Protein AF-A0A227JEN4-F1 (afdb_monomer_lite)

Structure (mmCIF, N/CA/C/O backbone):
data_AF-A0A227JEN4-F1
#
_entry.id   AF-A0A227JEN4-F1
#
loop_
_atom_site.group_PDB
_atom_site.id
_atom_site.type_symbol
_atom_site.label_atom_id
_atom_site.label_alt_id
_atom_site.label_comp_id
_atom_site.label_asym_id
_atom_site.label_entity_id
_atom_site.label_seq_id
_atom_site.pdbx_PDB_ins_code
_atom_site.Cartn_x
_atom_site.Cartn_y
_atom_site.Cartn_z
_atom_site.occupancy
_atom_site.B_iso_or_equiv
_atom_site.auth_seq_id
_atom_site.auth_comp_id
_atom_site.auth_asym_id
_atom_site.auth_atom_id
_atom_site.pdbx_PDB_model_num
ATOM 1 N N . ILE A 1 1 ? 14.915 39.127 -12.797 1.00 57.69 1 ILE A N 1
ATOM 2 C CA . ILE A 1 1 ? 16.225 38.534 -13.179 1.00 57.69 1 ILE A CA 1
ATOM 3 C C . ILE A 1 1 ? 16.087 37.062 -13.564 1.00 57.69 1 ILE A C 1
ATOM 5 O O . ILE A 1 1 ? 16.210 36.787 -14.745 1.00 57.69 1 ILE A O 1
ATOM 9 N N . ILE A 1 2 ? 15.817 36.114 -12.649 1.00 55.03 2 ILE A N 1
ATOM 10 C CA . ILE A 1 2 ? 15.719 34.685 -13.039 1.00 55.03 2 ILE A CA 1
ATOM 11 C C . ILE A 1 2 ? 14.477 34.406 -13.907 1.00 55.03 2 ILE A C 1
ATOM 13 O O . ILE A 1 2 ? 14.570 33.679 -14.885 1.00 55.03 2 ILE A O 1
ATOM 17 N N . GLU A 1 3 ? 13.33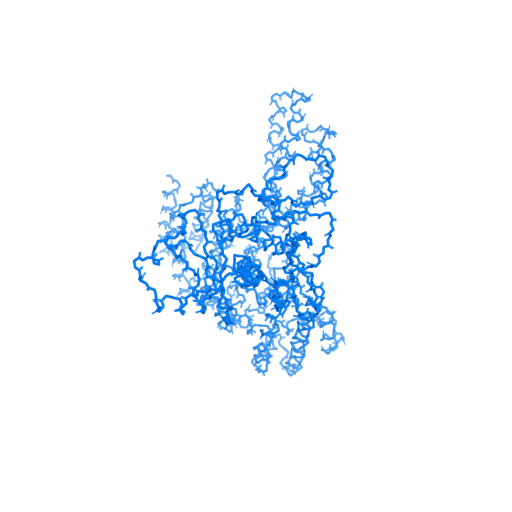8 35.045 -13.632 1.00 58.03 3 GLU A N 1
ATOM 18 C CA . GLU A 1 3 ? 12.143 34.950 -14.489 1.00 58.03 3 GLU A CA 1
ATOM 19 C C . GLU A 1 3 ? 12.380 35.517 -15.902 1.00 58.03 3 GLU A C 1
ATOM 21 O O . GLU A 1 3 ? 11.983 34.906 -16.894 1.00 58.03 3 GLU A O 1
ATOM 26 N N . ASP A 1 4 ? 13.098 36.640 -16.006 1.00 65.62 4 ASP A N 1
ATOM 27 C CA . ASP A 1 4 ? 13.496 37.234 -17.290 1.00 65.62 4 ASP A CA 1
ATOM 28 C C . ASP A 1 4 ? 14.483 36.330 -18.043 1.00 65.62 4 ASP A C 1
ATOM 30 O O . ASP A 1 4 ? 14.387 36.187 -19.261 1.00 65.62 4 ASP A O 1
ATOM 34 N N . LEU A 1 5 ? 15.396 35.670 -17.316 1.00 64.44 5 LEU A N 1
ATOM 35 C CA . LEU A 1 5 ? 16.323 34.674 -17.856 1.00 64.44 5 LEU A CA 1
ATOM 36 C C . LEU A 1 5 ? 15.560 33.460 -18.405 1.00 64.44 5 LEU A C 1
ATOM 38 O O . LEU A 1 5 ? 15.805 33.049 -19.534 1.00 64.44 5 LEU A O 1
ATOM 42 N N . LEU A 1 6 ? 14.597 32.924 -17.649 1.00 61.75 6 LEU A N 1
ATOM 43 C CA . LEU A 1 6 ? 13.763 31.794 -18.070 1.00 61.75 6 LEU A CA 1
ATOM 44 C C . LEU A 1 6 ? 12.877 32.159 -19.269 1.00 61.75 6 LEU A C 1
ATOM 46 O O . LEU A 1 6 ? 12.766 31.387 -20.219 1.00 61.75 6 LEU A O 1
ATOM 50 N N . THR A 1 7 ? 12.292 33.355 -19.278 1.00 62.34 7 THR A N 1
ATOM 51 C CA . THR A 1 7 ? 11.478 33.846 -20.403 1.00 62.34 7 THR A CA 1
ATOM 52 C C . THR A 1 7 ? 12.333 34.089 -21.652 1.00 62.34 7 THR A C 1
ATOM 54 O O . THR A 1 7 ? 11.926 33.752 -22.771 1.00 62.34 7 THR A O 1
ATOM 57 N N . GLY A 1 8 ? 13.548 34.612 -21.470 1.00 64.81 8 GLY A N 1
ATOM 58 C CA . GLY A 1 8 ? 14.548 34.767 -22.525 1.00 64.81 8 GLY A CA 1
ATOM 59 C C . GLY A 1 8 ? 15.005 33.425 -23.099 1.00 64.81 8 GLY A C 1
ATOM 60 O O . GLY A 1 8 ? 15.009 33.258 -24.317 1.00 64.81 8 GLY A O 1
ATOM 61 N N . LEU A 1 9 ? 15.302 32.444 -22.243 1.00 64.62 9 LEU A N 1
ATOM 62 C CA . LEU A 1 9 ? 15.681 31.085 -22.642 1.00 64.62 9 LEU A CA 1
ATOM 63 C C . LEU A 1 9 ? 14.547 30.369 -23.387 1.00 64.62 9 LEU A C 1
ATOM 65 O O . LEU A 1 9 ? 14.801 29.785 -24.435 1.00 64.62 9 LEU A O 1
ATOM 69 N N . ALA A 1 10 ? 13.295 30.480 -22.933 1.00 62.84 10 ALA A N 1
ATOM 70 C CA . ALA A 1 10 ? 12.135 29.922 -23.639 1.00 62.84 10 ALA A CA 1
ATOM 71 C C . ALA A 1 10 ? 11.947 30.544 -25.039 1.00 62.84 10 ALA A C 1
ATOM 73 O O . ALA A 1 10 ? 11.674 29.848 -26.024 1.00 62.84 10 ALA A O 1
ATOM 74 N N . SER A 1 11 ? 12.159 31.859 -25.150 1.00 67.06 11 SER A N 1
ATOM 75 C CA . SER A 1 11 ? 12.116 32.577 -26.431 1.00 67.06 11 SER A CA 1
ATOM 76 C C . SER A 1 11 ? 13.263 32.150 -27.359 1.00 67.06 11 SER A C 1
ATOM 78 O O . SER A 1 11 ? 13.050 31.925 -28.552 1.00 67.06 11 SER A O 1
ATOM 80 N N . MET A 1 12 ? 14.472 31.968 -26.816 1.00 67.75 12 MET A N 1
ATOM 81 C CA . MET A 1 12 ? 15.634 31.458 -27.555 1.00 67.75 12 MET A CA 1
ATOM 82 C C . MET A 1 12 ? 15.464 30.002 -27.989 1.00 67.75 12 MET A C 1
ATOM 84 O O . MET A 1 12 ? 15.884 29.660 -29.091 1.00 67.75 12 MET A O 1
ATOM 88 N N . LEU A 1 13 ? 14.824 29.160 -27.176 1.00 64.75 13 LEU A N 1
ATOM 89 C CA . LEU A 1 13 ? 14.506 27.771 -27.511 1.00 64.75 13 LEU A CA 1
ATOM 90 C C . LEU A 1 13 ? 13.557 27.704 -28.717 1.00 64.75 13 LEU A C 1
ATOM 92 O O . LEU A 1 13 ? 13.805 26.976 -29.679 1.00 64.75 13 LEU A O 1
ATOM 96 N N . THR A 1 14 ? 12.520 28.547 -28.701 1.00 64.81 14 THR A N 1
ATOM 97 C CA . THR A 1 14 ? 11.563 28.701 -29.808 1.00 64.81 14 THR A CA 1
ATOM 98 C C . THR A 1 14 ? 12.261 29.178 -31.084 1.00 64.81 14 THR A C 1
ATOM 100 O O . THR A 1 14 ? 11.994 28.672 -32.171 1.00 64.81 14 THR A O 1
ATOM 103 N N . ALA A 1 15 ? 13.201 30.120 -30.966 1.00 66.44 15 ALA A N 1
ATOM 104 C CA . ALA A 1 15 ? 13.991 30.587 -32.102 1.00 66.44 15 ALA A CA 1
ATOM 105 C C . ALA A 1 15 ? 14.958 29.510 -32.622 1.00 66.44 15 ALA A C 1
ATOM 107 O O . ALA A 1 15 ? 15.071 29.325 -33.831 1.00 66.44 15 ALA A O 1
ATOM 108 N N . ALA A 1 16 ? 15.627 28.772 -31.730 1.00 66.31 16 ALA A N 1
ATOM 109 C CA . ALA A 1 16 ? 16.565 27.707 -32.078 1.00 66.31 16 ALA A CA 1
ATOM 110 C C . ALA A 1 16 ? 15.884 26.551 -32.822 1.00 66.31 16 ALA A C 1
ATOM 112 O O . ALA A 1 16 ? 16.489 25.987 -33.735 1.00 66.31 16 ALA A O 1
ATOM 113 N N . ARG A 1 17 ? 14.613 26.260 -32.514 1.00 63.53 17 ARG A N 1
ATOM 114 C CA . ARG A 1 17 ? 13.790 25.281 -33.245 1.00 63.53 17 ARG A CA 1
ATOM 115 C C . ARG A 1 17 ? 13.762 25.552 -34.750 1.00 63.53 17 ARG A C 1
ATOM 117 O O . ARG A 1 17 ? 13.905 24.643 -35.557 1.00 63.53 17 ARG A O 1
ATOM 124 N N . ASN A 1 18 ? 13.669 26.825 -35.123 1.00 67.19 18 ASN A N 1
ATOM 125 C CA . ASN A 1 18 ? 13.578 27.249 -36.519 1.00 67.19 18 ASN A CA 1
ATOM 126 C C . ASN A 1 18 ? 14.932 27.253 -37.250 1.00 67.19 18 ASN A C 1
ATOM 128 O O . ASN A 1 18 ? 14.989 27.627 -38.417 1.00 67.19 18 ASN A O 1
ATOM 132 N N . THR A 1 19 ? 16.030 26.883 -36.578 1.00 68.31 19 THR A N 1
ATOM 133 C CA . THR A 1 19 ? 17.387 26.924 -37.154 1.00 68.31 19 THR A CA 1
ATOM 134 C C . THR A 1 19 ? 17.897 25.571 -37.656 1.00 68.31 19 THR A C 1
ATOM 136 O O . THR A 1 19 ? 19.039 25.509 -38.101 1.00 68.31 19 THR A O 1
ATOM 139 N N . GLU A 1 20 ? 17.108 24.492 -37.537 1.00 61.97 20 GLU A N 1
ATOM 140 C CA . GLU A 1 20 ? 17.473 23.087 -37.849 1.00 61.97 20 GLU A CA 1
ATOM 141 C C . GLU A 1 20 ? 18.757 22.563 -37.154 1.00 61.97 20 GLU A C 1
ATOM 143 O O . GLU A 1 20 ? 19.169 21.416 -37.338 1.00 61.97 20 GLU A O 1
ATOM 148 N N . SER A 1 21 ? 19.388 23.366 -36.290 1.00 68.25 21 SER A N 1
ATOM 149 C CA . SER A 1 21 ? 20.605 23.012 -35.563 1.00 68.25 21 SER A CA 1
ATOM 150 C C . SER A 1 21 ? 20.274 22.225 -34.297 1.00 68.25 21 SER A C 1
ATOM 152 O O . SER A 1 21 ? 20.019 22.788 -33.228 1.00 68.25 21 SER A O 1
ATOM 154 N N . ARG A 1 22 ? 20.328 20.895 -34.419 1.00 62.34 22 ARG A N 1
ATOM 155 C CA . ARG A 1 22 ? 20.129 19.944 -33.316 1.00 62.34 22 ARG A CA 1
ATOM 156 C C . ARG A 1 22 ? 20.953 20.288 -32.077 1.00 62.34 22 ARG A C 1
ATOM 158 O O . ARG A 1 22 ? 20.409 20.360 -30.985 1.00 62.34 22 ARG A O 1
ATOM 165 N N . GLU A 1 23 ? 22.260 20.459 -32.240 1.00 67.12 23 GLU A N 1
ATOM 166 C CA . GLU A 1 23 ? 23.196 20.657 -31.127 1.00 67.12 23 GLU A CA 1
ATOM 167 C C . GLU A 1 23 ? 22.868 21.921 -30.325 1.00 67.12 23 GLU A C 1
ATOM 169 O O . GLU A 1 23 ? 22.828 21.895 -29.096 1.00 67.12 23 GLU A O 1
ATOM 174 N N . LYS A 1 24 ? 22.542 23.010 -31.028 1.00 69.44 24 LYS A N 1
ATOM 175 C CA . LYS A 1 24 ? 22.193 24.294 -30.420 1.00 69.44 24 LYS A CA 1
ATOM 176 C C . LYS A 1 24 ? 20.865 24.238 -29.671 1.00 69.44 24 LYS A C 1
ATOM 178 O O . LYS A 1 24 ? 20.763 24.771 -28.568 1.00 69.44 24 LYS A O 1
ATOM 183 N N . TYR A 1 25 ? 19.859 23.599 -30.263 1.00 66.50 25 TYR A N 1
ATOM 184 C CA . TYR A 1 25 ? 18.558 23.420 -29.624 1.00 66.50 25 TYR A CA 1
ATOM 185 C C . TYR A 1 25 ? 18.674 22.561 -28.357 1.00 66.50 25 TYR A C 1
ATOM 187 O O . TYR A 1 25 ? 18.197 22.956 -27.297 1.00 66.50 25 TYR A O 1
ATOM 195 N N . VAL A 1 26 ? 19.393 21.439 -28.451 1.00 61.91 26 VAL A N 1
ATOM 196 C CA . VAL A 1 26 ? 19.681 20.532 -27.332 1.00 61.91 26 VAL A CA 1
ATOM 197 C C . VAL A 1 26 ? 20.386 21.253 -26.186 1.00 61.91 26 VAL A C 1
ATOM 199 O O . VAL A 1 26 ? 19.975 21.133 -25.034 1.00 61.91 26 VAL A O 1
ATOM 202 N N . TYR A 1 27 ? 21.430 22.024 -26.489 1.00 69.44 27 TYR A N 1
ATOM 203 C CA . TYR A 1 27 ? 22.159 22.789 -25.484 1.00 69.44 27 TYR A CA 1
ATOM 204 C C . TYR A 1 27 ? 21.243 23.778 -24.746 1.00 69.44 27 TYR A C 1
ATOM 206 O O . TYR A 1 27 ? 21.181 23.761 -23.520 1.00 69.44 27 TYR A O 1
ATOM 214 N N . LEU A 1 28 ? 20.456 24.573 -25.480 1.00 68.81 28 LEU A N 1
ATOM 215 C CA . LEU A 1 28 ? 19.524 25.540 -24.886 1.00 68.81 28 LEU A CA 1
ATOM 216 C C . LEU A 1 28 ? 18.427 24.872 -24.051 1.00 68.81 28 LEU A C 1
ATOM 218 O O . LEU A 1 28 ? 18.021 25.417 -23.027 1.00 68.81 28 LEU A O 1
ATOM 222 N N . GLN A 1 29 ? 17.966 23.689 -24.459 1.00 65.56 29 GLN A N 1
ATOM 223 C CA . GLN A 1 29 ? 16.989 22.913 -23.699 1.00 65.56 29 GLN A CA 1
ATOM 224 C C . GLN A 1 29 ? 17.554 22.446 -22.352 1.00 65.56 29 GLN A C 1
ATOM 226 O O . GLN A 1 29 ? 16.842 22.494 -21.348 1.00 65.56 29 GLN A O 1
ATOM 231 N N . ARG A 1 30 ? 18.830 22.033 -22.316 1.00 64.69 30 ARG A N 1
ATOM 232 C CA . ARG A 1 30 ? 19.526 21.647 -21.076 1.00 64.69 30 ARG A CA 1
ATOM 233 C C . ARG A 1 30 ? 19.688 22.833 -20.136 1.00 64.69 30 ARG A C 1
ATOM 235 O O . ARG A 1 30 ? 19.294 22.735 -18.980 1.00 64.69 30 ARG A O 1
ATOM 242 N N . GLU A 1 31 ? 20.203 23.951 -20.643 1.00 67.38 31 GLU A N 1
ATOM 243 C CA . GLU A 1 31 ? 20.374 25.180 -19.857 1.00 67.38 31 GLU A CA 1
ATOM 244 C C . GLU A 1 31 ? 19.032 25.659 -19.288 1.00 67.38 31 GLU A C 1
ATOM 246 O O . GLU A 1 31 ? 18.927 25.986 -18.105 1.00 67.38 31 GLU A O 1
ATOM 251 N N . TYR A 1 32 ? 17.969 25.619 -20.099 1.00 68.06 32 TYR A N 1
ATOM 252 C CA . TYR A 1 32 ? 16.625 25.968 -19.647 1.00 68.06 32 TYR A CA 1
ATOM 253 C C . TYR A 1 32 ? 16.126 25.049 -18.525 1.00 68.06 32 TYR A C 1
ATOM 255 O O . TYR A 1 32 ? 15.671 25.550 -17.499 1.00 68.06 32 TYR A O 1
ATOM 263 N N . GLY A 1 33 ? 16.249 23.726 -18.681 1.00 66.25 33 GLY A N 1
ATOM 264 C CA . GLY A 1 33 ? 15.840 22.753 -17.664 1.00 66.25 33 GLY A CA 1
ATOM 265 C C . GLY A 1 33 ? 16.603 22.905 -16.345 1.00 66.25 33 GLY A C 1
ATOM 266 O O . GLY A 1 33 ? 15.982 22.990 -15.287 1.00 66.25 33 GLY A O 1
ATOM 267 N N . THR A 1 34 ? 17.933 23.018 -16.402 1.00 67.81 34 THR A N 1
ATOM 268 C CA . THR A 1 34 ? 18.788 23.202 -15.217 1.00 67.81 34 THR A CA 1
ATOM 269 C C . THR A 1 34 ? 18.426 24.475 -14.455 1.00 67.81 34 THR A C 1
ATOM 271 O O . THR A 1 34 ? 18.215 24.434 -13.242 1.00 67.81 34 THR A O 1
ATOM 274 N N . HIS A 1 35 ? 18.293 25.608 -15.149 1.00 70.06 35 HIS A N 1
ATOM 275 C CA . HIS A 1 35 ? 17.935 26.870 -14.501 1.00 70.06 35 HIS A CA 1
ATOM 276 C C . HIS A 1 35 ? 16.506 26.879 -13.954 1.00 70.06 35 HIS A C 1
ATOM 278 O O . HIS A 1 35 ? 16.256 27.501 -12.923 1.00 70.06 35 HIS A O 1
ATOM 284 N N . LEU A 1 36 ? 15.579 26.179 -14.611 1.00 68.19 36 LEU A N 1
ATOM 285 C CA . LEU A 1 36 ? 14.199 26.047 -14.155 1.00 68.19 36 LEU A CA 1
ATOM 286 C C . LEU A 1 36 ? 14.116 25.245 -12.845 1.00 68.19 36 LEU A C 1
ATOM 288 O O . LEU A 1 36 ? 13.404 25.651 -11.927 1.00 68.19 36 LEU A O 1
ATOM 292 N N . ILE A 1 37 ? 14.882 24.156 -12.732 1.00 66.19 37 ILE A N 1
ATOM 293 C CA . ILE A 1 37 ? 14.952 23.330 -11.519 1.00 66.19 37 ILE A CA 1
ATOM 294 C C . ILE A 1 37 ? 15.657 24.065 -10.376 1.00 66.19 37 ILE A C 1
ATOM 296 O O . ILE A 1 37 ? 15.107 24.119 -9.280 1.00 66.19 37 ILE A O 1
ATOM 300 N N . LEU A 1 38 ? 16.803 24.709 -10.630 1.00 68.75 38 LEU A N 1
ATOM 301 C CA . LEU A 1 38 ? 17.502 25.525 -9.624 1.00 68.75 38 LEU A CA 1
ATOM 302 C C . LEU A 1 38 ? 16.628 26.674 -9.103 1.00 68.75 38 LEU A C 1
ATOM 304 O O . LEU A 1 38 ? 16.613 26.967 -7.910 1.00 68.75 38 LEU A O 1
ATOM 308 N N . PHE A 1 39 ? 15.869 27.326 -9.987 1.00 67.31 39 PHE A N 1
ATOM 309 C CA . PHE A 1 39 ? 14.935 28.374 -9.585 1.00 67.31 39 PHE A CA 1
ATOM 310 C C . PHE A 1 39 ? 13.847 27.854 -8.641 1.00 67.31 39 PHE A C 1
ATOM 312 O O . PHE A 1 39 ? 13.489 28.546 -7.688 1.00 67.31 39 PHE A O 1
ATOM 319 N N . TYR A 1 40 ? 13.327 26.653 -8.900 1.00 66.06 40 TYR A N 1
ATOM 320 C CA . TYR A 1 40 ? 12.321 26.030 -8.046 1.00 66.06 40 TYR A CA 1
ATOM 321 C C . TYR A 1 40 ? 12.907 25.604 -6.699 1.00 66.06 40 TYR A C 1
ATOM 323 O O . TYR A 1 40 ? 12.317 25.892 -5.662 1.00 66.06 40 TYR A O 1
ATOM 331 N N . ASP A 1 41 ? 14.088 24.986 -6.710 1.00 68.44 41 ASP A N 1
ATOM 332 C CA . ASP A 1 41 ? 14.763 24.492 -5.509 1.00 68.44 41 ASP A CA 1
ATOM 333 C C . ASP A 1 41 ? 15.017 25.603 -4.475 1.00 68.44 41 ASP A C 1
ATOM 335 O O . ASP A 1 41 ? 14.898 25.391 -3.269 1.00 68.44 41 ASP A O 1
ATOM 339 N N . HIS A 1 42 ? 15.282 26.823 -4.952 1.00 66.50 42 HIS A N 1
ATOM 340 C CA . HIS A 1 42 ? 15.514 28.000 -4.115 1.00 66.50 42 HIS A CA 1
ATOM 341 C C . HIS A 1 42 ? 14.249 28.787 -3.725 1.00 66.50 42 HIS A C 1
ATOM 343 O O . HIS A 1 42 ? 14.353 29.735 -2.937 1.00 66.50 42 HIS A O 1
ATOM 349 N N . LYS A 1 43 ? 13.056 28.444 -4.234 1.00 64.31 43 LYS A N 1
ATOM 350 C CA . LYS A 1 43 ? 11.801 29.124 -3.863 1.00 64.31 43 LYS A CA 1
ATOM 351 C C . LYS A 1 43 ? 11.030 28.354 -2.786 1.00 64.31 43 LYS A C 1
ATOM 353 O O . LYS A 1 43 ? 10.770 27.164 -2.910 1.00 64.31 43 LYS A O 1
ATOM 358 N N . LYS A 1 44 ? 10.594 29.072 -1.742 1.00 50.47 44 LYS A N 1
ATOM 359 C CA . LYS A 1 44 ? 9.620 28.585 -0.750 1.00 50.47 44 LYS A CA 1
ATOM 360 C C . LYS A 1 44 ? 8.197 28.821 -1.269 1.00 50.47 44 LYS A C 1
ATOM 362 O O . LYS A 1 44 ? 7.878 29.956 -1.600 1.00 50.47 44 LYS A O 1
ATOM 367 N N . ASP A 1 45 ? 7.420 27.740 -1.344 1.00 47.22 45 ASP A N 1
ATOM 368 C CA . ASP A 1 45 ? 5.970 27.594 -1.564 1.00 47.22 45 ASP A CA 1
ATOM 369 C C . ASP A 1 45 ? 5.214 28.581 -2.484 1.00 47.22 45 ASP A C 1
ATOM 371 O O . ASP A 1 45 ? 5.127 29.781 -2.240 1.00 47.22 45 ASP A O 1
ATOM 375 N N . GLY A 1 46 ? 4.494 28.014 -3.466 1.00 50.38 46 GLY A N 1
ATOM 376 C CA . GLY A 1 46 ? 3.234 28.596 -3.956 1.00 50.38 46 GLY A CA 1
ATOM 377 C C . GLY A 1 46 ? 3.241 29.365 -5.280 1.00 50.38 46 GLY A C 1
ATOM 378 O O . GLY A 1 46 ? 2.346 30.179 -5.485 1.00 50.38 46 GLY A O 1
ATOM 379 N N . ASP A 1 47 ? 4.187 29.138 -6.195 1.00 52.69 47 ASP A N 1
ATOM 380 C CA . ASP A 1 47 ? 4.256 29.959 -7.412 1.00 52.69 47 ASP A CA 1
ATOM 381 C C . ASP A 1 47 ? 3.534 29.345 -8.636 1.00 52.69 47 ASP A C 1
ATOM 383 O O . ASP A 1 47 ? 4.029 28.422 -9.292 1.00 52.69 47 ASP A O 1
ATOM 387 N N . ASP A 1 48 ? 2.376 29.915 -8.996 1.00 54.31 48 ASP A N 1
ATOM 388 C CA . ASP A 1 48 ? 1.603 29.617 -10.220 1.00 54.31 48 ASP A CA 1
ATOM 389 C C . ASP A 1 48 ? 2.414 29.805 -11.517 1.00 54.31 48 ASP A C 1
ATOM 391 O O . ASP A 1 48 ? 2.022 29.327 -12.588 1.00 54.31 48 ASP A O 1
ATOM 395 N N . ILE A 1 49 ? 3.517 30.555 -11.459 1.00 54.03 49 ILE A N 1
ATOM 396 C CA . ILE A 1 49 ? 4.390 30.827 -12.606 1.00 54.03 49 ILE A CA 1
ATOM 397 C C . ILE A 1 49 ? 5.088 29.543 -13.064 1.00 54.03 49 ILE A C 1
ATOM 399 O O . ILE A 1 49 ? 5.140 29.275 -14.264 1.00 54.03 49 ILE A O 1
ATOM 403 N N . PHE A 1 50 ? 5.550 28.702 -12.134 1.00 54.28 50 PHE A N 1
ATOM 404 C CA . PHE A 1 50 ? 6.233 27.452 -12.471 1.00 54.28 50 PHE A CA 1
ATOM 405 C C . PHE A 1 50 ? 5.272 26.429 -13.082 1.00 54.28 50 PHE A C 1
ATOM 407 O O . PHE A 1 50 ? 5.572 25.854 -14.124 1.00 54.28 50 PHE A O 1
ATOM 414 N N . SER A 1 51 ? 4.078 26.263 -12.503 1.00 55.81 51 SER A N 1
ATOM 415 C CA . SER A 1 51 ? 3.023 25.420 -13.084 1.00 55.81 51 SER A CA 1
ATOM 416 C C . SER A 1 51 ? 2.686 25.865 -14.509 1.00 55.81 51 SER A C 1
ATOM 418 O O . SER A 1 51 ? 2.613 25.035 -15.411 1.00 55.81 51 SER A O 1
ATOM 420 N N . ARG A 1 52 ? 2.574 27.180 -14.751 1.00 59.50 52 ARG A N 1
ATOM 421 C CA . ARG A 1 52 ? 2.363 27.739 -16.097 1.00 59.50 52 ARG A CA 1
ATOM 422 C C . ARG A 1 52 ? 3.546 27.499 -17.039 1.00 59.50 52 ARG A C 1
ATOM 424 O O . ARG A 1 52 ? 3.326 27.192 -18.209 1.00 59.50 52 ARG A O 1
ATOM 431 N N . MET A 1 53 ? 4.785 27.629 -16.566 1.00 56.88 53 MET A N 1
ATOM 432 C CA . MET A 1 53 ? 5.988 27.379 -17.372 1.00 56.88 53 MET A CA 1
ATOM 433 C C . MET A 1 53 ? 6.164 25.896 -17.706 1.00 56.88 53 MET A C 1
ATOM 435 O O . MET A 1 53 ? 6.496 25.569 -18.842 1.00 56.88 53 MET A O 1
ATOM 439 N N . MET A 1 54 ? 5.864 24.994 -16.774 1.00 55.47 54 MET A N 1
ATOM 440 C CA . MET A 1 54 ? 5.911 23.557 -17.024 1.00 55.47 54 MET A CA 1
ATOM 441 C C . MET A 1 54 ? 4.767 23.064 -17.902 1.00 55.47 54 MET A C 1
ATOM 443 O O . MET A 1 54 ? 4.983 22.166 -18.708 1.00 55.47 54 MET A O 1
ATOM 447 N N . VAL A 1 55 ? 3.574 23.662 -17.807 1.00 58.03 55 VAL A N 1
ATOM 448 C CA . VAL A 1 55 ? 2.494 23.415 -18.776 1.00 58.03 55 VAL A CA 1
ATOM 449 C C . VAL A 1 55 ? 2.941 23.836 -20.174 1.00 58.03 55 VAL A C 1
ATOM 451 O O . VAL A 1 55 ? 2.828 23.041 -21.097 1.00 58.03 55 VAL A O 1
ATOM 454 N N . LYS A 1 56 ? 3.556 25.017 -20.333 1.00 54.97 56 LYS A N 1
ATOM 455 C CA . LYS A 1 56 ? 4.127 25.442 -21.625 1.00 54.97 56 LYS A CA 1
ATOM 456 C C . LYS A 1 56 ? 5.227 24.498 -22.120 1.00 54.97 56 LYS A C 1
ATOM 458 O O . LYS A 1 56 ? 5.259 24.171 -23.299 1.00 54.97 56 LYS A O 1
ATOM 463 N N . LEU A 1 57 ? 6.110 24.031 -21.237 1.00 55.31 57 LEU A N 1
ATOM 464 C CA . LEU A 1 57 ? 7.146 23.051 -21.580 1.00 55.31 57 LEU A CA 1
ATOM 465 C C . LEU A 1 57 ? 6.532 21.712 -22.023 1.00 55.31 57 LEU A C 1
ATOM 467 O O . LEU A 1 57 ? 6.989 21.112 -22.995 1.00 55.31 57 LEU A O 1
ATOM 471 N N . TYR A 1 58 ? 5.496 21.249 -21.325 1.00 54.75 58 TYR A N 1
ATOM 472 C CA . TYR A 1 58 ? 4.742 20.046 -21.665 1.00 54.75 58 TYR A CA 1
ATOM 473 C C . TYR A 1 58 ? 4.036 20.196 -23.020 1.00 54.75 58 TYR A C 1
ATOM 475 O O . TYR A 1 58 ? 4.167 19.324 -23.872 1.00 54.75 58 TYR A O 1
ATOM 483 N N . GLU A 1 59 ? 3.382 21.330 -23.274 1.00 56.41 59 GLU A N 1
ATOM 484 C CA . GLU A 1 59 ? 2.758 21.651 -24.563 1.00 56.41 59 GLU A CA 1
ATOM 485 C C . GLU A 1 59 ? 3.777 21.694 -25.712 1.00 56.41 59 GLU A C 1
ATOM 487 O O . GLU A 1 59 ? 3.517 21.151 -26.787 1.00 56.41 59 GLU A O 1
ATOM 492 N N . GLU A 1 60 ? 4.952 22.297 -25.504 1.00 54.12 60 GLU A N 1
ATOM 493 C CA . GLU A 1 60 ? 6.032 22.286 -26.501 1.00 54.12 60 GLU A CA 1
ATOM 494 C C . GLU A 1 60 ? 6.604 20.879 -26.712 1.00 54.12 60 GLU A C 1
ATOM 496 O O . GLU A 1 60 ? 6.896 20.497 -27.844 1.00 54.12 60 GLU A O 1
ATOM 501 N N . SER A 1 61 ? 6.679 20.068 -25.656 1.00 52.25 61 SER A N 1
ATOM 502 C CA . SER A 1 61 ? 7.067 18.661 -25.769 1.00 52.25 61 SER A CA 1
ATOM 503 C C . SER A 1 61 ? 6.045 17.877 -26.611 1.00 52.25 61 SER A C 1
ATOM 505 O O . SER A 1 61 ? 6.407 17.165 -27.543 1.00 52.25 61 SER A O 1
ATOM 507 N N . ILE A 1 62 ? 4.744 18.064 -26.392 1.00 54.28 62 ILE A N 1
ATOM 508 C CA . ILE A 1 62 ? 3.695 17.416 -27.200 1.00 54.28 62 ILE A CA 1
ATOM 509 C C . ILE A 1 62 ? 3.829 17.759 -28.692 1.00 54.28 62 ILE A C 1
ATOM 511 O O . ILE A 1 62 ? 3.720 16.873 -29.543 1.00 54.28 62 ILE A O 1
ATOM 515 N N . LYS A 1 63 ? 4.125 19.022 -29.026 1.00 56.94 63 LYS A N 1
ATOM 516 C CA . LYS A 1 63 ? 4.312 19.464 -30.422 1.00 56.94 63 LYS A CA 1
ATOM 517 C C . LYS A 1 63 ? 5.464 18.740 -31.128 1.00 56.94 63 LYS A C 1
ATOM 519 O O . LYS A 1 63 ? 5.401 18.560 -32.342 1.00 56.94 63 LYS A O 1
ATOM 524 N N . GLU A 1 64 ? 6.487 18.309 -30.393 1.00 54.78 64 GLU A N 1
ATOM 525 C CA . GLU A 1 64 ? 7.621 17.546 -30.927 1.00 54.78 64 GLU A CA 1
ATOM 526 C C . GLU A 1 64 ? 7.334 16.041 -31.064 1.00 54.78 64 GLU A C 1
ATOM 528 O O . GLU A 1 64 ? 7.937 15.370 -31.897 1.00 54.78 64 GLU A O 1
ATOM 533 N N . LEU A 1 65 ? 6.389 15.471 -30.310 1.00 53.56 65 LEU A N 1
ATOM 534 C CA . LEU A 1 65 ? 6.068 14.037 -30.418 1.00 53.56 65 LEU A CA 1
ATOM 535 C C . LEU A 1 65 ? 5.391 13.669 -31.744 1.00 53.56 65 LEU A C 1
ATOM 537 O O . LEU A 1 65 ? 5.621 12.563 -32.247 1.00 53.56 65 LEU A O 1
ATOM 541 N N . HIS A 1 66 ? 4.649 14.606 -32.334 1.00 51.69 66 HIS A N 1
ATOM 542 C CA . HIS A 1 66 ? 4.038 14.472 -33.660 1.00 51.69 66 HIS A CA 1
ATOM 543 C C . HIS A 1 66 ? 4.965 14.887 -34.816 1.00 51.69 66 HIS A C 1
ATOM 545 O O . HIS A 1 66 ? 4.564 14.785 -35.974 1.00 51.69 66 HIS A O 1
ATOM 551 N N . SER A 1 67 ? 6.190 15.344 -34.531 1.00 57.28 67 SER A N 1
ATOM 552 C CA . SER A 1 67 ? 7.178 15.698 -35.552 1.00 57.28 67 SER A CA 1
ATOM 553 C C . SER A 1 67 ? 8.109 14.512 -35.856 1.00 57.28 67 SER A C 1
ATOM 555 O O . SER A 1 67 ? 8.339 13.634 -35.016 1.00 57.28 67 SER A O 1
ATOM 557 N N . ASP A 1 68 ? 8.740 14.518 -37.034 1.00 53.47 68 ASP A N 1
ATOM 558 C CA . ASP A 1 68 ? 9.871 13.624 -37.351 1.00 53.47 68 ASP A CA 1
ATOM 559 C C . ASP A 1 68 ? 11.100 13.898 -36.451 1.00 53.47 68 ASP A C 1
ATOM 561 O O . ASP A 1 68 ? 12.089 13.159 -36.466 1.00 53.47 68 ASP A O 1
ATOM 565 N N . GLN A 1 69 ? 11.032 14.955 -35.631 1.00 50.06 69 GLN A N 1
ATOM 566 C CA . GLN A 1 69 ? 12.040 15.383 -34.671 1.00 50.06 69 GLN A CA 1
ATOM 567 C C . GLN A 1 69 ? 11.750 14.932 -33.231 1.00 50.06 69 GLN A C 1
ATOM 569 O O . GLN A 1 69 ? 12.480 15.314 -32.324 1.00 50.06 69 GLN A O 1
ATOM 574 N N . PHE A 1 70 ? 10.787 14.030 -33.002 1.00 47.16 70 PHE A N 1
ATOM 575 C CA . PHE A 1 70 ? 10.456 13.474 -31.675 1.00 47.16 70 PHE A CA 1
ATOM 576 C C . PHE A 1 70 ? 11.638 12.860 -30.895 1.00 47.16 70 PHE A C 1
ATOM 578 O O . PHE A 1 70 ? 11.549 12.621 -29.690 1.00 47.16 70 PHE A O 1
ATOM 585 N N . TRP A 1 71 ? 12.764 12.588 -31.557 1.00 42.44 71 TRP A N 1
ATOM 586 C CA . TRP A 1 71 ? 14.024 12.223 -30.910 1.00 42.44 71 TRP A CA 1
ATOM 587 C C . TRP A 1 71 ? 14.633 13.366 -30.068 1.00 42.44 71 TRP A C 1
ATOM 589 O O . TRP A 1 71 ? 15.501 13.095 -29.240 1.00 42.44 71 TRP A O 1
ATOM 599 N N . LEU A 1 72 ? 14.163 14.609 -30.219 1.00 44.03 72 LEU A N 1
ATOM 600 C CA . LEU A 1 72 ? 14.462 15.750 -29.344 1.00 44.03 72 LEU A CA 1
ATOM 601 C C . LEU A 1 72 ? 13.859 15.566 -27.943 1.00 44.03 72 LEU A C 1
ATOM 603 O O . LEU A 1 72 ? 14.508 15.877 -26.948 1.00 44.03 72 LEU A O 1
ATOM 607 N N . LEU A 1 73 ? 12.686 14.931 -27.845 1.00 48.09 73 LEU A N 1
ATOM 608 C CA . LEU A 1 73 ? 12.121 14.461 -26.573 1.00 48.09 73 LEU A CA 1
ATOM 609 C C . LEU A 1 73 ? 12.881 13.281 -25.975 1.00 48.09 73 LEU A C 1
ATOM 611 O O . LEU A 1 73 ? 12.946 13.125 -24.758 1.00 48.09 73 LEU A O 1
ATOM 615 N N . LYS A 1 74 ? 13.481 12.457 -26.840 1.00 40.72 74 LYS A N 1
ATOM 616 C CA . LYS A 1 74 ? 14.238 11.257 -26.460 1.00 40.72 74 LYS A CA 1
ATOM 617 C C . LYS A 1 74 ? 15.556 11.577 -25.737 1.00 40.72 74 LYS A C 1
ATOM 619 O O . LYS A 1 74 ? 16.180 10.674 -25.175 1.00 40.72 74 LYS A O 1
ATOM 624 N N . ALA A 1 75 ? 16.000 12.833 -25.756 1.00 38.44 75 ALA A N 1
ATOM 625 C CA . ALA A 1 75 ? 17.316 13.216 -25.281 1.00 38.44 75 ALA A CA 1
ATOM 626 C C . ALA A 1 75 ? 17.254 14.146 -24.057 1.00 38.44 75 ALA A C 1
ATOM 628 O O . ALA A 1 75 ? 17.462 13.670 -22.954 1.00 38.44 75 ALA A O 1
ATOM 629 N N . ASP A 1 76 ? 16.986 15.443 -24.149 1.00 42.59 76 ASP A N 1
ATOM 630 C CA . ASP A 1 76 ? 17.757 16.332 -23.265 1.00 42.59 76 ASP A CA 1
ATOM 631 C C . ASP A 1 76 ? 17.146 16.819 -21.951 1.00 42.59 76 ASP A C 1
ATOM 633 O O . ASP A 1 76 ? 17.899 17.062 -21.004 1.00 42.59 76 ASP A O 1
ATOM 637 N N . PHE A 1 77 ? 15.822 16.830 -21.799 1.00 47.91 77 PHE A N 1
ATOM 638 C CA . PHE A 1 77 ? 15.229 17.081 -20.478 1.00 47.91 77 PHE A CA 1
ATOM 639 C C . PHE A 1 77 ? 15.476 15.899 -19.529 1.00 47.91 77 PHE A C 1
ATOM 641 O O . PHE A 1 77 ? 15.929 16.084 -18.410 1.00 47.91 77 PHE A O 1
ATOM 648 N N . LEU A 1 78 ? 15.298 14.662 -20.008 1.00 45.72 78 LEU A N 1
ATOM 649 C CA . LEU A 1 78 ? 15.548 13.454 -19.215 1.00 45.72 78 LEU A CA 1
ATOM 650 C C . LEU A 1 78 ? 17.035 13.031 -19.209 1.00 45.72 78 LEU A C 1
ATOM 652 O O . LEU A 1 78 ? 17.462 12.333 -18.291 1.00 45.72 78 LEU A O 1
ATOM 656 N N . ILE A 1 79 ? 17.855 13.432 -20.197 1.00 41.03 79 ILE A N 1
ATOM 657 C CA . ILE A 1 79 ? 19.324 13.353 -20.080 1.00 41.03 79 ILE A CA 1
ATOM 658 C C . ILE A 1 79 ? 19.793 14.327 -19.003 1.00 41.03 79 ILE A C 1
ATOM 660 O O . ILE A 1 79 ? 20.686 13.948 -18.280 1.00 41.03 79 ILE A O 1
ATOM 664 N N . SER A 1 80 ? 19.223 15.515 -18.809 1.00 47.59 80 SER A N 1
ATOM 665 C CA . SER A 1 80 ? 19.724 16.444 -17.774 1.00 47.59 80 SER A CA 1
ATOM 666 C C . SER A 1 80 ? 19.249 16.142 -16.349 1.00 47.59 80 SER A C 1
ATOM 668 O O . SER A 1 80 ? 19.844 16.655 -15.410 1.00 47.59 80 SER A O 1
ATOM 670 N N . VAL A 1 81 ? 18.277 15.245 -16.158 1.00 49.16 81 VAL A N 1
ATOM 671 C CA . VAL A 1 81 ? 17.813 14.788 -14.832 1.00 49.16 81 VAL A CA 1
ATOM 672 C C . VAL A 1 81 ? 18.996 14.393 -13.923 1.00 49.16 81 VAL A C 1
ATOM 674 O O . VAL A 1 81 ? 19.130 14.930 -12.835 1.00 49.16 81 VAL A O 1
ATOM 677 N N . HIS A 1 82 ? 19.955 13.583 -14.388 1.00 47.28 82 HIS A N 1
ATOM 678 C CA . HIS A 1 82 ? 21.143 13.218 -13.585 1.00 47.28 82 HIS A CA 1
ATOM 679 C C . HIS A 1 82 ? 22.159 14.359 -13.349 1.00 47.28 82 HIS A C 1
ATOM 681 O O . HIS A 1 82 ? 23.144 14.158 -12.645 1.00 47.28 82 HIS A O 1
ATOM 687 N N . THR A 1 83 ? 21.968 15.524 -13.976 1.00 51.94 83 THR A N 1
ATOM 688 C CA . THR A 1 83 ? 22.813 16.725 -13.816 1.00 51.94 83 THR A CA 1
ATOM 689 C C . THR A 1 83 ? 22.170 17.791 -12.932 1.00 51.94 83 THR A C 1
ATOM 691 O O . THR A 1 83 ? 22.772 18.838 -12.705 1.00 51.94 83 THR A O 1
ATOM 694 N N . TRP A 1 84 ? 20.944 17.563 -12.454 1.00 61.72 84 TRP A N 1
ATOM 695 C CA . TRP A 1 84 ? 20.251 18.507 -11.588 1.00 61.72 84 TRP A CA 1
ATOM 696 C C . TRP A 1 84 ? 20.748 18.358 -10.148 1.00 61.72 84 TRP A C 1
ATOM 698 O O . TRP A 1 84 ? 20.438 17.380 -9.478 1.00 61.72 84 TRP A O 1
ATOM 708 N N . ASP A 1 85 ? 21.513 19.344 -9.684 1.00 62.12 85 ASP A N 1
ATOM 709 C CA . ASP A 1 85 ? 21.951 19.470 -8.289 1.00 62.12 85 ASP A CA 1
ATOM 710 C C . ASP A 1 85 ? 20.877 20.243 -7.509 1.00 62.12 85 ASP A C 1
ATOM 712 O O . ASP A 1 85 ? 20.923 21.469 -7.406 1.00 62.12 85 ASP A O 1
ATOM 716 N N . PHE A 1 86 ? 19.835 19.532 -7.072 1.00 70.62 86 PHE A N 1
ATOM 717 C CA . PHE A 1 86 ? 18.756 20.090 -6.256 1.00 70.62 86 PHE A CA 1
ATOM 718 C C . PHE A 1 86 ? 18.874 19.584 -4.814 1.00 70.62 86 PHE A C 1
ATOM 720 O O . PHE A 1 86 ? 19.264 18.447 -4.557 1.00 70.62 86 PHE A O 1
ATOM 727 N N . THR A 1 87 ? 18.527 20.448 -3.870 1.00 70.06 87 THR A N 1
ATOM 728 C CA . THR A 1 87 ? 18.745 20.279 -2.427 1.00 70.06 87 THR A CA 1
ATOM 729 C C . THR A 1 87 ? 17.445 20.155 -1.634 1.00 70.06 87 THR A C 1
ATOM 731 O O . THR A 1 87 ? 17.465 19.766 -0.466 1.00 70.06 87 THR A O 1
ATOM 734 N N . SER A 1 88 ? 16.295 20.427 -2.261 1.00 73.88 88 SER A N 1
ATOM 735 C CA . SER A 1 88 ? 14.976 20.349 -1.638 1.00 73.88 88 SER A CA 1
ATOM 736 C C . SER A 1 88 ? 14.196 19.094 -2.059 1.00 73.88 88 SER A C 1
ATOM 738 O O . SER A 1 88 ? 13.927 18.886 -3.247 1.00 73.88 88 SER A O 1
ATOM 740 N N . PRO A 1 89 ? 13.673 18.303 -1.101 1.00 73.69 89 PRO A N 1
ATOM 741 C CA . PRO A 1 89 ? 12.734 17.213 -1.377 1.00 73.69 89 PRO A CA 1
ATOM 742 C C . PRO A 1 89 ? 11.434 17.659 -2.065 1.00 73.69 89 PRO A C 1
ATOM 744 O O . PRO A 1 89 ? 10.756 16.858 -2.711 1.00 73.69 89 PRO A O 1
ATOM 747 N N . HIS A 1 90 ? 11.067 18.940 -1.956 1.00 74.25 90 HIS A N 1
ATOM 748 C CA . HIS A 1 90 ? 9.867 19.484 -2.599 1.00 74.25 90 HIS A CA 1
ATOM 749 C C . HIS A 1 90 ? 10.011 19.509 -4.124 1.00 74.25 90 HIS A C 1
ATOM 751 O O . HIS A 1 90 ? 9.023 19.323 -4.841 1.00 74.25 90 HIS A O 1
ATOM 757 N N . THR A 1 91 ? 11.238 19.679 -4.619 1.00 73.94 91 THR A N 1
ATOM 758 C CA . THR A 1 91 ? 11.582 19.657 -6.045 1.00 73.94 91 THR A CA 1
ATOM 759 C C . THR A 1 91 ? 11.240 18.302 -6.670 1.00 73.94 91 THR A C 1
ATOM 761 O O . THR A 1 91 ? 10.622 18.249 -7.736 1.00 73.94 91 THR A O 1
ATOM 764 N N . LEU A 1 92 ? 11.495 17.196 -5.957 1.00 75.38 92 LEU A N 1
ATOM 765 C CA . LEU A 1 92 ? 11.143 15.844 -6.413 1.00 75.38 92 LEU A CA 1
ATOM 766 C C . LEU A 1 92 ? 9.650 15.652 -6.658 1.00 75.38 92 LEU A C 1
ATOM 768 O O . LEU A 1 92 ? 9.273 14.994 -7.624 1.00 75.38 92 LEU A O 1
ATOM 772 N N . ARG A 1 93 ? 8.793 16.222 -5.805 1.00 74.62 93 ARG A N 1
ATOM 773 C CA . ARG A 1 93 ? 7.334 16.080 -5.937 1.00 74.62 93 ARG A CA 1
ATOM 774 C C . ARG A 1 93 ? 6.827 16.669 -7.252 1.00 74.62 93 ARG A C 1
ATOM 776 O O . ARG A 1 93 ? 5.863 16.168 -7.834 1.00 74.62 93 ARG A O 1
ATOM 783 N N . VAL A 1 94 ? 7.454 17.748 -7.707 1.00 71.56 94 VAL A N 1
ATOM 784 C CA . VAL A 1 94 ? 7.083 18.408 -8.957 1.00 71.56 94 VAL A CA 1
ATOM 785 C C . VAL A 1 94 ? 7.623 17.645 -10.156 1.00 71.56 94 VAL A C 1
ATOM 787 O O . VAL A 1 94 ? 6.873 17.402 -11.101 1.00 71.56 94 VAL A O 1
ATOM 790 N N . ILE A 1 95 ? 8.872 17.180 -10.080 1.00 75.25 95 ILE A N 1
ATOM 791 C CA . ILE A 1 95 ? 9.449 16.280 -11.085 1.00 75.25 95 ILE A CA 1
ATOM 792 C C . ILE A 1 95 ? 8.559 15.037 -11.252 1.00 75.25 95 ILE A C 1
ATOM 794 O O . ILE A 1 95 ? 8.146 14.742 -12.370 1.00 75.25 95 ILE A O 1
ATOM 798 N N . ASP A 1 96 ? 8.172 14.374 -10.157 1.00 77.88 96 ASP A N 1
ATOM 799 C CA . ASP A 1 96 ? 7.275 13.206 -10.155 1.00 77.88 96 ASP A CA 1
ATOM 800 C C . ASP A 1 96 ? 5.943 13.487 -10.871 1.00 77.88 96 ASP A C 1
ATOM 802 O O . ASP A 1 96 ? 5.478 12.685 -11.681 1.00 77.88 96 ASP A O 1
ATOM 806 N N . ARG A 1 97 ? 5.321 14.646 -10.614 1.00 73.56 97 ARG A N 1
ATOM 807 C CA . ARG A 1 97 ? 4.072 15.037 -11.288 1.00 73.56 97 ARG A CA 1
ATOM 808 C C . ARG A 1 97 ? 4.259 15.116 -12.804 1.00 73.56 97 ARG A C 1
ATOM 810 O O . ARG A 1 97 ? 3.413 14.620 -13.543 1.00 73.56 97 ARG A O 1
ATOM 817 N N . HIS A 1 98 ? 5.357 15.708 -13.266 1.00 73.06 98 HIS A N 1
ATOM 818 C CA . HIS A 1 98 ? 5.636 15.823 -14.697 1.00 73.06 98 HIS A CA 1
ATOM 819 C C . HIS A 1 98 ? 5.979 14.490 -15.346 1.00 73.06 98 HIS A C 1
ATOM 821 O O . HIS A 1 98 ? 5.511 14.231 -16.454 1.00 73.06 98 HIS A O 1
ATOM 827 N N . ILE A 1 99 ? 6.730 13.633 -14.655 1.00 77.00 99 ILE A N 1
ATOM 828 C CA . ILE A 1 99 ? 7.006 12.273 -15.121 1.00 77.00 99 ILE A CA 1
ATOM 829 C C . ILE A 1 99 ? 5.696 11.499 -15.301 1.00 77.00 99 ILE A C 1
ATOM 831 O O . ILE A 1 99 ? 5.498 10.900 -16.356 1.00 77.00 99 ILE A O 1
ATOM 835 N N . ARG A 1 100 ? 4.753 11.582 -14.355 1.00 76.19 100 ARG A N 1
ATOM 836 C CA . ARG A 1 100 ? 3.437 10.929 -14.483 1.00 76.19 100 ARG A CA 1
ATOM 837 C C . ARG A 1 100 ? 2.604 11.466 -15.649 1.00 76.19 100 ARG A C 1
ATOM 839 O O . ARG A 1 100 ? 2.075 10.676 -16.426 1.00 76.19 100 ARG A O 1
ATOM 846 N N . SER A 1 101 ? 2.539 12.786 -15.837 1.00 72.00 101 SER A N 1
ATOM 847 C CA . SER A 1 101 ? 1.856 13.380 -17.002 1.00 72.00 101 SER A CA 1
ATOM 848 C C . SER A 1 101 ? 2.502 12.983 -18.334 1.00 72.00 101 SER A C 1
ATOM 850 O O . SER A 1 101 ? 1.810 12.802 -19.337 1.00 72.00 101 SER A O 1
ATOM 852 N N . LEU A 1 102 ? 3.830 12.839 -18.355 1.00 74.56 102 LEU A N 1
ATOM 853 C CA . LEU A 1 102 ? 4.561 12.364 -19.524 1.00 74.56 102 LEU A CA 1
ATOM 854 C C . LEU A 1 102 ? 4.276 10.882 -19.796 1.00 74.56 102 LEU A C 1
ATOM 856 O O . LEU A 1 102 ? 4.087 10.518 -20.950 1.00 74.56 102 LEU A O 1
ATOM 860 N N . ILE A 1 103 ? 4.202 10.044 -18.761 1.00 79.88 103 ILE A N 1
ATOM 861 C CA . ILE A 1 103 ? 3.839 8.624 -18.873 1.00 79.88 103 ILE A CA 1
ATOM 862 C C . ILE A 1 103 ? 2.449 8.460 -19.499 1.00 79.88 103 ILE A C 1
ATOM 864 O O . ILE A 1 103 ? 2.321 7.693 -20.452 1.00 79.88 103 ILE A O 1
ATOM 868 N N . ASP A 1 104 ? 1.434 9.192 -19.020 1.00 75.62 104 ASP A N 1
ATOM 869 C CA . ASP A 1 104 ? 0.071 9.122 -19.578 1.00 75.62 104 ASP A CA 1
ATOM 870 C C . ASP A 1 104 ? 0.046 9.477 -21.072 1.00 75.62 104 ASP A C 1
ATOM 872 O O . ASP A 1 104 ? -0.495 8.741 -21.901 1.00 75.62 104 ASP A O 1
ATOM 876 N N . PHE A 1 105 ? 0.731 10.560 -21.441 1.00 74.44 105 PHE A N 1
ATOM 877 C CA . PHE A 1 105 ? 0.852 10.969 -22.837 1.00 74.44 105 PHE A CA 1
ATOM 878 C C . PHE A 1 105 ? 1.606 9.938 -23.690 1.00 74.44 105 PHE A C 1
ATOM 880 O O . PHE A 1 105 ? 1.150 9.545 -24.767 1.00 74.44 105 PHE A O 1
ATOM 887 N N . LEU A 1 106 ? 2.770 9.482 -23.220 1.00 77.38 106 LEU A N 1
ATOM 888 C CA . LEU A 1 106 ? 3.613 8.550 -23.965 1.00 77.38 106 LEU A CA 1
ATOM 889 C C . LEU A 1 106 ? 2.939 7.197 -24.150 1.00 77.38 106 LEU A C 1
ATOM 891 O O . LEU A 1 106 ? 3.119 6.600 -25.205 1.00 77.38 106 LEU A O 1
ATOM 895 N N . ALA A 1 107 ? 2.149 6.725 -23.188 1.00 82.56 107 ALA A N 1
ATOM 896 C CA . ALA A 1 107 ? 1.442 5.455 -23.319 1.00 82.56 107 ALA A CA 1
ATOM 897 C C . ALA A 1 107 ? 0.451 5.466 -24.493 1.00 82.56 107 ALA A C 1
ATOM 899 O O . ALA A 1 107 ? 0.255 4.432 -25.126 1.00 82.56 107 ALA A O 1
ATOM 900 N N . ARG A 1 108 ? -0.137 6.633 -24.796 1.00 78.38 108 ARG A N 1
ATOM 901 C CA . ARG A 1 108 ? -1.076 6.835 -25.911 1.00 78.38 108 ARG A CA 1
ATOM 902 C C . ARG A 1 108 ? -0.365 6.970 -27.251 1.00 78.38 108 ARG A C 1
ATOM 904 O O . ARG A 1 108 ? -0.778 6.357 -28.229 1.00 78.38 108 ARG A O 1
ATOM 911 N N . GLU A 1 109 ? 0.694 7.774 -27.289 1.00 79.25 109 GLU A N 1
ATOM 912 C CA . GLU A 1 109 ? 1.303 8.204 -28.551 1.00 79.25 109 GLU A CA 1
ATOM 913 C C . GLU A 1 109 ? 2.555 7.398 -28.927 1.00 79.25 109 GLU A C 1
ATOM 915 O O . GLU A 1 109 ? 2.734 7.021 -30.087 1.00 79.25 109 GLU A O 1
ATOM 920 N N . LYS A 1 110 ? 3.459 7.146 -27.966 1.00 80.62 110 LYS A N 1
ATOM 921 C CA . LYS A 1 110 ? 4.767 6.487 -28.180 1.00 80.62 110 LYS A CA 1
ATOM 922 C C . LYS A 1 110 ? 5.195 5.624 -26.974 1.00 80.62 110 LYS A C 1
ATOM 924 O O . LYS A 1 110 ? 6.205 5.930 -26.331 1.00 80.62 110 LYS A O 1
ATOM 929 N N . PRO A 1 111 ? 4.504 4.501 -26.699 1.00 82.38 111 PRO A N 1
ATOM 930 C CA . PRO A 1 111 ? 4.660 3.717 -25.464 1.00 82.38 111 PRO A CA 1
ATOM 931 C C . PRO A 1 111 ? 6.069 3.145 -25.262 1.00 82.38 111 PRO A C 1
ATOM 933 O O . PRO A 1 111 ? 6.549 3.044 -24.136 1.00 82.38 111 PRO A O 1
ATOM 936 N N . LYS A 1 112 ? 6.795 2.870 -26.353 1.00 80.56 112 LYS A N 1
ATOM 937 C CA . LYS A 1 112 ? 8.188 2.386 -26.327 1.00 80.56 112 LYS A CA 1
ATOM 938 C C . LYS A 1 112 ? 9.169 3.326 -25.610 1.00 80.56 112 LYS A C 1
ATOM 940 O O . LYS A 1 112 ? 10.248 2.886 -25.237 1.00 80.56 112 LYS A O 1
ATOM 945 N N . LEU A 1 113 ? 8.828 4.608 -25.442 1.00 75.69 113 LEU A N 1
ATOM 946 C CA . LEU A 1 113 ? 9.680 5.594 -24.764 1.00 75.69 113 LEU A CA 1
ATOM 947 C C . LEU A 1 113 ? 9.535 5.581 -23.237 1.00 75.69 113 LEU A C 1
ATOM 949 O O . LEU A 1 113 ? 10.361 6.175 -22.550 1.00 75.69 113 LEU A O 1
ATOM 953 N N . ILE A 1 114 ? 8.513 4.914 -22.695 1.00 79.44 114 ILE A N 1
ATOM 954 C CA . ILE A 1 114 ? 8.256 4.890 -21.248 1.00 79.44 114 ILE A CA 1
ATOM 955 C C . ILE A 1 114 ? 9.418 4.254 -20.482 1.00 79.44 114 ILE A C 1
ATOM 957 O O . ILE A 1 114 ? 9.808 4.758 -19.433 1.00 79.44 114 ILE A O 1
ATOM 961 N N . VAL A 1 115 ? 10.025 3.203 -21.032 1.00 77.31 115 VAL A N 1
ATOM 962 C CA . VAL A 1 115 ? 11.168 2.513 -20.416 1.00 77.31 115 VAL A CA 1
ATOM 963 C C . VAL A 1 115 ? 12.349 3.471 -20.232 1.00 77.31 115 VAL A C 1
ATOM 965 O O . VAL A 1 115 ? 12.890 3.584 -19.134 1.00 77.31 115 VAL A O 1
ATOM 968 N N . ASP A 1 116 ? 12.678 4.239 -21.278 1.00 73.88 116 ASP A N 1
ATOM 969 C CA . ASP A 1 116 ? 13.747 5.243 -21.241 1.00 73.88 116 ASP A CA 1
ATOM 970 C C . ASP A 1 116 ? 13.466 6.329 -20.183 1.00 73.88 116 ASP A C 1
ATOM 972 O O . ASP A 1 116 ? 14.390 6.825 -19.536 1.00 73.88 116 ASP A O 1
ATOM 976 N N . VAL A 1 117 ? 12.199 6.713 -19.995 1.00 76.25 117 VAL A N 1
ATOM 977 C CA . VAL A 1 117 ? 11.782 7.718 -19.000 1.00 76.25 117 VAL A CA 1
ATOM 978 C C . VAL A 1 117 ? 11.965 7.189 -17.581 1.00 76.25 117 VAL A C 1
ATOM 980 O O . VAL A 1 117 ? 12.566 7.877 -16.753 1.00 76.25 117 VAL A O 1
ATOM 983 N N . LEU A 1 118 ? 11.497 5.969 -17.305 1.00 78.06 118 LEU A N 1
ATOM 984 C CA . LEU A 1 118 ? 11.612 5.341 -15.985 1.00 78.06 118 LEU A CA 1
ATOM 985 C C . LEU A 1 118 ? 13.077 5.117 -15.591 1.00 78.06 118 LEU A C 1
ATOM 987 O O . LEU A 1 118 ? 13.473 5.446 -14.470 1.00 78.06 118 LEU A O 1
ATOM 991 N N . ASP A 1 119 ? 13.906 4.633 -16.520 1.00 74.00 119 ASP A N 1
ATOM 992 C CA . ASP A 1 119 ? 15.333 4.411 -16.266 1.00 74.00 119 ASP A CA 1
ATOM 993 C C . ASP A 1 119 ? 16.072 5.714 -15.941 1.00 74.00 119 ASP A C 1
ATOM 995 O O . ASP A 1 119 ? 16.929 5.744 -15.052 1.00 74.00 119 ASP A O 1
ATOM 999 N N . ARG A 1 120 ? 15.733 6.807 -16.633 1.00 73.50 120 ARG A N 1
ATOM 1000 C CA . ARG A 1 120 ? 16.318 8.128 -16.372 1.00 73.50 120 ARG A CA 1
ATOM 1001 C C . ARG A 1 120 ? 15.827 8.719 -15.059 1.00 73.50 120 ARG A C 1
ATOM 1003 O O . ARG A 1 120 ? 16.636 9.294 -14.336 1.00 73.50 120 ARG A O 1
ATOM 1010 N N . TYR A 1 121 ? 14.548 8.541 -14.729 1.00 77.19 121 TYR A N 1
ATOM 1011 C CA . TYR A 1 121 ? 13.991 9.040 -13.477 1.00 77.19 121 TYR A CA 1
ATOM 1012 C C . TYR A 1 121 ? 14.626 8.364 -12.253 1.00 77.19 121 TYR A C 1
ATOM 1014 O O . TYR A 1 121 ? 15.027 9.063 -11.322 1.00 77.19 121 TYR A O 1
ATOM 1022 N N . ARG A 1 122 ? 14.863 7.041 -12.300 1.00 73.56 122 ARG A N 1
ATOM 1023 C CA . ARG A 1 122 ? 15.664 6.331 -11.278 1.00 73.56 122 ARG A CA 1
ATOM 1024 C C . ARG A 1 122 ? 17.036 6.965 -11.074 1.00 73.56 122 ARG A C 1
ATOM 1026 O O . ARG A 1 122 ? 17.487 7.151 -9.951 1.00 73.56 122 ARG A O 1
ATOM 1033 N N . ASN A 1 123 ? 17.730 7.263 -12.167 1.00 71.62 123 ASN A N 1
ATOM 1034 C CA . ASN A 1 123 ? 19.110 7.736 -12.097 1.00 71.62 123 ASN A CA 1
ATOM 1035 C C . ASN A 1 123 ? 19.237 9.165 -11.536 1.00 71.62 123 ASN A C 1
ATOM 1037 O O . ASN A 1 123 ? 20.349 9.567 -11.216 1.00 71.62 123 ASN A O 1
ATOM 1041 N N . LEU A 1 124 ? 18.132 9.906 -11.381 1.00 73.62 124 LEU A N 1
ATOM 1042 C CA . LEU A 1 124 ? 18.101 11.238 -10.760 1.00 73.62 124 LEU A CA 1
ATOM 1043 C C . LEU A 1 124 ? 18.655 11.246 -9.332 1.00 73.62 124 LEU A C 1
ATOM 1045 O O . LEU A 1 124 ? 19.337 12.179 -8.934 1.00 73.62 124 LEU A O 1
ATOM 1049 N N . HIS A 1 125 ? 18.305 10.229 -8.551 1.00 71.56 125 HIS A N 1
ATOM 1050 C CA . HIS A 1 125 ? 18.494 10.208 -7.099 1.00 71.56 125 HIS A CA 1
ATOM 1051 C C . HIS A 1 125 ? 19.318 8.996 -6.642 1.00 71.56 125 HIS A C 1
ATOM 1053 O O . HIS A 1 125 ? 19.506 8.779 -5.451 1.00 71.56 125 HIS A O 1
ATOM 1059 N N . ASN A 1 126 ? 19.832 8.204 -7.587 1.00 68.19 126 ASN A N 1
ATOM 1060 C CA . ASN A 1 126 ? 20.611 7.005 -7.308 1.00 68.19 126 ASN A CA 1
ATOM 1061 C C . ASN A 1 126 ? 22.122 7.290 -7.383 1.00 68.19 126 ASN A C 1
ATOM 1063 O O . ASN A 1 126 ? 22.793 6.930 -8.355 1.00 68.19 126 ASN A O 1
ATOM 1067 N N . TYR A 1 127 ? 22.643 7.957 -6.354 1.00 70.00 127 TYR A N 1
ATOM 1068 C CA . TYR A 1 127 ? 24.074 8.202 -6.150 1.00 70.00 127 TYR A CA 1
ATOM 1069 C C . TYR A 1 127 ? 24.630 7.394 -4.972 1.00 70.00 127 TYR A C 1
ATOM 1071 O O . TYR A 1 127 ? 23.900 6.929 -4.086 1.00 70.00 127 TYR A O 1
ATOM 1079 N N . ASP A 1 128 ? 25.951 7.213 -4.991 1.00 65.56 128 ASP A N 1
ATOM 1080 C CA . ASP A 1 128 ? 26.686 6.566 -3.911 1.00 65.56 128 ASP A CA 1
ATOM 1081 C C . ASP A 1 128 ? 26.733 7.519 -2.719 1.00 65.56 128 ASP A C 1
ATOM 1083 O O . ASP A 1 128 ? 27.101 8.684 -2.864 1.00 65.56 128 ASP A O 1
ATOM 1087 N N . SER A 1 129 ? 26.353 7.019 -1.550 1.00 67.88 129 SER A N 1
ATOM 1088 C CA . SER A 1 129 ? 26.401 7.773 -0.308 1.00 67.88 129 SER A CA 1
ATOM 1089 C C . SER A 1 129 ? 27.112 6.959 0.748 1.00 67.88 129 SER A C 1
ATOM 1091 O O . SER A 1 129 ? 26.898 5.753 0.868 1.00 67.88 129 SER A O 1
ATOM 1093 N N . TYR A 1 130 ? 27.959 7.649 1.500 1.00 72.50 130 TYR A N 1
ATOM 1094 C CA . TYR A 1 130 ? 28.747 7.089 2.589 1.00 72.50 130 TYR A CA 1
ATOM 1095 C C . TYR A 1 130 ? 28.292 7.653 3.939 1.00 72.50 130 TYR A C 1
ATOM 1097 O O . TYR A 1 130 ? 29.002 7.500 4.931 1.00 72.50 130 TYR A O 1
ATOM 1105 N N . LEU A 1 131 ? 27.132 8.329 3.998 1.00 74.94 131 LEU A N 1
ATOM 1106 C CA . LEU A 1 131 ? 26.670 8.988 5.221 1.00 74.94 131 LEU A CA 1
ATOM 1107 C C . LEU A 1 131 ? 26.517 7.988 6.368 1.00 74.94 131 LEU A C 1
ATOM 1109 O O . LEU A 1 131 ? 26.998 8.262 7.460 1.00 74.94 131 LEU A O 1
ATOM 1113 N N . GLU A 1 132 ? 25.931 6.814 6.113 1.00 70.06 132 GLU A N 1
ATOM 1114 C CA . GLU A 1 132 ? 25.759 5.767 7.128 1.00 70.06 132 GLU A CA 1
ATOM 1115 C C . GLU A 1 132 ? 27.100 5.341 7.752 1.00 70.06 132 GLU A C 1
ATOM 1117 O O . GLU A 1 132 ? 27.218 5.242 8.973 1.00 70.06 132 GLU A O 1
ATOM 1122 N N . GLU A 1 133 ? 28.136 5.172 6.926 1.00 68.62 133 GLU A N 1
ATOM 1123 C CA . GLU A 1 133 ? 29.501 4.865 7.375 1.00 68.62 133 GLU A CA 1
ATOM 1124 C C . GLU A 1 133 ? 30.149 6.059 8.103 1.00 68.62 133 GLU A C 1
ATOM 1126 O O . GLU A 1 133 ? 30.988 5.889 8.993 1.00 68.62 133 GLU A O 1
ATOM 1131 N N . ASN A 1 134 ? 29.729 7.280 7.764 1.00 71.75 134 ASN A N 1
ATOM 1132 C CA . ASN A 1 134 ? 30.248 8.531 8.302 1.00 71.75 134 ASN A CA 1
ATOM 1133 C C . ASN A 1 134 ? 29.516 9.033 9.557 1.00 71.75 134 ASN A C 1
ATOM 1135 O O . ASN A 1 134 ? 30.027 9.954 10.191 1.00 71.75 134 ASN A O 1
ATOM 1139 N N . LEU A 1 135 ? 28.401 8.433 9.990 1.00 75.81 135 LEU A N 1
ATOM 1140 C CA . LEU A 1 135 ? 27.689 8.860 11.209 1.00 75.81 135 LEU A CA 1
ATOM 1141 C C . LEU A 1 135 ? 28.582 8.802 12.456 1.00 75.81 135 LEU A C 1
ATOM 1143 O O . LEU A 1 135 ? 28.504 9.661 13.332 1.00 75.81 135 LEU A O 1
ATOM 1147 N N . TYR A 1 136 ? 29.525 7.860 12.508 1.00 72.88 136 TYR A N 1
ATOM 1148 C CA . TYR A 1 136 ? 30.512 7.798 13.588 1.00 72.88 136 TYR A CA 1
ATOM 1149 C C . TYR A 1 136 ? 31.519 8.960 13.570 1.00 72.88 136 TYR A C 1
ATOM 1151 O O . TYR A 1 136 ? 32.127 9.248 14.606 1.00 72.88 136 TYR A O 1
ATOM 1159 N N . ARG A 1 137 ? 31.675 9.670 12.441 1.00 73.62 137 ARG A N 1
ATOM 1160 C CA . ARG A 1 137 ? 32.492 10.892 12.349 1.00 73.62 137 ARG A CA 1
ATOM 1161 C C . ARG A 1 137 ? 31.879 12.061 13.115 1.00 73.62 137 ARG A C 1
ATOM 1163 O O . ARG A 1 137 ? 32.636 12.946 13.505 1.00 73.62 137 ARG A O 1
ATOM 1170 N N . LEU A 1 138 ? 30.580 12.029 13.435 1.00 76.38 138 LEU A N 1
ATOM 1171 C CA . LEU A 1 138 ? 29.941 13.025 14.308 1.00 76.38 138 LEU A CA 1
ATOM 1172 C C . LEU A 1 138 ? 30.663 13.138 15.660 1.00 76.38 138 LEU A C 1
ATOM 1174 O O . LEU A 1 138 ? 30.893 14.240 16.161 1.00 76.38 138 LEU A O 1
ATOM 1178 N N . ASN A 1 139 ? 31.149 12.013 16.201 1.00 74.06 139 ASN A N 1
ATOM 1179 C CA . ASN A 1 139 ? 31.950 12.012 17.429 1.00 74.06 139 ASN A CA 1
ATOM 1180 C C . ASN A 1 139 ? 33.270 12.788 17.273 1.00 74.06 139 ASN A C 1
ATOM 1182 O O . ASN A 1 139 ? 33.762 13.350 18.246 1.00 74.06 139 ASN A O 1
ATOM 1186 N N . ASN A 1 140 ? 33.820 12.878 16.061 1.00 75.25 140 ASN A N 1
ATOM 1187 C CA . ASN A 1 140 ? 35.141 13.436 15.763 1.00 75.25 140 ASN A CA 1
ATOM 1188 C C . ASN A 1 140 ? 35.128 14.793 15.039 1.00 75.25 140 ASN A C 1
ATOM 1190 O O . ASN A 1 140 ? 36.199 15.256 14.657 1.00 75.25 140 ASN A O 1
ATOM 1194 N N . LEU A 1 141 ? 33.971 15.454 14.902 1.00 75.69 141 LEU A N 1
ATOM 1195 C CA . LEU A 1 141 ? 33.840 16.783 14.274 1.00 75.69 141 LEU A CA 1
ATOM 1196 C C . LEU A 1 141 ? 34.930 17.786 14.712 1.00 75.69 141 LEU A C 1
ATOM 1198 O O . LEU A 1 141 ? 35.216 17.911 15.908 1.00 75.69 141 LEU A O 1
ATOM 1202 N N . GLY A 1 142 ? 35.555 18.498 13.778 1.00 66.62 142 GLY A N 1
ATOM 1203 C CA . GLY A 1 142 ? 36.671 19.411 14.050 1.00 66.62 142 GLY A CA 1
ATOM 1204 C C . GLY A 1 142 ? 37.935 18.710 14.573 1.00 66.62 142 GLY A C 1
ATOM 1205 O O . GLY A 1 142 ? 38.715 19.312 15.318 1.00 66.62 142 GLY A O 1
ATOM 1206 N N . ASN A 1 143 ? 38.123 17.430 14.225 1.00 65.44 143 ASN A N 1
ATOM 1207 C CA . ASN A 1 143 ? 39.233 16.554 14.634 1.00 65.44 143 ASN A CA 1
ATOM 1208 C C . ASN A 1 143 ? 39.379 16.351 16.154 1.00 65.44 143 ASN A C 1
ATOM 1210 O O . ASN A 1 143 ? 40.492 16.211 16.672 1.00 65.44 143 ASN A O 1
ATOM 1214 N N . GLN A 1 144 ? 38.269 16.353 16.895 1.00 65.06 144 GLN A N 1
ATOM 1215 C CA . GLN A 1 144 ? 38.278 16.197 18.355 1.00 65.06 144 GLN A CA 1
ATOM 1216 C C . GLN A 1 144 ? 37.179 15.240 18.817 1.00 65.06 144 GLN A C 1
ATOM 1218 O O . GLN A 1 144 ? 36.009 15.473 18.535 1.00 65.06 144 GLN A O 1
ATOM 1223 N N . TYR A 1 145 ? 37.545 14.187 19.549 1.00 68.25 145 TYR A N 1
ATOM 1224 C CA . TYR A 1 145 ? 36.602 13.175 20.033 1.00 68.25 145 TYR A CA 1
ATOM 1225 C C . TYR A 1 145 ? 35.681 13.737 21.128 1.00 68.25 145 TYR A C 1
ATOM 1227 O O . TYR A 1 145 ? 36.161 14.264 22.132 1.00 68.25 145 TYR A O 1
ATOM 1235 N N . SER A 1 146 ? 34.365 13.602 20.956 1.00 62.50 146 SER A N 1
ATOM 1236 C CA . SER A 1 146 ? 33.345 13.948 21.950 1.00 62.50 146 SER A CA 1
ATOM 1237 C C . SER A 1 146 ? 32.770 12.684 22.583 1.00 62.50 146 SER A C 1
ATOM 1239 O O . SER A 1 146 ? 32.152 11.869 21.906 1.00 62.50 146 SER A O 1
ATOM 1241 N N . THR A 1 147 ? 32.936 12.530 23.897 1.00 65.56 147 THR A N 1
ATOM 1242 C CA . THR A 1 147 ? 32.282 11.466 24.680 1.00 65.56 147 THR A CA 1
ATOM 1243 C C . THR A 1 147 ? 30.827 11.793 25.023 1.00 65.56 147 THR A C 1
ATOM 1245 O O . THR A 1 147 ? 30.078 10.893 25.382 1.00 65.56 147 THR A O 1
ATOM 1248 N N . PHE A 1 148 ? 30.416 13.062 24.918 1.00 64.19 148 PHE A N 1
ATOM 1249 C CA . PHE A 1 148 ? 29.143 13.559 25.454 1.00 64.19 148 PHE A CA 1
ATOM 1250 C C . PHE A 1 148 ? 27.908 13.083 24.673 1.00 64.19 148 PHE A C 1
ATOM 1252 O O . PHE A 1 148 ? 26.834 12.964 25.247 1.00 64.19 148 PHE A O 1
ATOM 1259 N N . ALA A 1 149 ? 28.058 12.784 23.380 1.00 67.81 149 ALA A N 1
ATOM 1260 C CA . ALA A 1 149 ? 26.954 12.387 22.500 1.00 67.81 149 ALA A CA 1
ATOM 1261 C C . ALA A 1 149 ? 27.064 10.937 21.998 1.00 67.81 149 ALA A C 1
ATOM 1263 O O . ALA A 1 149 ? 26.292 10.526 21.135 1.00 67.81 149 ALA A O 1
ATOM 1264 N N . PHE A 1 150 ? 28.017 10.154 22.518 1.00 77.56 150 PHE A N 1
ATOM 1265 C CA . PHE A 1 150 ? 28.324 8.824 21.987 1.00 77.56 150 PHE A CA 1
ATOM 1266 C C . PHE A 1 150 ? 27.129 7.863 22.065 1.00 77.56 150 PHE A C 1
ATOM 1268 O O . PHE A 1 150 ? 26.813 7.202 21.077 1.00 77.56 150 PHE A O 1
ATOM 1275 N N . ASP A 1 151 ? 26.443 7.814 23.211 1.00 79.44 151 ASP A N 1
ATOM 1276 C CA . ASP A 1 151 ? 25.291 6.926 23.408 1.00 79.44 151 ASP A CA 1
ATOM 1277 C C . ASP A 1 151 ? 24.111 7.318 22.510 1.00 79.44 151 ASP A C 1
ATOM 1279 O O . ASP A 1 151 ? 23.445 6.452 21.945 1.00 79.44 151 ASP A O 1
ATOM 1283 N N . GLU A 1 152 ? 23.886 8.617 22.307 1.00 79.75 152 GLU A N 1
ATOM 1284 C CA . GLU A 1 152 ? 22.826 9.133 21.434 1.00 79.75 152 GLU A CA 1
ATOM 1285 C C . GLU A 1 152 ? 23.133 8.884 19.954 1.00 79.75 152 GLU A C 1
ATOM 1287 O O . GLU A 1 152 ? 22.271 8.382 19.235 1.00 79.75 152 GLU A O 1
ATOM 1292 N N . ILE A 1 153 ? 24.377 9.111 19.515 1.00 82.31 153 ILE A N 1
ATOM 1293 C CA . ILE A 1 153 ? 24.834 8.772 18.158 1.00 82.31 153 ILE A CA 1
ATOM 1294 C C . ILE A 1 153 ? 24.743 7.261 17.920 1.00 82.31 153 ILE A C 1
ATOM 1296 O O . ILE A 1 153 ? 24.291 6.829 16.860 1.00 82.31 153 ILE A O 1
ATOM 1300 N N . SER A 1 154 ? 25.130 6.440 18.900 1.00 82.12 154 SER A N 1
ATOM 1301 C CA . SER A 1 154 ? 25.031 4.979 18.808 1.00 82.12 154 SER A CA 1
ATOM 1302 C C . SER A 1 154 ? 23.577 4.514 18.709 1.00 82.12 154 SER A C 1
ATOM 1304 O O . SER A 1 154 ? 23.253 3.664 17.878 1.00 82.12 154 SER A O 1
ATOM 1306 N N . ASN A 1 155 ? 22.684 5.093 19.515 1.00 83.56 155 ASN A N 1
ATOM 1307 C CA . ASN A 1 155 ? 21.258 4.776 19.487 1.00 83.56 155 ASN A CA 1
ATOM 1308 C C . ASN A 1 155 ? 20.594 5.210 18.176 1.00 83.56 155 ASN A C 1
ATOM 1310 O O . ASN A 1 155 ? 19.836 4.422 17.611 1.00 83.56 155 ASN A O 1
ATOM 1314 N N . PHE A 1 156 ? 20.921 6.399 17.664 1.00 84.94 156 PHE A N 1
ATOM 1315 C CA . PHE A 1 156 ? 20.449 6.867 16.362 1.00 84.94 156 PHE A CA 1
ATOM 1316 C C . PHE A 1 156 ? 20.951 5.957 15.233 1.00 84.94 156 PHE A C 1
ATOM 1318 O O . PHE A 1 156 ? 20.159 5.456 14.442 1.00 84.94 156 PHE A O 1
ATOM 1325 N N . THR A 1 157 ? 22.250 5.640 15.205 1.00 82.75 157 THR A N 1
ATOM 1326 C CA . THR A 1 157 ? 22.857 4.789 14.162 1.00 82.75 157 THR A CA 1
ATOM 1327 C C . THR A 1 157 ? 22.240 3.388 14.118 1.00 82.75 157 THR A C 1
ATOM 1329 O O . THR A 1 157 ? 22.131 2.805 13.049 1.00 82.75 157 THR A O 1
ATOM 1332 N N . LYS A 1 158 ? 21.783 2.842 15.253 1.00 83.12 158 LYS A N 1
ATOM 1333 C CA . LYS A 1 158 ? 21.086 1.543 15.282 1.00 83.12 158 LYS A CA 1
ATOM 1334 C C . LYS A 1 158 ? 19.707 1.565 14.616 1.00 83.12 158 LYS A C 1
ATOM 1336 O O . LYS A 1 158 ? 19.255 0.510 14.187 1.00 83.12 158 LYS A O 1
ATOM 1341 N N . LYS A 1 159 ? 19.036 2.721 14.576 1.00 83.31 159 LYS A N 1
ATOM 1342 C CA . LYS A 1 159 ? 17.650 2.877 14.092 1.00 83.31 159 LYS A CA 1
ATOM 1343 C C . LYS A 1 159 ? 17.530 3.700 12.805 1.00 83.31 159 LYS A C 1
ATOM 1345 O O . LYS A 1 159 ? 16.452 3.788 12.229 1.00 83.31 159 LYS A O 1
ATOM 1350 N N . ASN A 1 160 ? 18.628 4.295 12.345 1.00 84.06 160 ASN A N 1
ATOM 1351 C CA . ASN A 1 160 ? 18.666 5.273 11.258 1.00 84.06 160 ASN A CA 1
ATOM 1352 C C . ASN A 1 160 ? 18.006 4.790 9.951 1.00 84.06 160 ASN A C 1
ATOM 1354 O O . ASN A 1 160 ? 17.301 5.561 9.312 1.00 84.06 160 ASN A O 1
ATOM 1358 N N . LYS A 1 161 ? 18.204 3.525 9.567 1.00 82.50 161 LYS A N 1
ATOM 1359 C CA . LYS A 1 161 ? 17.671 2.919 8.343 1.00 82.50 161 LYS A CA 1
ATOM 1360 C C . LYS A 1 161 ? 16.163 2.763 8.399 1.00 82.50 161 LYS A C 1
ATOM 1362 O O . LYS A 1 161 ? 15.488 3.089 7.427 1.00 82.50 161 LYS A O 1
ATOM 1367 N N . GLU A 1 162 ? 15.649 2.274 9.525 1.00 84.81 162 GLU A N 1
ATOM 1368 C CA . GLU A 1 162 ? 14.207 2.159 9.758 1.00 84.81 162 GLU A CA 1
ATOM 1369 C C . GLU A 1 162 ? 13.577 3.552 9.735 1.00 84.81 162 GLU A C 1
ATOM 1371 O O . GLU A 1 162 ? 12.652 3.785 8.965 1.00 84.81 162 GLU A O 1
ATOM 1376 N N . LEU A 1 163 ? 14.168 4.511 10.454 1.00 84.75 163 LEU A N 1
ATOM 1377 C CA . LEU A 1 163 ? 13.675 5.885 10.517 1.00 84.75 163 LEU A CA 1
ATOM 1378 C C . LEU A 1 163 ? 13.673 6.575 9.141 1.00 84.75 163 LEU A C 1
ATOM 1380 O O . LEU A 1 163 ? 12.671 7.171 8.760 1.00 84.75 163 LEU A O 1
ATOM 1384 N N . LEU A 1 164 ? 14.748 6.436 8.356 1.00 85.69 164 LEU A N 1
ATOM 1385 C CA . LEU A 1 164 ? 14.824 6.953 6.984 1.00 85.69 164 LEU A CA 1
ATOM 1386 C C . LEU A 1 164 ? 13.752 6.310 6.086 1.00 85.69 164 LEU A C 1
ATOM 1388 O O . LEU A 1 164 ? 13.076 7.004 5.329 1.00 85.69 164 LEU A O 1
ATOM 1392 N N . THR A 1 165 ? 13.546 4.995 6.199 1.00 82.94 165 THR A N 1
ATOM 1393 C CA . THR A 1 165 ? 12.586 4.237 5.371 1.00 82.94 165 THR A CA 1
ATOM 1394 C C . THR A 1 165 ? 11.126 4.464 5.782 1.00 82.94 165 THR A C 1
ATOM 1396 O O . THR A 1 165 ? 10.224 4.386 4.951 1.00 82.94 165 THR A O 1
ATOM 1399 N N . GLU A 1 166 ? 10.848 4.781 7.039 1.00 83.00 166 GLU A N 1
ATOM 1400 C CA . GLU A 1 166 ? 9.482 5.035 7.505 1.00 83.00 166 GLU A CA 1
ATOM 1401 C C . GLU A 1 166 ? 9.128 6.516 7.361 1.00 83.00 166 GLU A C 1
ATOM 1403 O O . GLU A 1 166 ? 8.155 6.860 6.682 1.00 83.00 166 GLU A O 1
ATOM 1408 N N . SER A 1 167 ? 9.979 7.402 7.883 1.00 86.38 167 SER A N 1
ATOM 1409 C CA . SER A 1 167 ? 9.759 8.847 7.896 1.00 86.38 167 SER A CA 1
ATOM 1410 C C . SER A 1 167 ? 11.045 9.632 7.584 1.00 86.38 167 SER A C 1
ATOM 1412 O O . SER A 1 167 ? 11.758 10.070 8.489 1.00 86.38 167 SER A O 1
ATOM 1414 N N . PRO A 1 168 ? 11.341 9.894 6.291 1.00 85.25 168 PRO A N 1
ATOM 1415 C CA . PRO A 1 168 ? 12.515 10.673 5.887 1.00 85.25 168 PRO A CA 1
ATOM 1416 C C . PRO A 1 168 ? 12.569 12.085 6.493 1.00 85.25 168 PRO A C 1
ATOM 1418 O O . PRO A 1 168 ? 13.648 12.649 6.652 1.00 85.25 168 PRO A O 1
ATOM 1421 N N . GLN A 1 169 ? 11.410 12.675 6.806 1.00 81.31 169 GLN A N 1
ATOM 1422 C CA . GLN A 1 169 ? 11.324 14.005 7.417 1.00 81.31 169 GLN A CA 1
ATOM 1423 C C . GLN A 1 169 ? 11.716 13.969 8.895 1.00 81.31 169 GLN A C 1
ATOM 1425 O O . GLN A 1 169 ? 12.540 14.782 9.313 1.00 81.31 169 GLN A O 1
ATOM 1430 N N . ASP A 1 170 ? 11.195 12.999 9.652 1.00 84.56 170 ASP A N 1
ATOM 1431 C CA . ASP A 1 170 ? 11.573 12.816 11.057 1.00 84.56 170 ASP A CA 1
ATOM 1432 C C . ASP A 1 170 ? 13.044 12.407 11.161 1.00 84.56 170 ASP A C 1
ATOM 1434 O O . ASP A 1 170 ? 13.768 12.933 12.001 1.00 84.56 170 ASP A O 1
ATOM 1438 N N . TYR A 1 171 ? 13.527 11.570 10.232 1.00 87.88 171 TYR A N 1
ATOM 1439 C CA . TYR A 1 171 ? 14.948 11.252 10.095 1.00 87.88 171 TYR A CA 1
ATOM 1440 C C . TYR A 1 171 ? 15.812 12.509 9.978 1.00 87.88 171 TYR A C 1
ATOM 1442 O O . TYR A 1 171 ? 16.762 12.657 10.746 1.00 87.88 171 TYR A O 1
ATOM 1450 N N . ALA A 1 172 ? 15.472 13.417 9.052 1.00 85.31 172 ALA A N 1
ATOM 1451 C CA . ALA A 1 172 ? 16.203 14.666 8.847 1.00 85.31 172 ALA A CA 1
ATOM 1452 C C . ALA A 1 172 ? 16.196 15.533 10.113 1.00 85.31 172 ALA A C 1
ATOM 1454 O O . ALA A 1 172 ? 17.225 16.069 10.514 1.00 85.31 172 ALA A O 1
ATOM 1455 N N . GLN A 1 173 ? 15.043 15.640 10.771 1.00 85.81 173 GLN A N 1
ATOM 1456 C CA . GLN A 1 173 ? 14.899 16.446 11.975 1.00 85.81 173 GLN A CA 1
ATOM 1457 C C . GLN A 1 173 ? 15.696 15.869 13.153 1.00 85.81 173 GLN A C 1
ATOM 1459 O O . GLN A 1 173 ? 16.400 16.613 13.836 1.00 85.81 173 GLN A O 1
ATOM 1464 N N . GLU A 1 174 ? 15.631 14.556 13.380 1.00 86.88 174 GLU A N 1
ATOM 1465 C CA . GLU A 1 174 ? 16.354 13.883 14.463 1.00 86.88 174 GLU A CA 1
ATOM 1466 C C . GLU A 1 174 ? 17.873 13.990 14.300 1.00 86.88 174 GLU A C 1
ATOM 1468 O O . GLU A 1 174 ? 18.574 14.298 15.268 1.00 86.88 174 GLU A O 1
ATOM 1473 N N . ILE A 1 175 ? 18.397 13.793 13.086 1.00 86.19 175 ILE A N 1
ATOM 1474 C CA . ILE A 1 175 ? 19.839 13.908 12.849 1.00 86.19 175 ILE A CA 1
ATOM 1475 C C . ILE A 1 175 ? 20.328 15.359 12.916 1.00 86.19 175 ILE A C 1
ATOM 1477 O O . ILE A 1 175 ? 21.417 15.592 13.441 1.00 86.19 175 ILE A O 1
ATOM 1481 N N . THR A 1 176 ? 19.535 16.341 12.468 1.00 86.06 176 THR A N 1
ATOM 1482 C CA . THR A 1 176 ? 19.863 17.768 12.635 1.00 86.06 176 THR A CA 1
ATOM 1483 C C . THR A 1 176 ? 19.899 18.148 14.114 1.00 86.06 176 THR A C 1
ATOM 1485 O O . THR A 1 176 ? 20.858 18.776 14.555 1.00 86.06 176 THR A O 1
ATOM 1488 N N . LEU A 1 177 ? 18.928 17.699 14.916 1.00 87.62 177 LEU A N 1
ATOM 1489 C CA . LEU A 1 177 ? 18.928 17.931 16.366 1.00 87.62 177 LEU A CA 1
ATOM 1490 C C . LEU A 1 177 ? 20.141 17.289 17.053 1.00 87.62 177 LEU A C 1
ATOM 1492 O O . LEU A 1 177 ? 20.748 17.886 17.947 1.00 87.62 177 LEU A O 1
ATOM 1496 N N . LEU A 1 178 ? 20.513 16.078 16.633 1.00 87.06 178 LEU A N 1
ATOM 1497 C CA . LEU A 1 178 ? 21.706 15.398 17.128 1.00 87.06 178 LEU A CA 1
ATOM 1498 C C . LEU A 1 178 ? 22.983 16.166 16.756 1.00 87.06 178 LEU A C 1
ATOM 1500 O O . LEU A 1 178 ? 23.858 16.347 17.605 1.00 87.06 178 LEU A O 1
ATOM 1504 N N . LEU A 1 179 ? 23.078 16.650 15.515 1.00 87.75 179 LEU A N 1
ATOM 1505 C CA . LEU A 1 179 ? 24.189 17.467 15.031 1.00 87.75 179 LEU A CA 1
ATOM 1506 C C . LEU A 1 179 ? 24.304 18.774 15.826 1.00 87.75 179 LEU A C 1
ATOM 1508 O O . LEU A 1 179 ? 25.384 19.075 16.337 1.00 87.75 179 LEU A O 1
ATOM 1512 N N . ASP A 1 180 ? 23.196 19.488 16.027 1.00 86.06 180 ASP A N 1
ATOM 1513 C CA . ASP A 1 180 ? 23.133 20.715 16.827 1.00 86.06 180 ASP A CA 1
ATOM 1514 C C . ASP A 1 180 ? 23.622 20.482 18.255 1.00 86.06 180 ASP A C 1
ATOM 1516 O O . ASP A 1 180 ? 24.441 21.244 18.776 1.00 86.06 180 ASP A O 1
ATOM 1520 N N . LYS A 1 181 ? 23.177 19.394 18.888 1.00 85.19 181 LYS A N 1
ATOM 1521 C CA . LYS A 1 181 ? 23.596 19.036 20.245 1.00 85.19 181 LYS A CA 1
ATOM 1522 C C . LYS A 1 181 ? 25.092 18.733 20.325 1.00 85.19 181 LYS A C 1
ATOM 1524 O O . LYS A 1 181 ? 25.763 19.167 21.265 1.00 85.19 181 LYS A O 1
ATOM 1529 N N . VAL A 1 182 ? 25.636 18.020 19.337 1.00 83.50 182 VAL A N 1
ATOM 1530 C CA . VAL A 1 182 ? 27.078 17.745 19.241 1.00 83.50 182 VAL A CA 1
ATOM 1531 C C . VAL A 1 182 ? 27.865 19.046 19.066 1.00 83.50 182 VAL A C 1
ATOM 1533 O O . VAL A 1 182 ? 28.875 19.245 19.746 1.00 83.50 182 VAL A O 1
ATOM 1536 N N . VAL A 1 183 ? 27.403 19.944 18.195 1.00 85.00 183 VAL A N 1
ATOM 1537 C CA . VAL A 1 183 ? 28.035 21.245 17.935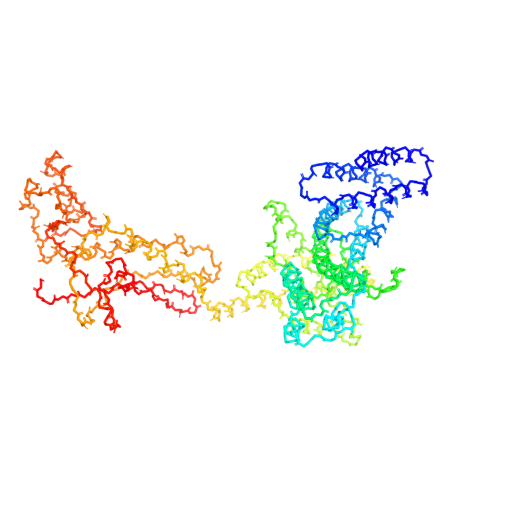 1.00 85.00 183 VAL A CA 1
ATOM 1538 C C . VAL A 1 183 ? 28.003 22.128 19.183 1.00 85.00 183 VAL A C 1
ATOM 1540 O O . VAL A 1 183 ? 29.052 22.638 19.581 1.00 85.00 183 VAL A O 1
ATOM 1543 N N . GLN A 1 184 ? 26.850 22.262 19.845 1.00 82.00 184 GLN A N 1
ATOM 1544 C CA . GLN A 1 184 ? 26.699 23.030 21.087 1.00 82.00 184 GLN A CA 1
ATOM 1545 C C . GLN A 1 184 ? 27.645 22.521 22.176 1.00 82.00 184 GLN A C 1
ATOM 1547 O O . GLN A 1 184 ? 28.426 23.302 22.723 1.00 82.00 184 GLN A O 1
ATOM 1552 N N . GLY A 1 185 ? 27.672 21.204 22.406 1.00 76.31 185 GLY A N 1
ATOM 1553 C CA . GLY A 1 185 ? 28.581 20.595 23.376 1.00 76.31 185 GLY A CA 1
ATOM 1554 C C . GLY A 1 185 ? 30.054 20.903 23.085 1.00 76.31 185 GLY A C 1
ATOM 1555 O O . GLY A 1 185 ? 30.826 21.166 24.011 1.00 76.31 185 GLY A O 1
ATOM 1556 N N . LYS A 1 186 ? 30.460 20.948 21.806 1.00 76.56 186 LYS A N 1
ATOM 1557 C CA . LYS A 1 186 ? 31.830 21.332 21.415 1.00 76.56 186 LYS A CA 1
ATOM 1558 C C . LYS A 1 186 ? 32.110 22.817 21.614 1.00 76.56 186 LYS A C 1
ATOM 1560 O O . LYS A 1 186 ? 33.184 23.171 22.099 1.00 76.56 186 LYS A O 1
ATOM 1565 N N . LEU A 1 187 ? 31.170 23.691 21.267 1.00 77.94 187 LEU A N 1
ATOM 1566 C CA . LEU A 1 187 ? 31.328 25.134 21.456 1.00 77.94 187 LEU A CA 1
ATOM 1567 C C . LEU A 1 187 ? 31.482 25.494 22.943 1.00 77.94 187 LEU A C 1
ATOM 1569 O O . LEU A 1 187 ? 32.348 26.306 23.285 1.00 77.94 187 LEU A O 1
ATOM 1573 N N . GLU A 1 188 ? 30.709 24.851 23.821 1.00 75.56 188 GLU A N 1
ATOM 1574 C CA . GLU A 1 188 ? 30.747 25.064 25.273 1.00 75.56 188 GLU A CA 1
ATOM 1575 C C . GLU A 1 188 ? 32.045 24.566 25.919 1.00 75.56 188 GLU A C 1
ATOM 1577 O O . GLU A 1 188 ? 32.630 25.253 26.762 1.00 75.56 188 GLU A O 1
ATOM 1582 N N . THR A 1 189 ? 32.527 23.390 25.512 1.00 67.81 189 THR A N 1
ATOM 1583 C CA . THR A 1 189 ? 33.712 22.767 26.122 1.00 67.81 189 THR A CA 1
ATOM 1584 C C . THR A 1 189 ? 35.035 23.345 25.625 1.00 67.81 189 THR A C 1
ATOM 1586 O O . THR A 1 189 ? 36.008 23.361 26.382 1.00 67.81 189 THR A O 1
ATOM 1589 N N . LEU A 1 190 ? 35.107 23.825 24.379 1.00 60.69 190 LEU A N 1
ATOM 1590 C CA . LEU A 1 190 ? 36.398 24.034 23.708 1.00 60.69 190 LEU A CA 1
ATOM 1591 C C . LEU A 1 190 ? 36.756 25.492 23.416 1.00 60.69 190 LEU A C 1
ATOM 1593 O O . LEU A 1 190 ? 37.924 25.751 23.125 1.00 60.69 190 LEU A O 1
ATOM 1597 N N . LYS A 1 191 ? 35.802 26.436 23.487 1.00 68.50 191 LYS A N 1
ATOM 1598 C CA . LYS A 1 191 ? 36.010 27.862 23.136 1.00 68.50 191 LYS A CA 1
ATOM 1599 C C . LYS A 1 191 ? 36.893 28.032 21.875 1.00 68.50 191 LYS A C 1
ATOM 1601 O O . LYS A 1 191 ? 37.991 28.589 21.963 1.00 68.50 191 LYS A O 1
ATOM 1606 N N . PRO A 1 192 ? 36.469 27.494 20.717 1.00 68.25 192 PRO A N 1
ATOM 1607 C CA . PRO A 1 192 ? 37.320 27.375 19.535 1.00 68.25 192 PRO A CA 1
ATOM 1608 C C . PRO A 1 192 ? 37.807 28.733 19.005 1.00 68.25 192 PRO A C 1
ATOM 1610 O O . PRO A 1 192 ? 37.121 29.750 19.107 1.00 68.25 192 PRO A O 1
ATOM 1613 N N . SER A 1 193 ? 38.998 28.749 18.396 1.00 76.94 193 SER A N 1
ATOM 1614 C CA . SER A 1 193 ? 39.500 29.919 17.666 1.00 76.94 193 SER A CA 1
ATOM 1615 C C . SER A 1 193 ? 38.607 30.239 16.453 1.00 76.94 193 SER A C 1
ATOM 1617 O O . SER A 1 193 ? 37.935 29.344 15.934 1.00 76.94 193 SER A O 1
ATOM 1619 N N . PRO A 1 194 ? 38.640 31.474 15.910 1.00 79.75 194 PRO A N 1
ATOM 1620 C CA . PRO A 1 194 ? 37.853 31.832 14.727 1.00 79.75 194 PRO A CA 1
ATOM 1621 C C . PRO A 1 194 ? 38.105 30.941 13.500 1.00 79.75 194 PRO A C 1
ATOM 1623 O O . PRO A 1 194 ? 37.198 30.736 12.700 1.00 79.75 194 PRO A O 1
ATOM 1626 N N . SER A 1 195 ? 39.320 30.400 13.343 1.00 79.12 195 SER A N 1
ATOM 1627 C CA . SER A 1 195 ? 39.647 29.448 12.273 1.00 79.12 195 SER A CA 1
ATOM 1628 C C . SER A 1 195 ? 38.962 28.096 12.482 1.00 79.12 195 SER A C 1
ATOM 1630 O O . SER A 1 195 ? 38.298 27.614 11.573 1.00 79.12 195 SER A O 1
ATOM 1632 N N . LYS A 1 196 ? 39.026 27.542 13.700 1.00 77.88 196 LYS A N 1
ATOM 1633 C CA . LYS A 1 196 ? 38.362 26.279 14.056 1.00 77.88 196 LYS A CA 1
ATOM 1634 C C . LYS A 1 196 ? 36.841 26.375 13.999 1.00 77.88 196 LYS A C 1
ATOM 1636 O O . LYS A 1 196 ? 36.182 25.407 13.653 1.00 77.88 196 LYS A O 1
ATOM 1641 N N . TYR A 1 197 ? 36.284 27.543 14.315 1.00 80.62 197 TYR A N 1
ATOM 1642 C CA . TYR A 1 197 ? 34.853 27.791 14.155 1.00 80.62 197 TYR A CA 1
ATOM 1643 C C . TYR A 1 197 ? 34.424 27.697 12.683 1.00 80.62 197 TYR A C 1
ATOM 1645 O O . TYR A 1 197 ? 33.388 27.113 12.387 1.00 80.62 197 TYR A O 1
ATOM 1653 N N . ARG A 1 198 ? 35.226 28.235 11.752 1.00 80.12 198 ARG A N 1
ATOM 1654 C CA . ARG A 1 198 ? 34.945 28.130 10.310 1.00 80.12 198 ARG A CA 1
ATOM 1655 C C . ARG A 1 198 ? 35.086 26.700 9.794 1.00 80.12 198 ARG A C 1
ATOM 1657 O O . ARG A 1 198 ? 34.243 26.286 9.012 1.00 80.12 198 ARG A O 1
ATOM 1664 N N . GLU A 1 199 ? 36.106 25.966 10.241 1.00 82.38 199 GLU A N 1
ATOM 1665 C CA . GLU A 1 199 ? 36.283 24.542 9.910 1.00 82.38 199 GLU A CA 1
ATOM 1666 C C . GLU A 1 199 ? 35.082 23.715 10.389 1.00 82.38 199 GLU A C 1
ATOM 1668 O O . GLU A 1 199 ? 34.478 23.000 9.598 1.00 82.38 199 GLU A O 1
ATOM 1673 N N . LEU A 1 200 ? 34.660 23.899 11.646 1.00 81.88 200 LEU A N 1
ATOM 1674 C CA . LEU A 1 200 ? 33.475 23.236 12.195 1.00 81.88 200 LEU A CA 1
ATOM 1675 C C . LEU A 1 200 ? 32.203 23.602 11.420 1.00 81.88 200 LEU A C 1
ATOM 1677 O O . LEU A 1 200 ? 31.416 22.722 11.100 1.00 81.88 200 LEU A O 1
ATOM 1681 N N . ALA A 1 201 ? 32.003 24.882 11.095 1.00 83.25 201 ALA A N 1
ATOM 1682 C CA . ALA A 1 201 ? 30.839 25.320 10.326 1.00 83.25 201 ALA A CA 1
ATOM 1683 C C . ALA A 1 201 ? 30.809 24.716 8.911 1.00 83.25 201 ALA A C 1
ATOM 1685 O O . ALA A 1 201 ? 29.734 24.414 8.397 1.00 83.25 201 ALA A O 1
ATOM 1686 N N . GLN A 1 202 ? 31.975 24.526 8.287 1.00 84.88 202 GLN A N 1
ATOM 1687 C CA . GLN A 1 202 ? 32.076 23.873 6.986 1.00 84.88 202 GLN A CA 1
ATOM 1688 C C . GLN A 1 202 ? 31.766 22.373 7.083 1.00 84.88 202 GLN A C 1
ATOM 1690 O O . GLN A 1 202 ? 30.945 21.890 6.312 1.00 84.88 202 GLN A O 1
ATOM 1695 N N . GLU A 1 203 ? 32.352 21.660 8.050 1.00 83.62 203 GLU A N 1
ATOM 1696 C CA . GLU A 1 203 ? 32.069 20.232 8.271 1.00 83.62 203 GLU A CA 1
ATOM 1697 C C . GLU A 1 203 ? 30.585 19.982 8.591 1.00 83.62 203 GLU A C 1
ATOM 1699 O O . GLU A 1 203 ? 29.993 19.035 8.082 1.00 83.62 203 GLU A O 1
ATOM 1704 N N . VAL A 1 204 ? 29.962 20.845 9.401 1.00 84.88 204 VAL A N 1
ATOM 1705 C CA . VAL A 1 204 ? 28.522 20.780 9.714 1.00 84.88 204 VAL A CA 1
ATOM 1706 C C . VAL A 1 204 ? 27.682 20.962 8.450 1.00 84.88 204 VAL A C 1
ATOM 1708 O O . VAL A 1 204 ? 26.803 20.148 8.193 1.00 84.88 204 VAL A O 1
ATOM 1711 N N . SER A 1 205 ? 27.996 21.968 7.629 1.00 84.00 205 SER A N 1
ATOM 1712 C CA . SER A 1 205 ? 27.298 22.227 6.361 1.00 84.00 205 SER A CA 1
ATOM 1713 C C . SER A 1 205 ? 27.421 21.062 5.367 1.00 84.00 205 SER A C 1
ATOM 1715 O O . SER A 1 205 ? 26.451 20.705 4.699 1.00 84.00 205 SER A O 1
ATOM 1717 N N . GLU A 1 206 ? 28.592 20.420 5.291 1.00 84.56 206 GLU A N 1
ATOM 1718 C CA . GLU A 1 206 ? 28.797 19.223 4.462 1.00 84.56 206 GLU A CA 1
ATOM 1719 C C . GLU A 1 206 ? 27.929 18.049 4.943 1.00 84.56 206 GLU A C 1
ATOM 1721 O O . GLU A 1 206 ? 27.272 17.399 4.129 1.00 84.56 206 GLU A O 1
ATOM 1726 N N . ILE A 1 207 ? 27.842 17.830 6.259 1.00 83.44 207 ILE A N 1
ATOM 1727 C CA . ILE A 1 207 ? 26.992 16.783 6.844 1.00 83.44 207 ILE A CA 1
ATOM 1728 C C . ILE A 1 207 ? 25.506 17.071 6.618 1.00 83.44 207 ILE A C 1
ATOM 1730 O O . ILE A 1 207 ? 24.770 16.166 6.234 1.00 83.44 207 ILE A O 1
ATOM 1734 N N . GLU A 1 208 ? 25.052 18.310 6.816 1.00 82.81 208 GLU A N 1
ATOM 1735 C CA . GLU A 1 208 ? 23.672 18.715 6.514 1.00 82.81 208 GLU A CA 1
ATOM 1736 C C . GLU A 1 208 ? 23.318 18.455 5.047 1.00 82.81 208 GLU A C 1
ATOM 1738 O O . GLU A 1 208 ? 22.227 17.963 4.744 1.00 82.81 208 GLU A O 1
ATOM 1743 N N . LYS A 1 209 ? 24.255 18.726 4.129 1.00 82.69 209 LYS A N 1
ATOM 1744 C CA . LYS A 1 209 ? 24.066 18.443 2.705 1.00 82.69 209 LYS A CA 1
ATOM 1745 C C . LYS A 1 209 ? 23.938 16.939 2.447 1.00 82.69 209 LYS A C 1
ATOM 1747 O O . LYS A 1 209 ? 23.020 16.528 1.740 1.00 82.69 209 LYS A O 1
ATOM 1752 N N . ASP A 1 210 ? 24.794 16.120 3.054 1.00 83.00 210 ASP A N 1
ATOM 1753 C CA . ASP A 1 210 ? 24.737 14.657 2.935 1.00 83.00 210 ASP A CA 1
ATOM 1754 C C . ASP A 1 210 ? 23.444 14.067 3.524 1.00 83.00 210 ASP A C 1
ATOM 1756 O O . ASP A 1 210 ? 22.858 13.155 2.937 1.00 83.00 210 ASP A O 1
ATOM 1760 N N . ILE A 1 211 ? 22.954 14.610 4.643 1.00 84.06 211 ILE A N 1
ATOM 1761 C CA . ILE A 1 211 ? 21.659 14.239 5.237 1.00 84.06 211 ILE A CA 1
ATOM 1762 C C . ILE A 1 211 ? 20.527 14.506 4.247 1.00 84.06 211 ILE A C 1
ATOM 1764 O O . ILE A 1 211 ? 19.699 13.630 3.987 1.00 84.06 211 ILE A O 1
ATOM 1768 N N . MET A 1 212 ? 20.492 15.712 3.679 1.00 83.12 212 MET A N 1
ATOM 1769 C CA . MET A 1 212 ? 19.455 16.089 2.722 1.00 83.12 212 MET A CA 1
ATOM 1770 C C . MET A 1 212 ? 19.512 15.251 1.450 1.00 83.12 212 MET A C 1
ATOM 1772 O O . MET A 1 212 ? 18.463 14.904 0.901 1.00 83.12 212 MET A O 1
ATOM 1776 N N . HIS A 1 213 ? 20.712 14.877 1.013 1.00 83.19 213 HIS A N 1
ATOM 1777 C CA . HIS A 1 213 ? 20.892 13.912 -0.056 1.00 83.19 213 HIS A CA 1
ATOM 1778 C C . HIS A 1 213 ? 20.247 12.556 0.307 1.00 83.19 213 HIS A C 1
ATOM 1780 O O . HIS A 1 213 ? 19.360 12.099 -0.413 1.00 83.19 213 HIS A O 1
ATOM 1786 N N . GLU A 1 214 ? 20.548 11.946 1.457 1.00 83.88 214 GLU A N 1
ATOM 1787 C CA . GLU A 1 214 ? 19.910 10.668 1.838 1.00 83.88 214 GLU A CA 1
ATOM 1788 C C . GLU A 1 214 ? 18.375 10.728 1.838 1.00 83.88 214 GLU A C 1
ATOM 1790 O O . GLU A 1 214 ? 17.702 9.830 1.324 1.00 83.88 214 GLU A O 1
ATOM 1795 N N . VAL A 1 215 ? 17.813 11.832 2.326 1.00 84.81 215 VAL A N 1
ATOM 1796 C CA . VAL A 1 215 ? 16.365 12.078 2.317 1.00 84.81 215 VAL A CA 1
ATOM 1797 C C . VAL A 1 215 ? 15.820 12.171 0.888 1.00 84.81 215 VAL A C 1
ATOM 1799 O O . VAL A 1 215 ? 14.800 11.557 0.564 1.00 84.81 215 VAL A O 1
ATOM 1802 N N . ILE A 1 216 ? 16.496 12.918 0.011 1.00 83.25 216 ILE A N 1
ATOM 1803 C CA . ILE A 1 216 ? 16.151 13.040 -1.414 1.00 83.25 216 ILE A CA 1
ATOM 1804 C C . ILE A 1 216 ? 16.222 11.682 -2.111 1.00 83.25 216 ILE A C 1
ATOM 1806 O O . ILE A 1 216 ? 15.323 11.345 -2.883 1.00 83.25 216 ILE A O 1
ATOM 1810 N N . LYS A 1 217 ? 17.261 10.892 -1.840 1.00 83.94 217 LYS A N 1
ATOM 1811 C CA . LYS A 1 217 ? 17.442 9.551 -2.397 1.00 83.94 217 LYS A CA 1
ATOM 1812 C C . LYS A 1 217 ? 16.276 8.641 -2.041 1.00 83.94 217 LYS A C 1
ATOM 1814 O O . LYS A 1 217 ? 15.669 8.047 -2.932 1.00 83.94 217 LYS A O 1
ATOM 1819 N N . GLU A 1 218 ? 15.918 8.590 -0.766 1.00 85.81 218 GLU A N 1
ATOM 1820 C CA . GLU A 1 218 ? 14.838 7.738 -0.279 1.00 85.81 218 GLU A CA 1
ATOM 1821 C C . GLU A 1 218 ? 13.458 8.181 -0.799 1.00 85.81 218 GLU A C 1
ATOM 1823 O O . GLU A 1 218 ? 12.691 7.371 -1.324 1.00 85.81 218 GLU A O 1
ATOM 1828 N N . ILE A 1 219 ? 13.149 9.481 -0.757 1.00 85.06 219 ILE A N 1
ATOM 1829 C CA . ILE A 1 219 ? 11.894 10.018 -1.315 1.00 85.06 219 ILE A CA 1
ATOM 1830 C C . ILE A 1 219 ? 11.827 9.796 -2.835 1.00 85.06 219 ILE A C 1
ATOM 1832 O O . ILE A 1 219 ? 10.775 9.438 -3.373 1.00 85.06 219 ILE A O 1
ATOM 1836 N N . GLY A 1 220 ? 12.946 9.990 -3.535 1.00 81.94 220 GLY A N 1
ATOM 1837 C CA . GLY A 1 220 ? 13.065 9.777 -4.974 1.00 81.94 220 GLY A CA 1
ATOM 1838 C C . GLY A 1 220 ? 12.812 8.324 -5.376 1.00 81.94 220 GLY A C 1
ATOM 1839 O O . GLY A 1 220 ? 12.082 8.090 -6.346 1.00 81.94 220 GLY A O 1
ATOM 1840 N N . ASN A 1 221 ? 13.327 7.364 -4.596 1.00 81.38 221 ASN A N 1
ATOM 1841 C CA . ASN A 1 221 ? 13.092 5.934 -4.808 1.00 81.38 221 ASN A CA 1
ATOM 1842 C C . ASN A 1 221 ? 11.593 5.619 -4.737 1.00 81.38 221 ASN A C 1
ATOM 1844 O O . ASN A 1 221 ? 11.052 5.002 -5.657 1.00 81.38 221 ASN A O 1
ATOM 1848 N N . ARG A 1 222 ? 10.900 6.122 -3.704 1.00 82.38 222 ARG A N 1
ATOM 1849 C CA . ARG A 1 222 ? 9.448 5.921 -3.532 1.00 82.38 222 ARG A CA 1
ATOM 1850 C C . ARG A 1 222 ? 8.640 6.502 -4.687 1.00 82.38 222 ARG A C 1
ATOM 1852 O O . ARG A 1 222 ? 7.739 5.845 -5.208 1.00 82.38 222 ARG A O 1
ATOM 1859 N N . TYR A 1 223 ? 8.955 7.724 -5.120 1.00 82.75 223 TYR A N 1
ATOM 1860 C CA . TYR A 1 223 ? 8.261 8.326 -6.262 1.00 82.75 223 TYR A CA 1
ATOM 1861 C C . TYR A 1 223 ? 8.531 7.589 -7.573 1.00 82.75 223 TYR A C 1
ATOM 1863 O O . TYR A 1 223 ? 7.621 7.430 -8.388 1.00 82.75 223 TYR A O 1
ATOM 1871 N N . SER A 1 224 ? 9.750 7.095 -7.768 1.00 80.75 224 SER A N 1
ATOM 1872 C CA . SER A 1 224 ? 10.119 6.356 -8.977 1.00 80.75 224 SER A CA 1
ATOM 1873 C C . SER A 1 224 ? 9.452 4.992 -9.044 1.00 80.75 224 SER A C 1
ATOM 1875 O O . SER A 1 224 ? 8.951 4.624 -10.105 1.00 80.75 224 SER A O 1
ATOM 1877 N N . GLU A 1 225 ? 9.376 4.276 -7.921 1.00 81.06 225 GLU A N 1
ATOM 1878 C CA . GLU A 1 225 ? 8.598 3.041 -7.802 1.00 81.06 225 GLU A CA 1
ATOM 1879 C C . GLU A 1 225 ? 7.119 3.308 -8.115 1.00 81.06 225 GLU A C 1
ATOM 1881 O O . GLU A 1 225 ? 6.548 2.665 -9.000 1.00 81.06 225 GLU A O 1
ATOM 1886 N N . ARG A 1 226 ? 6.514 4.330 -7.492 1.00 80.06 226 ARG A N 1
ATOM 1887 C CA . ARG A 1 226 ? 5.112 4.699 -7.751 1.00 80.06 226 ARG A CA 1
ATOM 1888 C C . ARG A 1 226 ? 4.858 5.053 -9.217 1.00 80.06 226 ARG A C 1
ATOM 1890 O O . ARG A 1 226 ? 3.897 4.569 -9.810 1.00 80.06 226 ARG A O 1
ATOM 1897 N N . SER A 1 227 ? 5.710 5.887 -9.809 1.00 82.69 227 SER A N 1
ATOM 1898 C CA . SER A 1 227 ? 5.612 6.278 -11.219 1.00 82.69 227 SER A CA 1
ATOM 1899 C C . SER A 1 227 ? 5.798 5.087 -12.162 1.00 82.69 227 SER A C 1
ATOM 1901 O O . SER A 1 227 ? 5.129 5.008 -13.191 1.00 82.69 227 SER A O 1
ATOM 1903 N N . ALA A 1 228 ? 6.653 4.126 -11.808 1.00 83.62 228 ALA A N 1
ATOM 1904 C CA . ALA A 1 228 ? 6.806 2.893 -12.570 1.00 83.62 228 ALA A CA 1
ATOM 1905 C C . ALA A 1 228 ? 5.538 2.027 -12.506 1.00 83.62 228 ALA A C 1
ATOM 1907 O O . ALA A 1 228 ? 5.090 1.532 -13.538 1.00 83.62 228 ALA A O 1
ATOM 1908 N N . HIS A 1 229 ? 4.905 1.903 -11.336 1.00 83.50 229 HIS A N 1
ATOM 1909 C CA . HIS A 1 229 ? 3.617 1.218 -11.211 1.00 83.50 229 HIS A CA 1
ATOM 1910 C C . HIS A 1 229 ? 2.502 1.916 -12.004 1.00 83.50 229 HIS A C 1
ATOM 1912 O O . HIS A 1 229 ? 1.748 1.242 -12.704 1.00 83.50 229 HIS A O 1
ATOM 1918 N N . GLU A 1 230 ? 2.429 3.249 -11.968 1.00 83.00 230 GLU A N 1
ATOM 1919 C CA . GLU A 1 230 ? 1.502 4.039 -12.794 1.00 83.00 230 GLU A CA 1
ATOM 1920 C C . GLU A 1 230 ? 1.703 3.766 -14.291 1.00 83.00 230 GLU A C 1
ATOM 1922 O O . GLU A 1 230 ? 0.744 3.510 -15.015 1.00 83.00 230 GLU A O 1
ATOM 1927 N N . ALA A 1 231 ? 2.956 3.712 -14.750 1.00 86.38 231 ALA A N 1
ATOM 1928 C CA . ALA A 1 231 ? 3.266 3.368 -16.133 1.00 86.38 231 ALA A CA 1
ATOM 1929 C C . ALA A 1 231 ? 2.727 1.992 -16.538 1.00 86.38 231 ALA A C 1
ATOM 1931 O O . ALA A 1 231 ? 2.190 1.855 -17.638 1.00 86.38 231 ALA A O 1
ATOM 1932 N N . ILE A 1 232 ? 2.804 0.988 -15.655 1.00 88.19 232 ILE A N 1
ATOM 1933 C CA . ILE A 1 232 ? 2.212 -0.331 -15.919 1.00 88.19 232 ILE A CA 1
ATOM 1934 C C . ILE A 1 232 ? 0.691 -0.228 -16.073 1.00 88.19 232 ILE A C 1
ATOM 1936 O O . ILE A 1 232 ? 0.142 -0.820 -17.006 1.00 88.19 232 ILE A O 1
ATOM 1940 N N . ARG A 1 233 ? 0.010 0.537 -15.208 1.00 87.81 233 ARG A N 1
ATOM 1941 C CA . ARG A 1 233 ? -1.449 0.749 -15.286 1.00 87.81 233 ARG A CA 1
ATOM 1942 C C . ARG A 1 233 ? -1.845 1.383 -16.618 1.00 87.81 233 ARG A C 1
ATOM 1944 O O . ARG A 1 233 ? -2.713 0.860 -17.320 1.00 87.81 233 ARG A O 1
ATOM 1951 N N . THR A 1 234 ? -1.168 2.460 -17.004 1.00 86.81 234 THR A N 1
ATOM 1952 C CA . THR A 1 234 ? -1.466 3.203 -18.234 1.00 86.81 234 THR A CA 1
ATOM 1953 C C . THR A 1 234 ? -1.138 2.391 -19.490 1.00 86.81 234 THR A C 1
ATOM 1955 O O . THR A 1 234 ? -1.948 2.317 -20.413 1.00 86.81 234 THR A O 1
ATOM 1958 N N . LEU A 1 235 ? 0.003 1.697 -19.530 1.00 90.44 235 LEU A N 1
ATOM 1959 C CA . LEU A 1 235 ? 0.330 0.788 -20.636 1.00 90.44 235 LEU A CA 1
ATOM 1960 C C . LEU A 1 235 ? -0.709 -0.336 -20.768 1.00 90.44 235 LEU A C 1
ATOM 1962 O O . LEU A 1 235 ? -1.103 -0.695 -21.880 1.00 90.44 235 LEU A O 1
ATOM 1966 N N . ALA A 1 236 ? -1.200 -0.867 -19.645 1.00 89.88 236 ALA A N 1
ATOM 1967 C CA . ALA A 1 236 ? -2.228 -1.902 -19.646 1.00 89.88 236 ALA A CA 1
ATOM 1968 C C . ALA A 1 236 ? -3.585 -1.392 -20.151 1.00 89.88 236 ALA A C 1
ATOM 1970 O O . ALA A 1 236 ? -4.310 -2.136 -20.823 1.00 89.88 236 ALA A O 1
ATOM 1971 N N . LEU A 1 237 ? -3.913 -0.122 -19.892 1.00 89.31 237 LEU A N 1
ATOM 1972 C CA . LEU A 1 237 ? -5.109 0.534 -20.422 1.00 89.31 237 LEU A CA 1
ATOM 1973 C C . LEU A 1 237 ? -5.089 0.544 -21.958 1.00 89.31 237 LEU A C 1
ATOM 1975 O O . LEU A 1 237 ? -6.098 0.222 -22.592 1.00 89.31 237 LEU A O 1
ATOM 1979 N N . HIS A 1 238 ? -3.920 0.820 -22.541 1.00 89.25 238 HIS A N 1
ATOM 1980 C CA . HIS A 1 238 ? -3.688 0.841 -23.989 1.00 89.25 238 HIS A CA 1
ATOM 1981 C C . HIS A 1 238 ? -3.302 -0.519 -24.592 1.00 89.25 238 HIS A C 1
ATOM 1983 O O . HIS A 1 238 ? -3.158 -0.627 -25.806 1.00 89.25 238 HIS A O 1
ATOM 1989 N N . LYS A 1 239 ? -3.239 -1.585 -23.780 1.00 90.06 239 LYS A N 1
ATOM 1990 C CA . LYS A 1 239 ? -2.893 -2.960 -24.193 1.00 90.06 239 LYS A CA 1
ATOM 1991 C C . LYS A 1 239 ? -1.473 -3.105 -24.760 1.00 90.06 239 LYS A C 1
ATOM 1993 O O . LYS A 1 239 ? -1.211 -3.988 -25.577 1.00 90.06 239 LYS A O 1
ATOM 1998 N N . GLU A 1 240 ? -0.546 -2.281 -24.287 1.00 90.88 240 GLU A N 1
ATOM 1999 C CA . GLU A 1 240 ? 0.857 -2.252 -24.712 1.00 90.88 240 GLU A CA 1
ATOM 2000 C C . GLU A 1 240 ? 1.699 -3.297 -23.953 1.00 90.88 240 GLU A C 1
ATOM 2002 O O . GLU A 1 240 ? 2.612 -2.984 -23.186 1.00 90.88 240 GLU A O 1
ATOM 2007 N N . TRP A 1 241 ? 1.366 -4.581 -24.141 1.00 89.88 241 TRP A N 1
ATOM 2008 C CA . TRP A 1 241 ? 1.894 -5.697 -23.337 1.00 89.88 241 TRP A CA 1
ATOM 2009 C C . TRP A 1 241 ? 3.414 -5.866 -23.417 1.00 89.88 241 TRP A C 1
ATOM 2011 O O . TRP A 1 241 ? 4.052 -6.192 -22.420 1.00 89.88 241 TRP A O 1
ATOM 2021 N N . HIS A 1 242 ? 4.011 -5.644 -24.589 1.00 88.12 242 HIS A N 1
ATOM 2022 C CA . HIS A 1 242 ? 5.463 -5.756 -24.762 1.00 88.12 242 HIS A CA 1
ATOM 2023 C C . HIS A 1 242 ? 6.207 -4.665 -23.991 1.00 88.12 242 HIS A C 1
ATOM 2025 O O . HIS A 1 242 ? 7.193 -4.966 -23.328 1.00 88.12 242 HIS A O 1
ATOM 2031 N N . CYS A 1 243 ? 5.680 -3.439 -23.974 1.00 86.12 243 CYS A N 1
ATOM 2032 C CA . CYS A 1 243 ? 6.270 -2.343 -23.210 1.00 86.12 243 CYS A CA 1
ATOM 2033 C C . CYS A 1 243 ? 6.160 -2.569 -21.694 1.00 86.12 243 CYS A C 1
ATOM 2035 O O . CYS A 1 243 ? 7.069 -2.185 -20.962 1.00 86.12 243 CYS A O 1
ATOM 2037 N N . ILE A 1 244 ? 5.101 -3.241 -21.215 1.00 87.62 244 ILE A N 1
ATOM 2038 C CA . ILE A 1 244 ? 5.022 -3.692 -19.814 1.00 87.62 244 ILE A CA 1
ATOM 2039 C C . ILE A 1 244 ? 6.178 -4.647 -19.499 1.00 87.62 244 ILE A C 1
ATOM 2041 O O . ILE A 1 244 ? 6.857 -4.458 -18.495 1.00 87.62 244 ILE A O 1
ATOM 2045 N N . LEU A 1 245 ? 6.442 -5.642 -20.356 1.00 85.19 245 LEU A N 1
ATOM 2046 C CA . LEU A 1 245 ? 7.560 -6.576 -20.164 1.00 85.19 245 LEU A CA 1
ATOM 2047 C C . LEU A 1 245 ? 8.919 -5.865 -20.213 1.00 85.19 245 LEU A C 1
ATOM 2049 O O . LEU A 1 245 ? 9.777 -6.143 -19.372 1.00 85.19 245 LEU A O 1
ATOM 2053 N N . ASP A 1 246 ? 9.096 -4.910 -21.129 1.00 80.31 246 ASP A N 1
ATOM 2054 C CA . ASP A 1 246 ? 10.316 -4.101 -21.222 1.00 80.31 246 ASP A CA 1
ATOM 2055 C C . ASP A 1 246 ? 10.592 -3.319 -19.926 1.00 80.31 246 ASP A C 1
ATOM 2057 O O . ASP A 1 246 ? 11.742 -3.261 -19.492 1.00 80.31 246 ASP A O 1
ATOM 2061 N N . CYS A 1 247 ? 9.561 -2.790 -19.253 1.00 78.62 247 CYS A N 1
ATOM 2062 C CA . CYS A 1 247 ? 9.715 -2.068 -17.980 1.00 78.62 247 CYS A CA 1
ATOM 2063 C C . CYS A 1 247 ? 10.282 -2.945 -16.848 1.00 78.62 247 CYS A C 1
ATOM 2065 O O . CYS A 1 247 ? 10.934 -2.435 -15.939 1.00 78.62 247 CYS A O 1
ATOM 2067 N N . TYR A 1 248 ? 10.061 -4.263 -16.893 1.00 75.88 248 TYR A N 1
ATOM 2068 C CA . TYR A 1 248 ? 10.664 -5.206 -15.943 1.00 75.88 248 TYR A CA 1
ATOM 2069 C C . TYR A 1 248 ? 12.021 -5.746 -16.434 1.00 75.88 248 TYR A C 1
ATOM 2071 O O . TYR A 1 248 ? 12.894 -6.059 -15.618 1.00 75.88 248 TYR A O 1
ATOM 2079 N N . ASN A 1 249 ? 12.221 -5.832 -17.755 1.00 60.38 249 ASN A N 1
ATOM 2080 C CA . ASN A 1 249 ? 13.435 -6.359 -18.391 1.00 60.38 249 ASN A CA 1
ATOM 2081 C C . ASN A 1 249 ? 14.563 -5.334 -18.584 1.00 60.38 249 ASN A C 1
ATOM 2083 O O . ASN A 1 249 ? 15.711 -5.752 -18.753 1.00 60.38 249 ASN A O 1
ATOM 2087 N N . SER A 1 250 ? 14.301 -4.023 -18.512 1.00 51.47 250 SER A N 1
ATOM 2088 C CA . SER A 1 250 ? 15.316 -2.956 -18.665 1.00 51.47 250 SER A CA 1
ATOM 2089 C C . SER A 1 250 ? 16.433 -2.986 -17.608 1.00 51.47 250 SER A C 1
ATOM 2091 O O . SER A 1 250 ? 17.414 -2.251 -17.683 1.00 51.47 250 SER A O 1
ATOM 2093 N N . SER A 1 251 ? 16.339 -3.913 -16.654 1.00 45.62 251 SER A N 1
ATOM 2094 C CA . SER A 1 251 ? 17.380 -4.255 -15.688 1.00 45.62 251 SER A CA 1
ATOM 2095 C C . SER A 1 251 ? 18.337 -5.373 -16.144 1.00 45.62 251 SER A C 1
ATOM 2097 O O . SER A 1 251 ? 19.153 -5.834 -15.342 1.00 45.62 251 SER A O 1
ATOM 2099 N N . SER A 1 252 ? 18.295 -5.803 -17.413 1.00 35.47 252 SER A N 1
ATOM 2100 C CA . SER A 1 252 ? 19.363 -6.627 -17.992 1.00 35.47 252 SER A CA 1
ATOM 2101 C C . SER A 1 252 ? 20.549 -5.742 -18.419 1.00 35.47 252 SER A C 1
ATOM 2103 O O . SER A 1 252 ? 20.390 -4.896 -19.302 1.00 35.47 252 SER A O 1
ATOM 2105 N N . PRO A 1 253 ? 21.758 -5.940 -17.863 1.00 35.53 253 PRO A N 1
ATOM 2106 C CA . PRO A 1 253 ? 22.947 -5.127 -18.153 1.00 35.53 253 PRO A CA 1
ATOM 2107 C C . PRO A 1 253 ? 23.449 -5.225 -19.608 1.00 35.53 253 PRO A C 1
ATOM 2109 O O . PRO A 1 253 ? 24.447 -4.603 -19.958 1.00 35.53 253 PRO A O 1
ATOM 2112 N N . ALA A 1 254 ? 22.787 -6.006 -20.469 1.00 31.80 254 ALA A N 1
ATOM 2113 C CA . ALA A 1 254 ? 23.195 -6.210 -21.855 1.00 31.80 254 ALA A CA 1
ATOM 2114 C C . ALA A 1 254 ? 22.773 -5.077 -22.814 1.00 31.80 254 ALA A C 1
ATOM 2116 O O . ALA A 1 254 ? 23.403 -4.917 -23.858 1.00 31.80 254 ALA A O 1
ATOM 2117 N N . SER A 1 255 ? 21.734 -4.292 -22.498 1.00 32.69 255 SER A N 1
ATOM 2118 C CA . SER A 1 255 ? 21.222 -3.235 -23.393 1.00 32.69 255 SER A CA 1
ATOM 2119 C C . SER A 1 255 ? 21.427 -1.808 -22.876 1.00 32.69 255 SER A C 1
ATOM 2121 O O . SER A 1 255 ? 21.458 -0.877 -23.686 1.00 32.69 255 SER A O 1
ATOM 2123 N N . SER A 1 256 ? 21.624 -1.602 -21.569 1.00 35.28 256 SER A N 1
ATOM 2124 C CA . SER A 1 256 ? 21.895 -0.269 -21.032 1.00 35.28 256 SER A CA 1
ATOM 2125 C C . SER A 1 256 ? 23.393 0.043 -21.133 1.00 35.28 256 SER A C 1
ATOM 2127 O O . SER A 1 256 ? 24.249 -0.583 -20.518 1.00 35.28 256 SER A O 1
ATOM 2129 N N . ARG A 1 257 ? 23.752 1.063 -21.920 1.00 33.25 257 ARG A N 1
ATOM 2130 C CA . ARG A 1 257 ? 25.123 1.617 -21.974 1.00 33.25 257 ARG A CA 1
ATOM 2131 C C . ARG A 1 257 ? 25.516 2.368 -20.686 1.00 33.25 257 ARG A C 1
ATOM 2133 O O . ARG A 1 257 ? 26.415 3.203 -20.715 1.00 33.25 257 ARG A O 1
ATOM 2140 N N . ILE A 1 258 ? 24.828 2.117 -19.573 1.00 39.59 258 ILE A N 1
ATOM 2141 C CA . ILE A 1 258 ? 25.021 2.809 -18.302 1.00 39.59 258 ILE A CA 1
ATOM 2142 C C . ILE A 1 258 ? 25.694 1.828 -17.347 1.00 39.59 258 ILE A C 1
ATOM 2144 O O . ILE A 1 258 ? 25.087 0.906 -16.812 1.00 39.59 258 ILE A O 1
ATOM 2148 N N . ILE A 1 259 ? 26.993 2.041 -17.168 1.00 33.22 259 ILE A N 1
ATOM 2149 C CA . ILE A 1 259 ? 27.842 1.335 -16.214 1.00 33.22 259 ILE A CA 1
ATOM 2150 C C . ILE A 1 259 ? 27.443 1.811 -14.815 1.00 33.22 259 ILE A C 1
ATOM 2152 O O . ILE A 1 259 ? 27.981 2.801 -14.334 1.00 33.22 259 ILE A O 1
ATOM 2156 N N . ARG A 1 260 ? 26.462 1.158 -14.192 1.00 41.12 260 ARG A N 1
ATOM 2157 C CA . ARG A 1 260 ? 26.248 1.101 -12.735 1.00 41.12 260 ARG A CA 1
ATOM 2158 C C . ARG A 1 260 ? 25.203 0.020 -12.472 1.00 41.12 260 ARG A C 1
ATOM 2160 O O . ARG A 1 260 ? 24.146 0.008 -13.097 1.00 41.12 260 ARG A O 1
ATOM 2167 N N . VAL A 1 261 ? 25.533 -0.923 -11.591 1.00 38.41 261 VAL A N 1
ATOM 2168 C CA . VAL A 1 261 ? 24.657 -2.025 -11.173 1.00 38.41 261 VAL A CA 1
ATOM 2169 C C . VAL A 1 261 ? 23.445 -1.411 -10.469 1.00 38.41 261 VAL A C 1
ATOM 2171 O O . VAL A 1 261 ? 23.516 -1.037 -9.305 1.00 38.41 261 VAL A O 1
ATOM 2174 N N . GLY A 1 262 ? 22.365 -1.191 -11.216 1.00 41.41 262 GLY A N 1
ATOM 2175 C CA . GLY A 1 262 ? 21.191 -0.471 -10.735 1.00 41.41 262 GLY A CA 1
ATOM 2176 C C . GLY A 1 262 ? 20.240 -1.368 -9.948 1.00 41.41 262 GLY A C 1
ATOM 2177 O O . GLY A 1 262 ? 19.944 -2.491 -10.359 1.00 41.41 262 GLY A O 1
ATOM 2178 N N . HIS A 1 263 ? 19.714 -0.836 -8.845 1.00 49.62 263 HIS A N 1
ATOM 2179 C CA . HIS A 1 263 ? 18.562 -1.383 -8.133 1.00 49.62 263 HIS A CA 1
ATOM 2180 C C . HIS A 1 263 ? 17.393 -1.597 -9.117 1.00 49.62 263 HIS A C 1
ATOM 2182 O O . HIS A 1 263 ? 17.128 -0.756 -9.990 1.00 49.62 263 HIS A O 1
ATOM 2188 N N . LYS A 1 264 ? 16.684 -2.726 -9.007 1.00 55.69 264 LYS A N 1
ATOM 2189 C CA . LYS A 1 264 ? 15.458 -2.958 -9.785 1.00 55.69 264 LYS A CA 1
ATOM 2190 C C . LYS A 1 264 ? 14.358 -2.043 -9.240 1.00 55.69 264 LYS A C 1
ATOM 2192 O O . LYS A 1 264 ? 14.024 -2.188 -8.071 1.00 55.69 264 LYS A O 1
ATOM 2197 N N . LEU A 1 265 ? 13.827 -1.130 -10.070 1.00 61.19 265 LEU A N 1
ATOM 2198 C CA . LEU A 1 265 ? 12.666 -0.288 -9.716 1.00 61.19 265 LEU A CA 1
ATOM 2199 C C . LEU A 1 265 ? 11.446 -1.160 -9.449 1.00 61.19 265 LEU A C 1
ATOM 2201 O O . LEU A 1 265 ? 10.798 -1.046 -8.423 1.00 61.19 265 LEU A O 1
ATOM 2205 N N . LEU A 1 266 ? 11.169 -2.057 -10.394 1.00 68.94 266 LEU A N 1
ATOM 2206 C CA . LEU A 1 266 ? 10.091 -3.017 -10.301 1.00 68.94 266 LEU A CA 1
ATOM 2207 C C . LEU A 1 266 ? 10.706 -4.401 -10.141 1.00 68.94 266 LEU A C 1
ATOM 2209 O O . LEU A 1 266 ? 11.385 -4.922 -11.033 1.00 68.94 266 LEU A O 1
ATOM 2213 N N . THR A 1 267 ? 10.486 -5.010 -8.984 1.00 70.38 267 THR A N 1
ATOM 2214 C CA . THR A 1 267 ? 10.906 -6.392 -8.770 1.00 70.38 267 THR A CA 1
ATOM 2215 C C . THR A 1 267 ? 9.865 -7.319 -9.382 1.00 70.38 267 THR A C 1
ATOM 2217 O O . THR A 1 267 ? 8.682 -7.236 -9.064 1.00 70.38 267 THR A O 1
ATOM 2220 N N . ALA A 1 268 ? 10.300 -8.215 -10.272 1.00 74.06 268 ALA A N 1
ATOM 2221 C CA . ALA A 1 268 ? 9.418 -9.216 -10.860 1.00 74.06 268 ALA A CA 1
ATOM 2222 C C . ALA A 1 268 ? 9.115 -10.340 -9.855 1.00 74.06 268 ALA A C 1
ATOM 2224 O O . ALA A 1 268 ? 9.753 -11.395 -9.873 1.00 74.06 268 ALA A O 1
ATOM 2225 N N . ASN A 1 269 ? 8.185 -10.075 -8.940 1.00 81.81 269 ASN A N 1
ATOM 2226 C CA . ASN A 1 269 ? 7.812 -10.934 -7.823 1.00 81.81 269 ASN A CA 1
ATOM 2227 C C . ASN A 1 269 ? 6.287 -10.925 -7.658 1.00 81.81 269 ASN A C 1
ATOM 2229 O O . ASN A 1 269 ? 5.677 -9.858 -7.652 1.00 81.81 269 ASN A O 1
ATOM 2233 N N . LEU A 1 270 ? 5.695 -12.108 -7.469 1.00 85.19 270 LEU A N 1
ATOM 2234 C CA . LEU A 1 270 ? 4.262 -12.266 -7.230 1.00 85.19 270 LEU A CA 1
ATOM 2235 C C . LEU A 1 270 ? 3.765 -11.420 -6.060 1.00 85.19 270 LEU A C 1
ATOM 2237 O O . LEU A 1 270 ? 2.740 -10.763 -6.199 1.00 85.19 270 LEU A O 1
ATOM 2241 N N . ASN A 1 271 ? 4.506 -11.371 -4.951 1.00 86.81 271 ASN A N 1
ATOM 2242 C CA . ASN A 1 271 ? 4.082 -10.604 -3.777 1.00 86.81 271 ASN A CA 1
ATOM 2243 C C . ASN A 1 271 ? 3.985 -9.104 -4.090 1.00 86.81 271 ASN A C 1
ATOM 2245 O O . ASN A 1 271 ? 3.021 -8.463 -3.697 1.00 86.81 271 ASN A O 1
ATOM 2249 N N . THR A 1 272 ? 4.903 -8.566 -4.902 1.00 82.62 272 THR A N 1
ATOM 2250 C CA . THR A 1 272 ? 4.843 -7.169 -5.359 1.00 82.62 272 THR A CA 1
ATOM 2251 C C . THR A 1 272 ? 3.593 -6.900 -6.199 1.00 82.62 272 THR A C 1
ATOM 2253 O O . THR A 1 272 ? 2.980 -5.848 -6.067 1.00 82.62 272 THR A O 1
ATOM 2256 N N . TYR A 1 273 ? 3.187 -7.844 -7.051 1.00 86.50 273 TYR A N 1
ATOM 2257 C CA . TYR A 1 273 ? 1.982 -7.694 -7.872 1.00 86.50 273 TYR A CA 1
ATOM 2258 C C . TYR A 1 273 ? 0.703 -7.784 -7.039 1.00 86.50 273 TYR A C 1
ATOM 2260 O O . TYR A 1 273 ? -0.231 -7.021 -7.266 1.00 86.50 273 TYR A O 1
ATOM 2268 N N . ILE A 1 274 ? 0.673 -8.696 -6.066 1.00 85.00 274 ILE A N 1
ATOM 2269 C CA . ILE A 1 274 ? -0.452 -8.880 -5.143 1.00 85.00 274 ILE A CA 1
ATOM 2270 C C . ILE A 1 274 ? -0.613 -7.652 -4.245 1.00 85.00 274 ILE A C 1
ATOM 2272 O O . ILE A 1 274 ? -1.729 -7.183 -4.037 1.00 85.00 274 ILE A O 1
ATOM 2276 N N . ASP A 1 275 ? 0.494 -7.090 -3.761 1.00 82.44 275 ASP A N 1
ATOM 2277 C CA . ASP A 1 275 ? 0.484 -5.902 -2.910 1.00 82.44 275 ASP A CA 1
ATOM 2278 C C . ASP A 1 275 ? -0.087 -4.666 -3.613 1.00 82.44 275 ASP A C 1
ATOM 2280 O O . ASP A 1 275 ? -0.580 -3.767 -2.929 1.00 82.44 275 ASP A O 1
ATOM 2284 N N . GLU A 1 276 ? -0.049 -4.605 -4.943 1.00 81.31 276 GLU A N 1
ATOM 2285 C CA . GLU A 1 276 ? -0.647 -3.523 -5.734 1.00 81.31 276 GLU A CA 1
ATOM 2286 C C . GLU A 1 276 ? -2.164 -3.680 -5.930 1.00 81.31 276 GLU A C 1
ATOM 2288 O O . GLU A 1 276 ? -2.847 -2.691 -6.200 1.00 81.31 276 GLU A O 1
ATOM 2293 N N . LEU A 1 277 ? -2.719 -4.884 -5.751 1.00 82.94 277 LEU A N 1
ATOM 2294 C CA . LEU A 1 277 ? -4.164 -5.129 -5.852 1.00 82.94 277 LEU A CA 1
ATOM 2295 C C . LEU A 1 277 ? -4.906 -4.464 -4.698 1.00 82.94 277 LEU A C 1
ATOM 2297 O O . LEU A 1 277 ? -4.433 -4.480 -3.566 1.00 82.94 277 LEU A O 1
ATOM 2301 N N . GLY A 1 278 ? -6.063 -3.859 -4.943 1.00 68.06 278 GLY A N 1
ATOM 2302 C CA . GLY A 1 278 ? -6.806 -3.152 -3.896 1.00 68.06 278 GLY A CA 1
ATOM 2303 C C . GLY A 1 278 ? -6.116 -1.918 -3.280 1.00 68.06 278 GLY A C 1
ATOM 2304 O O . GLY A 1 278 ? -6.656 -1.360 -2.326 1.00 68.06 278 GLY A O 1
ATOM 2305 N N . ARG A 1 279 ? -4.952 -1.455 -3.777 1.00 68.44 279 ARG A N 1
ATOM 2306 C CA . ARG A 1 279 ? -4.455 -0.094 -3.468 1.00 68.44 279 ARG A CA 1
ATOM 2307 C C . ARG A 1 279 ? -5.272 0.894 -4.308 1.00 68.44 279 ARG A C 1
ATOM 2309 O O . ARG A 1 279 ? -5.372 0.708 -5.504 1.00 68.44 279 ARG A O 1
ATOM 2316 N N . SER A 1 280 ? -5.851 1.990 -3.835 1.00 51.22 280 SER A N 1
ATOM 2317 C CA . SER A 1 280 ? -5.999 2.538 -2.492 1.00 51.22 280 SER A CA 1
ATOM 2318 C C . SER A 1 280 ? -5.318 3.925 -2.344 1.00 51.22 280 SER A C 1
ATOM 2320 O O . SER A 1 280 ? -5.621 4.649 -1.404 1.00 51.22 280 SER A O 1
ATOM 2322 N N . GLU A 1 281 ? -4.481 4.387 -3.287 1.00 45.62 281 GLU A N 1
ATOM 2323 C CA . GLU A 1 281 ? -3.833 5.710 -3.175 1.00 45.62 281 GLU A CA 1
ATOM 2324 C C . GLU A 1 281 ? -4.543 6.905 -3.863 1.00 45.62 281 GLU A C 1
ATOM 2326 O O . GLU A 1 281 ? -5.238 6.771 -4.870 1.00 45.62 281 GLU A O 1
ATOM 2331 N N . TYR A 1 282 ? -4.340 8.072 -3.237 1.00 37.84 282 TYR A N 1
ATOM 2332 C CA . TYR A 1 282 ? -4.872 9.439 -3.377 1.00 37.84 282 TYR A CA 1
ATOM 2333 C C . TYR A 1 282 ? -4.936 10.078 -4.788 1.00 37.84 282 TYR A C 1
ATOM 2335 O O . TYR A 1 282 ? -4.319 11.119 -5.035 1.00 37.84 282 TYR A O 1
ATOM 2343 N N . LEU A 1 283 ? -5.731 9.527 -5.703 1.00 38.44 283 LEU A N 1
ATOM 2344 C CA . LEU A 1 283 ? -6.180 10.210 -6.928 1.00 38.44 283 LEU A CA 1
ATOM 2345 C C . LEU A 1 283 ? -7.716 10.196 -7.014 1.00 38.44 283 LEU A C 1
ATOM 2347 O O . LEU A 1 283 ? -8.369 9.331 -6.431 1.00 38.44 283 LEU A O 1
ATOM 2351 N N . GLY A 1 284 ? -8.298 11.202 -7.678 1.00 41.25 284 GLY A N 1
ATOM 2352 C CA . GLY A 1 284 ? -9.748 11.438 -7.726 1.00 41.25 284 GLY A CA 1
ATOM 2353 C C . GLY A 1 284 ? -10.555 10.211 -8.174 1.00 41.25 284 GLY A C 1
ATOM 2354 O O . GLY A 1 284 ? -10.140 9.474 -9.064 1.00 41.25 284 GLY A O 1
ATOM 2355 N N . MET A 1 285 ? -11.722 10.000 -7.550 1.00 46.56 285 MET A N 1
ATOM 2356 C CA . MET A 1 285 ? -12.483 8.738 -7.600 1.00 46.56 285 MET A CA 1
ATOM 2357 C C . MET A 1 285 ? -12.807 8.185 -9.002 1.00 46.56 285 MET A C 1
ATOM 2359 O O . MET A 1 285 ? -12.910 6.974 -9.138 1.00 46.56 285 MET A O 1
ATOM 2363 N N . LEU A 1 286 ? -12.963 9.020 -10.036 1.00 45.38 286 LEU A N 1
ATOM 2364 C CA . LEU A 1 286 ? -13.449 8.572 -11.355 1.00 45.38 286 LEU A CA 1
ATOM 2365 C C . LEU A 1 286 ? -12.342 8.104 -12.317 1.00 45.38 286 LEU A C 1
ATOM 2367 O O . LEU A 1 286 ? -12.531 7.120 -13.026 1.00 45.38 286 LEU A O 1
ATOM 2371 N N . GLU A 1 287 ? -11.181 8.765 -12.347 1.00 49.41 287 GLU A N 1
ATOM 2372 C CA . GLU A 1 287 ? -10.049 8.339 -13.198 1.00 49.41 287 GLU A CA 1
ATOM 2373 C C . GLU A 1 287 ? -9.394 7.053 -12.662 1.00 49.41 287 GLU A C 1
ATOM 2375 O O . GLU A 1 287 ? -8.834 6.252 -13.414 1.00 49.41 287 GLU A O 1
ATOM 2380 N N . ARG A 1 288 ? -9.549 6.818 -11.356 1.00 56.31 288 ARG A N 1
ATOM 2381 C CA . ARG A 1 288 ? -9.007 5.679 -10.622 1.00 56.31 288 ARG A CA 1
ATOM 2382 C C . ARG A 1 288 ? -9.596 4.327 -11.033 1.00 56.31 288 ARG A C 1
ATOM 2384 O O . ARG A 1 288 ? -8.839 3.386 -11.250 1.00 56.31 288 ARG A O 1
ATOM 2391 N N . GLU A 1 289 ? -10.918 4.216 -11.178 1.00 59.78 289 GLU A N 1
ATOM 2392 C CA . GLU A 1 289 ? -11.556 2.929 -11.510 1.00 59.78 289 GLU A CA 1
ATOM 2393 C C . GLU A 1 289 ? -11.054 2.364 -12.848 1.00 59.78 289 GLU A C 1
ATOM 2395 O O . GLU A 1 289 ? -10.893 1.150 -13.001 1.00 59.78 289 GLU A O 1
ATOM 2400 N N . GLY A 1 290 ? -10.757 3.246 -13.810 1.00 63.25 290 GLY A N 1
ATOM 2401 C CA . GLY A 1 290 ? -10.233 2.867 -15.121 1.00 63.25 290 GLY A CA 1
ATOM 2402 C C . GLY A 1 290 ? -8.815 2.295 -15.061 1.00 63.25 290 GLY A C 1
ATOM 2403 O O . GLY A 1 290 ? -8.551 1.257 -15.676 1.00 63.25 290 GLY A O 1
ATOM 2404 N N . LEU A 1 291 ? -7.915 2.942 -14.312 1.00 69.06 291 LEU A N 1
ATOM 2405 C CA . LEU A 1 291 ? -6.514 2.526 -14.176 1.00 69.06 291 LEU A CA 1
ATOM 2406 C C . LEU A 1 291 ? -6.352 1.293 -13.283 1.00 69.06 291 LEU A C 1
ATOM 2408 O O . LEU A 1 291 ? -5.606 0.380 -13.643 1.00 69.06 291 LEU A O 1
ATOM 2412 N N . ASP A 1 292 ? -7.095 1.210 -12.179 1.00 73.31 292 ASP A N 1
ATOM 2413 C CA . ASP A 1 292 ? -7.073 0.032 -11.307 1.00 73.31 292 ASP A CA 1
ATOM 2414 C C . ASP A 1 292 ? -7.597 -1.193 -12.065 1.00 73.31 292 ASP A C 1
ATOM 2416 O O . ASP A 1 292 ? -6.962 -2.249 -12.081 1.00 73.31 292 ASP A O 1
ATOM 2420 N N . HIS A 1 293 ? -8.684 -1.038 -12.830 1.00 81.25 293 HIS A N 1
ATOM 2421 C CA . HIS A 1 293 ? -9.176 -2.101 -13.702 1.00 81.25 293 HIS A CA 1
ATOM 2422 C C . HIS A 1 293 ? -8.192 -2.467 -14.827 1.00 81.25 293 HIS A C 1
ATOM 2424 O O . HIS A 1 293 ? -8.124 -3.630 -15.239 1.00 81.25 293 HIS A O 1
ATOM 2430 N N . ALA A 1 294 ? -7.430 -1.500 -15.346 1.00 85.25 294 ALA A N 1
ATOM 2431 C CA . ALA A 1 294 ? -6.382 -1.764 -16.324 1.00 85.25 294 ALA A CA 1
ATOM 2432 C C . ALA A 1 294 ? -5.232 -2.581 -15.720 1.00 85.25 294 ALA A C 1
ATOM 2434 O O . ALA A 1 294 ? -4.766 -3.521 -16.364 1.00 85.25 294 ALA A O 1
ATOM 2435 N N . TYR A 1 295 ? -4.837 -2.310 -14.474 1.00 88.38 295 TYR A N 1
ATOM 2436 C CA . TYR A 1 295 ? -3.808 -3.087 -13.780 1.00 88.38 295 TYR A CA 1
ATOM 2437 C C . TYR A 1 295 ? -4.170 -4.573 -13.674 1.00 88.38 295 TYR A C 1
ATOM 2439 O O . TYR A 1 295 ? -3.337 -5.433 -13.966 1.00 88.38 295 TYR A O 1
ATOM 2447 N N . LEU A 1 296 ? -5.437 -4.889 -13.373 1.00 91.00 296 LEU A N 1
ATOM 2448 C CA . LEU A 1 296 ? -5.934 -6.273 -13.330 1.00 91.00 296 LEU A CA 1
ATOM 2449 C C . LEU A 1 296 ? -5.687 -7.023 -14.650 1.00 91.00 296 LEU A C 1
ATOM 2451 O O . LEU A 1 296 ? -5.440 -8.228 -14.653 1.00 91.00 296 LEU A O 1
ATOM 2455 N N . LYS A 1 297 ? -5.708 -6.314 -15.785 1.00 90.38 297 LYS A N 1
ATOM 2456 C CA . LYS A 1 297 ? -5.413 -6.893 -17.104 1.00 90.38 297 LYS A CA 1
ATOM 2457 C C . LYS A 1 297 ? -3.930 -7.202 -17.285 1.00 90.38 297 LYS A C 1
ATOM 2459 O O . LYS A 1 297 ? -3.619 -8.062 -18.095 1.00 90.38 297 LYS A O 1
ATOM 2464 N N . ALA A 1 298 ? -3.021 -6.531 -16.579 1.00 91.38 298 ALA A N 1
ATOM 2465 C CA . ALA A 1 298 ? -1.586 -6.801 -16.663 1.00 91.38 298 ALA A CA 1
ATOM 2466 C C . ALA A 1 298 ? -1.170 -8.036 -15.850 1.00 91.38 298 ALA A C 1
ATOM 2468 O O . ALA A 1 298 ? -0.228 -8.727 -16.236 1.00 91.38 298 ALA A O 1
ATOM 2469 N N . ILE A 1 299 ? -1.877 -8.348 -14.757 1.00 93.44 299 ILE A N 1
ATOM 2470 C CA . ILE A 1 299 ? -1.494 -9.416 -13.820 1.00 93.44 299 ILE A CA 1
ATOM 2471 C C . ILE A 1 299 ? -1.217 -10.774 -14.489 1.00 93.44 299 ILE A C 1
ATOM 2473 O O . ILE A 1 299 ? -0.179 -11.355 -14.173 1.00 93.44 299 ILE A O 1
ATOM 2477 N N . PRO A 1 300 ? -2.033 -11.293 -15.433 1.00 94.56 300 PRO A N 1
ATOM 2478 C CA . PRO A 1 300 ? -1.735 -12.578 -16.071 1.00 94.56 300 PRO A CA 1
ATOM 2479 C C . PRO A 1 300 ? -0.356 -12.599 -16.750 1.00 94.56 300 PRO A C 1
ATOM 2481 O O . PRO A 1 300 ? 0.378 -13.579 -16.644 1.00 94.56 300 PRO A O 1
ATOM 2484 N N . LEU A 1 301 ? 0.023 -11.489 -17.393 1.00 92.81 301 LEU A N 1
ATOM 2485 C CA . LEU A 1 301 ? 1.324 -11.308 -18.039 1.00 92.81 301 LEU A CA 1
ATOM 2486 C C . LEU A 1 301 ? 2.468 -11.274 -17.011 1.00 92.81 301 LEU A C 1
ATOM 2488 O O . LEU A 1 301 ? 3.518 -11.878 -17.222 1.00 92.81 301 LEU A O 1
ATOM 2492 N N . LEU A 1 302 ? 2.252 -10.587 -15.888 1.00 92.19 302 LEU A N 1
ATOM 2493 C CA . LEU A 1 302 ? 3.228 -10.452 -14.806 1.00 92.19 302 LEU A CA 1
ATOM 2494 C C . LEU A 1 302 ? 3.458 -11.783 -14.070 1.00 92.19 302 LEU A C 1
ATOM 2496 O O . LEU A 1 302 ? 4.598 -12.137 -13.776 1.00 92.19 302 LEU A O 1
ATOM 2500 N N . VAL A 1 303 ? 2.407 -12.579 -13.860 1.00 93.94 303 VAL A N 1
ATOM 2501 C CA . VAL A 1 303 ? 2.526 -13.945 -13.322 1.00 93.94 303 VAL A CA 1
ATOM 2502 C C . VAL A 1 303 ? 3.361 -14.825 -14.256 1.00 93.94 303 VAL A C 1
ATOM 2504 O O . VAL A 1 303 ? 4.280 -15.505 -13.797 1.00 93.94 303 VAL A O 1
ATOM 2507 N N . MET A 1 304 ? 3.109 -14.776 -15.571 1.00 92.94 304 MET A N 1
ATOM 2508 C CA . MET A 1 304 ? 3.932 -15.495 -16.556 1.00 92.94 304 MET A CA 1
ATOM 2509 C C . MET A 1 304 ? 5.399 -15.048 -16.512 1.00 92.94 304 MET A C 1
ATOM 2511 O O . MET A 1 304 ? 6.300 -15.886 -16.591 1.00 92.94 304 MET A O 1
ATOM 2515 N N . LEU A 1 305 ? 5.653 -13.752 -16.309 1.00 91.31 305 LEU A N 1
ATOM 2516 C CA . LEU A 1 305 ? 7.003 -13.218 -16.138 1.00 91.31 305 LEU A CA 1
ATOM 2517 C C . LEU A 1 305 ? 7.696 -13.775 -14.883 1.00 91.31 305 LEU A C 1
ATOM 2519 O O . LEU A 1 305 ? 8.875 -14.127 -14.953 1.00 91.31 305 LEU A O 1
ATOM 2523 N N . SER A 1 306 ? 6.992 -13.910 -13.754 1.00 90.81 306 SER A N 1
ATOM 2524 C CA . SER A 1 306 ? 7.539 -14.554 -12.549 1.00 90.81 306 SER A CA 1
ATOM 2525 C C . SER A 1 306 ? 7.903 -16.020 -12.787 1.00 90.81 306 SER A C 1
ATOM 2527 O O . SER A 1 306 ? 8.999 -16.433 -12.405 1.00 90.81 306 SER A O 1
ATOM 2529 N N . ILE A 1 307 ? 7.041 -16.782 -13.472 1.00 90.62 307 ILE A N 1
ATOM 2530 C CA . ILE A 1 307 ? 7.319 -18.179 -13.853 1.00 90.62 307 ILE A CA 1
ATOM 2531 C C . ILE A 1 307 ? 8.579 -18.251 -14.724 1.00 90.62 307 ILE A C 1
ATOM 2533 O O . ILE A 1 307 ? 9.489 -19.036 -14.456 1.00 90.62 307 ILE A O 1
ATOM 2537 N N . TYR A 1 308 ? 8.654 -17.410 -15.758 1.00 89.06 308 TYR A N 1
ATOM 2538 C CA . TYR A 1 308 ? 9.788 -17.383 -16.679 1.00 89.06 308 TYR A CA 1
ATOM 2539 C C . TYR A 1 308 ? 11.096 -17.024 -15.967 1.00 89.06 308 TYR A C 1
ATOM 2541 O O . TYR A 1 308 ? 12.091 -17.732 -16.110 1.00 89.06 308 TYR A O 1
ATOM 2549 N N . ASN A 1 309 ? 11.089 -15.979 -15.137 1.00 86.19 309 ASN A N 1
ATOM 2550 C CA . ASN A 1 309 ? 12.264 -15.561 -14.371 1.00 86.19 309 ASN A CA 1
ATOM 2551 C C . ASN A 1 309 ? 12.732 -16.628 -13.377 1.00 86.19 309 ASN A C 1
ATOM 2553 O O . ASN A 1 309 ? 13.936 -16.778 -13.162 1.00 86.19 309 ASN A O 1
ATOM 2557 N N . TRP A 1 310 ? 11.803 -17.373 -12.775 1.00 88.00 310 TRP A N 1
ATOM 2558 C CA . TRP A 1 310 ? 12.143 -18.499 -11.912 1.00 88.00 310 TRP A CA 1
ATOM 2559 C C . TRP A 1 310 ? 12.810 -19.626 -12.712 1.00 88.00 310 TRP A C 1
ATOM 2561 O O . TRP A 1 310 ? 13.860 -20.121 -12.305 1.00 88.00 310 TRP A O 1
ATOM 2571 N N . ARG A 1 311 ? 12.280 -19.972 -13.893 1.00 85.88 311 ARG A N 1
ATOM 2572 C CA . ARG A 1 311 ? 12.870 -21.000 -14.773 1.00 85.88 311 ARG A CA 1
ATOM 2573 C C . ARG A 1 311 ? 14.246 -20.617 -15.306 1.00 85.88 311 ARG A C 1
ATOM 2575 O O . ARG A 1 311 ? 15.125 -21.467 -15.359 1.00 85.88 311 ARG A O 1
ATOM 2582 N N . GLN A 1 312 ? 14.478 -19.340 -15.608 1.00 83.44 312 GLN A N 1
ATOM 2583 C CA . GLN A 1 312 ? 15.807 -18.839 -15.989 1.00 83.44 312 GLN A CA 1
ATOM 2584 C C . GLN A 1 312 ? 16.860 -19.017 -14.882 1.00 83.44 312 GLN A C 1
ATOM 2586 O O . GLN A 1 312 ? 18.053 -19.012 -15.156 1.00 83.44 312 GLN A O 1
ATOM 2591 N N . ARG A 1 313 ? 16.445 -19.171 -13.620 1.00 83.88 313 ARG A N 1
ATOM 2592 C CA . ARG A 1 313 ? 17.351 -19.485 -12.502 1.00 83.88 313 ARG A CA 1
ATOM 2593 C C . ARG A 1 313 ? 17.448 -20.986 -12.228 1.00 83.88 313 ARG A C 1
ATOM 2595 O O . ARG A 1 313 ? 18.406 -21.419 -11.599 1.00 83.88 313 ARG A O 1
ATOM 2602 N N . ASN A 1 314 ? 16.488 -21.766 -12.723 1.00 85.38 314 ASN A N 1
ATOM 2603 C CA . ASN A 1 314 ? 16.332 -23.196 -12.480 1.00 85.38 314 ASN A CA 1
ATOM 2604 C C . ASN A 1 314 ? 16.182 -23.940 -13.818 1.00 85.38 314 ASN A C 1
ATOM 2606 O O . ASN A 1 314 ? 15.142 -24.523 -14.101 1.00 85.38 314 ASN A O 1
ATOM 2610 N N . PHE A 1 315 ? 17.223 -23.906 -14.656 1.00 75.81 315 PHE A N 1
ATOM 2611 C CA . PHE A 1 315 ? 17.169 -24.347 -16.062 1.00 75.81 315 PHE A CA 1
ATOM 2612 C C . PHE A 1 315 ? 16.662 -25.782 -16.297 1.00 75.81 315 PHE A C 1
ATOM 2614 O O . PHE A 1 315 ? 16.160 -26.071 -17.380 1.00 75.81 315 PHE A O 1
ATOM 2621 N N . ASN A 1 316 ? 16.782 -26.668 -15.304 1.00 78.94 316 ASN A N 1
ATOM 2622 C CA . ASN A 1 316 ? 16.352 -28.068 -15.401 1.00 78.94 316 ASN A CA 1
ATOM 2623 C C . ASN A 1 316 ? 14.966 -28.333 -14.792 1.00 78.94 316 ASN A C 1
ATOM 2625 O O . ASN A 1 316 ? 14.448 -29.436 -14.942 1.00 78.94 316 ASN A O 1
ATOM 2629 N N . ALA A 1 317 ? 14.392 -27.358 -14.090 1.00 81.31 317 ALA A N 1
ATOM 2630 C CA . ALA A 1 317 ? 13.106 -27.500 -13.429 1.00 81.31 317 ALA A CA 1
ATOM 2631 C C . ALA A 1 317 ? 11.957 -27.284 -14.420 1.00 81.31 317 ALA A C 1
ATOM 2633 O O . ALA A 1 317 ? 12.025 -26.440 -15.325 1.00 81.31 317 ALA A O 1
ATOM 2634 N N . ASN A 1 318 ? 10.885 -28.053 -14.252 1.00 83.69 318 ASN A N 1
ATOM 2635 C CA . ASN A 1 318 ? 9.691 -27.904 -15.077 1.00 83.69 318 ASN A CA 1
ATOM 2636 C C . ASN A 1 318 ? 8.817 -26.717 -14.606 1.00 83.69 318 ASN A C 1
ATOM 2638 O O . ASN A 1 318 ? 9.109 -26.039 -13.621 1.00 83.69 318 ASN A O 1
ATOM 2642 N N . VAL A 1 319 ? 7.745 -26.423 -15.348 1.00 85.94 319 VAL A N 1
ATOM 2643 C CA . VAL A 1 319 ? 6.858 -25.292 -15.030 1.00 85.94 319 VAL A CA 1
ATOM 2644 C C . VAL A 1 319 ? 6.026 -25.537 -13.770 1.00 85.94 319 VAL A C 1
ATOM 2646 O O . VAL A 1 319 ? 5.770 -24.586 -13.039 1.00 85.94 319 VAL A O 1
ATOM 2649 N N . ASP A 1 320 ? 5.626 -26.776 -13.490 1.00 86.88 320 ASP A N 1
ATOM 2650 C CA . ASP A 1 320 ? 4.834 -27.097 -12.298 1.00 86.88 320 ASP A CA 1
ATOM 2651 C C . ASP A 1 320 ? 5.661 -26.920 -11.008 1.00 86.88 320 ASP A C 1
ATOM 2653 O O . ASP A 1 320 ? 5.155 -26.362 -10.039 1.00 86.88 320 ASP A O 1
ATOM 2657 N N . GLU A 1 321 ? 6.958 -27.246 -11.024 1.00 90.12 321 GLU A N 1
ATOM 2658 C CA . GLU A 1 321 ? 7.887 -26.939 -9.921 1.00 90.12 321 GLU A CA 1
ATOM 2659 C C . GLU A 1 321 ? 7.990 -25.424 -9.667 1.00 90.12 321 GLU A C 1
ATOM 2661 O O . GLU A 1 321 ? 8.045 -24.973 -8.520 1.00 90.12 321 GLU A O 1
ATOM 2666 N N . ALA A 1 322 ? 7.963 -24.618 -10.737 1.00 89.12 322 ALA A N 1
ATOM 2667 C CA . ALA A 1 322 ? 7.924 -23.164 -10.619 1.00 89.12 322 ALA A CA 1
ATOM 2668 C C . ALA A 1 322 ? 6.621 -22.691 -9.956 1.00 89.12 322 ALA A C 1
ATOM 2670 O O . ALA A 1 322 ? 6.658 -21.806 -9.103 1.00 89.12 322 ALA A O 1
ATOM 2671 N N . VAL A 1 323 ? 5.480 -23.282 -10.332 1.00 92.56 323 VAL A N 1
ATOM 2672 C CA . VAL A 1 323 ? 4.167 -22.985 -9.735 1.00 92.56 323 VAL A CA 1
ATOM 2673 C C . VAL A 1 323 ? 4.186 -23.282 -8.238 1.00 92.56 323 VAL A C 1
ATOM 2675 O O . VAL A 1 323 ? 3.872 -22.391 -7.452 1.00 92.56 323 VAL A O 1
ATOM 2678 N N . GLU A 1 324 ? 4.612 -24.481 -7.835 1.00 91.81 324 GLU A N 1
ATOM 2679 C CA . GLU A 1 324 ? 4.672 -24.879 -6.422 1.00 91.81 324 GLU A CA 1
ATOM 2680 C C . GLU A 1 324 ? 5.567 -23.941 -5.601 1.00 91.81 324 GLU A C 1
ATOM 2682 O O . GLU A 1 324 ? 5.146 -23.428 -4.562 1.00 91.81 324 GLU A O 1
ATOM 2687 N N . SER A 1 325 ? 6.779 -23.654 -6.090 1.00 92.69 325 SER A N 1
ATOM 2688 C CA . SER A 1 325 ? 7.727 -22.771 -5.401 1.00 92.69 325 SER A CA 1
ATOM 2689 C C . SER A 1 325 ? 7.180 -21.354 -5.227 1.00 92.69 325 SER A C 1
ATOM 2691 O O . SER A 1 325 ? 7.342 -20.745 -4.167 1.00 92.69 325 SER A O 1
ATOM 2693 N N . LEU A 1 326 ? 6.535 -20.822 -6.265 1.00 91.50 326 LEU A N 1
ATOM 2694 C CA . LEU A 1 326 ? 5.977 -19.478 -6.249 1.00 91.50 326 LEU A CA 1
ATOM 2695 C C . LEU A 1 326 ? 4.770 -19.374 -5.304 1.00 91.50 326 LEU A C 1
ATOM 2697 O O . LEU A 1 326 ? 4.709 -18.431 -4.512 1.00 91.50 326 LEU A O 1
ATOM 2701 N N . VAL A 1 327 ? 3.868 -20.358 -5.325 1.00 92.94 327 VAL A N 1
ATOM 2702 C CA . VAL A 1 327 ? 2.679 -20.414 -4.454 1.00 92.94 327 VAL A CA 1
ATOM 2703 C C . VAL A 1 327 ? 3.061 -20.551 -2.977 1.00 92.94 327 VAL A C 1
ATOM 2705 O O . VAL A 1 327 ? 2.502 -19.864 -2.126 1.00 92.94 327 VAL A O 1
ATOM 2708 N N . GLN A 1 328 ? 4.080 -21.351 -2.655 1.00 91.06 328 GLN A N 1
ATOM 2709 C CA . GLN A 1 328 ? 4.576 -21.482 -1.276 1.00 91.06 328 GLN A CA 1
ATOM 2710 C C . GLN A 1 328 ? 5.174 -20.181 -0.714 1.00 91.06 328 GLN A C 1
ATOM 2712 O O . GLN A 1 328 ? 5.323 -20.040 0.500 1.00 91.06 328 GLN A O 1
ATOM 2717 N N . SER A 1 329 ? 5.532 -19.229 -1.579 1.00 90.50 329 SER A N 1
ATOM 2718 C CA . SER A 1 329 ? 6.156 -17.960 -1.189 1.00 90.50 329 SER A CA 1
ATOM 2719 C C . SER A 1 329 ? 5.174 -16.793 -1.018 1.00 90.50 329 SER A C 1
ATOM 2721 O O . SER A 1 329 ? 5.615 -15.678 -0.709 1.00 90.50 329 SER A O 1
ATOM 2723 N N . LEU A 1 330 ? 3.873 -17.035 -1.216 1.00 92.12 330 LEU A N 1
ATOM 2724 C CA . LEU A 1 330 ? 2.829 -16.013 -1.171 1.00 92.12 330 LEU A CA 1
ATOM 2725 C C . LEU A 1 330 ? 2.733 -15.348 0.203 1.00 92.12 330 LEU A C 1
ATOM 2727 O O . LEU A 1 330 ? 2.663 -16.017 1.236 1.00 92.12 330 LEU A O 1
ATOM 2731 N N . LYS A 1 331 ? 2.748 -14.013 0.207 1.00 89.31 331 LYS A N 1
ATOM 2732 C CA . LYS A 1 331 ? 2.616 -13.170 1.402 1.00 89.31 331 LYS A CA 1
ATOM 2733 C C . LYS A 1 331 ? 1.916 -11.862 1.044 1.00 89.31 331 LYS A C 1
ATOM 2735 O O . LYS A 1 331 ? 2.170 -11.307 -0.020 1.00 89.31 331 LYS A O 1
ATOM 2740 N N . LEU A 1 332 ? 1.103 -11.346 1.967 1.00 83.25 332 LEU A N 1
ATOM 2741 C CA . LEU A 1 332 ? 0.593 -9.973 1.923 1.00 83.25 332 LEU A CA 1
ATOM 2742 C C . LEU A 1 332 ? 1.522 -9.067 2.737 1.00 83.25 332 LEU A C 1
ATOM 2744 O O . LEU A 1 332 ? 1.797 -9.374 3.901 1.00 83.25 332 LEU A O 1
ATOM 2748 N N . LYS A 1 333 ? 1.987 -7.954 2.156 1.00 81.19 333 LYS A N 1
ATOM 2749 C CA . LYS A 1 333 ? 2.758 -6.942 2.900 1.00 81.19 333 LYS A CA 1
ATOM 2750 C C . LYS A 1 333 ? 1.893 -6.252 3.951 1.00 81.19 333 LYS A C 1
ATOM 2752 O O . LYS A 1 333 ? 2.328 -6.075 5.083 1.00 81.19 333 LYS A O 1
ATOM 2757 N N . GLU A 1 334 ? 0.662 -5.904 3.585 1.00 79.00 334 GLU A N 1
ATOM 2758 C CA . GLU A 1 334 ? -0.348 -5.383 4.504 1.00 79.00 334 GLU A CA 1
ATOM 2759 C C . GLU A 1 334 ? -1.358 -6.490 4.828 1.00 79.00 334 GLU A C 1
ATOM 2761 O O . GLU A 1 334 ? -2.194 -6.855 4.000 1.00 79.00 334 GLU A O 1
ATOM 2766 N N . ARG A 1 335 ? -1.261 -7.057 6.034 1.00 82.75 335 ARG A N 1
ATOM 2767 C CA . ARG A 1 335 ? -2.141 -8.140 6.493 1.00 82.75 335 ARG A CA 1
ATOM 2768 C C . ARG A 1 335 ? -3.402 -7.578 7.150 1.00 82.75 335 ARG A C 1
ATOM 2770 O O . ARG A 1 335 ? -3.543 -7.621 8.369 1.00 82.75 335 ARG A O 1
ATOM 2777 N N . THR A 1 336 ? -4.305 -7.038 6.335 1.00 79.50 336 THR A N 1
ATOM 2778 C CA . THR A 1 336 ? -5.633 -6.567 6.764 1.00 79.50 336 THR A CA 1
ATOM 2779 C C . THR A 1 336 ? -6.743 -7.338 6.049 1.00 79.50 336 THR A C 1
ATOM 2781 O O . THR A 1 336 ? -6.569 -7.809 4.922 1.00 79.50 336 THR A O 1
ATOM 2784 N N . ILE A 1 337 ? -7.903 -7.474 6.703 1.00 78.25 337 ILE A N 1
ATOM 2785 C CA . ILE A 1 337 ? -9.074 -8.173 6.139 1.00 78.25 337 ILE A CA 1
ATOM 2786 C C . ILE A 1 337 ? -9.518 -7.511 4.830 1.00 78.25 337 ILE A C 1
ATOM 2788 O O . ILE A 1 337 ? -9.769 -8.209 3.847 1.00 78.25 337 ILE A O 1
ATOM 2792 N N . SER A 1 338 ? -9.530 -6.178 4.786 1.00 78.06 338 SER A N 1
ATOM 2793 C CA . SER A 1 338 ? -9.958 -5.403 3.619 1.00 78.06 338 SER A CA 1
ATOM 2794 C C . SER A 1 338 ? -9.038 -5.640 2.431 1.00 78.06 338 SER A C 1
ATOM 2796 O O . SER A 1 338 ? -9.507 -5.835 1.308 1.00 78.06 338 SER A O 1
ATOM 2798 N N . LYS A 1 339 ? -7.726 -5.698 2.683 1.00 84.06 339 LYS A N 1
ATOM 2799 C CA . LYS A 1 339 ? -6.724 -6.007 1.668 1.00 84.06 339 LYS A CA 1
ATOM 2800 C C . LYS A 1 339 ? -6.893 -7.421 1.129 1.00 84.06 339 LYS A C 1
ATOM 2802 O O . LYS A 1 339 ? -6.943 -7.597 -0.087 1.00 84.06 339 LYS A O 1
ATOM 2807 N N . ALA A 1 340 ? -7.024 -8.411 2.012 1.00 87.94 340 ALA A N 1
ATOM 2808 C CA . ALA A 1 340 ? -7.233 -9.804 1.625 1.00 87.94 340 ALA A CA 1
ATOM 2809 C C . ALA A 1 340 ? -8.517 -9.972 0.789 1.00 87.94 340 ALA A C 1
ATOM 2811 O O . ALA A 1 340 ? -8.492 -10.576 -0.283 1.00 87.94 340 ALA A O 1
ATOM 2812 N N . LYS A 1 341 ? -9.615 -9.336 1.212 1.00 85.81 341 LYS A N 1
ATOM 2813 C CA . LYS A 1 341 ? -10.898 -9.314 0.493 1.00 85.81 341 LYS A CA 1
ATOM 2814 C C . LYS A 1 341 ? -10.803 -8.632 -0.871 1.00 85.81 341 LYS A C 1
ATOM 2816 O O . LYS A 1 341 ? -11.377 -9.116 -1.846 1.00 85.81 341 LYS A O 1
ATOM 2821 N N . ALA A 1 342 ? -10.090 -7.508 -0.958 1.00 85.69 342 ALA A N 1
ATOM 2822 C CA . ALA A 1 342 ? -9.881 -6.803 -2.219 1.00 85.69 342 ALA A CA 1
ATOM 2823 C C . ALA A 1 342 ? -9.104 -7.674 -3.213 1.00 85.69 342 ALA A C 1
ATOM 2825 O O . ALA A 1 342 ? -9.538 -7.829 -4.354 1.00 85.69 342 ALA A O 1
ATOM 2826 N N . VAL A 1 343 ? -8.022 -8.317 -2.757 1.00 89.88 343 VAL A N 1
ATOM 2827 C CA . VAL A 1 343 ? -7.240 -9.272 -3.557 1.00 89.88 343 VAL A CA 1
ATOM 2828 C C . VAL A 1 343 ? -8.127 -10.425 -4.037 1.00 89.88 343 VAL A C 1
ATOM 2830 O O . VAL A 1 343 ? -8.137 -10.725 -5.231 1.00 89.88 343 VAL A O 1
ATOM 2833 N N . GLU A 1 344 ? -8.912 -11.043 -3.148 1.00 90.81 344 GLU A N 1
ATOM 2834 C CA . GLU A 1 344 ? -9.830 -12.134 -3.506 1.00 90.81 344 GLU A CA 1
ATOM 2835 C C . GLU A 1 344 ? -10.851 -11.702 -4.576 1.00 90.81 344 GLU A C 1
ATOM 2837 O O . GLU A 1 344 ? -11.065 -12.407 -5.570 1.00 90.81 344 GLU A O 1
ATOM 2842 N N . SER A 1 345 ? -11.462 -10.529 -4.396 1.00 87.88 345 SER A N 1
ATOM 2843 C CA . SER A 1 345 ? -12.438 -9.958 -5.329 1.00 87.88 345 SER A CA 1
ATOM 2844 C C . SER A 1 345 ? -11.816 -9.668 -6.700 1.00 87.88 345 SER A C 1
ATOM 2846 O O . SER A 1 345 ? -12.377 -10.034 -7.740 1.00 87.88 345 SER A O 1
ATOM 2848 N N . ASP A 1 346 ? -10.634 -9.052 -6.721 1.00 90.88 346 ASP A N 1
ATOM 2849 C CA . ASP A 1 346 ? -9.913 -8.713 -7.948 1.00 90.88 346 ASP A CA 1
ATOM 2850 C C . ASP A 1 346 ? -9.489 -9.963 -8.733 1.00 90.88 346 ASP A C 1
ATOM 2852 O O . ASP A 1 346 ? -9.560 -9.970 -9.971 1.00 90.88 346 ASP A O 1
ATOM 2856 N N . MET A 1 347 ? -9.150 -11.059 -8.041 1.00 92.62 347 MET A N 1
ATOM 2857 C CA . MET A 1 347 ? -8.799 -12.332 -8.681 1.00 92.62 347 MET A CA 1
ATOM 2858 C C . MET A 1 347 ? -9.906 -12.874 -9.585 1.00 92.62 347 MET A C 1
ATOM 2860 O O . MET A 1 347 ? -9.601 -13.498 -10.601 1.00 92.62 347 MET A O 1
ATOM 2864 N N . HIS A 1 348 ? -11.185 -12.613 -9.294 1.00 87.94 348 HIS A N 1
ATOM 2865 C CA . HIS A 1 348 ? -12.273 -13.059 -10.170 1.00 87.94 348 HIS A CA 1
ATOM 2866 C C . HIS A 1 348 ? -12.169 -12.444 -11.576 1.00 87.94 348 HIS A C 1
ATOM 2868 O O . HIS A 1 348 ? -12.296 -13.145 -12.581 1.00 87.94 348 HIS A O 1
ATOM 2874 N N . LYS A 1 349 ? -11.867 -11.142 -11.655 1.00 90.50 349 LYS A N 1
ATOM 2875 C CA . LYS A 1 349 ? -11.661 -10.435 -12.930 1.00 90.50 349 LYS A CA 1
ATOM 2876 C C . LYS A 1 349 ? -10.350 -10.856 -13.593 1.00 90.50 349 LYS A C 1
ATOM 2878 O O . LYS A 1 349 ? -10.309 -11.039 -14.807 1.00 90.50 349 LYS A O 1
ATOM 2883 N N . ILE A 1 350 ? -9.289 -11.034 -12.807 1.00 94.81 350 ILE A N 1
ATOM 2884 C CA . ILE A 1 350 ? -7.976 -11.441 -13.324 1.00 94.81 350 ILE A CA 1
ATOM 2885 C C . ILE A 1 350 ? -8.037 -12.838 -13.951 1.00 94.81 350 ILE A C 1
ATOM 2887 O O . ILE A 1 350 ? -7.507 -13.029 -15.044 1.00 94.81 350 ILE A O 1
ATOM 2891 N N . LEU A 1 351 ? -8.728 -13.793 -13.321 1.00 94.62 351 LEU A N 1
ATOM 2892 C CA . LEU A 1 351 ? -8.932 -15.140 -13.865 1.00 94.62 351 LEU A CA 1
ATOM 2893 C C . LEU A 1 351 ? -9.690 -15.110 -15.199 1.00 94.62 351 LEU A C 1
ATOM 2895 O O . LEU A 1 351 ? -9.304 -15.811 -16.133 1.00 94.62 351 LEU A O 1
ATOM 2899 N N . TYR A 1 352 ? -10.708 -14.249 -15.324 1.00 92.81 352 TYR A N 1
ATOM 2900 C CA . TYR A 1 352 ? -11.396 -14.026 -16.600 1.00 92.81 352 TYR A CA 1
ATOM 2901 C C . TYR A 1 352 ? -10.435 -13.530 -17.693 1.00 92.81 352 TYR A C 1
ATOM 2903 O O . TYR A 1 352 ? -10.479 -14.009 -18.827 1.00 92.81 352 TYR A O 1
ATOM 2911 N N . PHE A 1 353 ? -9.525 -12.605 -17.367 1.00 92.25 353 PHE A N 1
ATOM 2912 C CA . PHE A 1 353 ? -8.515 -12.144 -18.322 1.00 92.25 353 PHE A CA 1
ATOM 2913 C C . PHE A 1 353 ? -7.491 -13.231 -18.662 1.00 92.25 353 PHE A C 1
ATOM 2915 O O . PHE A 1 353 ? -7.181 -13.414 -19.838 1.00 92.25 353 PHE A O 1
ATOM 2922 N N . ALA A 1 354 ? -7.005 -13.980 -17.671 1.00 93.50 354 ALA A N 1
ATOM 2923 C CA . ALA A 1 354 ? -6.007 -15.034 -17.854 1.00 93.50 354 ALA A CA 1
ATOM 2924 C C . ALA A 1 354 ? -6.479 -16.174 -18.773 1.00 93.50 354 ALA A C 1
ATOM 2926 O O . ALA A 1 354 ? -5.658 -16.807 -19.440 1.00 93.50 354 ALA A O 1
ATOM 2927 N N . ASP A 1 355 ? -7.791 -16.416 -18.861 1.00 92.56 355 ASP A N 1
ATOM 2928 C CA . ASP A 1 355 ? -8.337 -17.409 -19.789 1.00 92.56 355 ASP A CA 1
ATOM 2929 C C . ASP A 1 355 ? -8.244 -16.969 -21.266 1.00 92.56 355 ASP A C 1
ATOM 2931 O O . ASP A 1 355 ? -8.208 -17.797 -22.185 1.00 92.56 355 ASP A O 1
ATOM 2935 N N . SER A 1 356 ? -8.106 -15.668 -21.535 1.00 91.56 356 SER A N 1
ATOM 2936 C CA . SER A 1 356 ? -7.880 -15.181 -22.895 1.00 91.56 356 SER A CA 1
ATOM 2937 C C . SER A 1 356 ? -6.509 -15.627 -23.427 1.00 91.56 356 SER A C 1
ATOM 2939 O O . SER A 1 356 ? -5.479 -15.360 -22.800 1.00 91.56 356 SER A O 1
ATOM 2941 N N . PRO A 1 357 ? -6.431 -16.226 -24.633 1.00 88.94 357 PRO A N 1
ATOM 2942 C CA . PRO A 1 357 ? -5.157 -16.651 -25.213 1.00 88.94 357 PRO A CA 1
ATOM 2943 C C . PRO A 1 357 ? -4.218 -15.476 -25.525 1.00 88.94 357 PRO A C 1
ATOM 2945 O O . PRO A 1 357 ? -3.010 -15.682 -25.654 1.00 88.94 357 PRO A O 1
ATOM 2948 N N . ASN A 1 358 ? -4.744 -14.246 -25.613 1.00 90.75 358 ASN A N 1
ATOM 2949 C CA . ASN A 1 358 ? -3.981 -13.048 -25.966 1.00 90.75 358 ASN A CA 1
ATOM 2950 C C . ASN A 1 358 ? -2.763 -12.832 -25.061 1.00 90.75 358 ASN A C 1
ATOM 2952 O O . ASN A 1 358 ? -1.693 -12.517 -25.571 1.00 90.75 358 ASN A O 1
ATOM 2956 N N . TYR A 1 359 ? -2.897 -13.055 -23.752 1.00 92.88 359 TYR A N 1
ATOM 2957 C CA . TYR A 1 359 ? -1.805 -12.841 -22.799 1.00 92.88 359 TYR A CA 1
ATOM 2958 C C . TYR A 1 359 ? -0.655 -13.820 -23.020 1.00 92.88 359 TYR A C 1
ATOM 2960 O O . TYR A 1 359 ? 0.477 -13.394 -23.239 1.00 92.88 359 TYR A O 1
ATOM 2968 N N . SER A 1 360 ? -0.957 -15.122 -23.068 1.00 93.38 360 SER A N 1
ATOM 2969 C CA . SER A 1 360 ? 0.047 -16.160 -23.342 1.00 93.38 360 SER A CA 1
ATOM 2970 C C . SER A 1 360 ? 0.705 -15.986 -24.713 1.00 93.38 360 SER A C 1
ATOM 2972 O O . SER A 1 360 ? 1.919 -16.116 -24.838 1.00 93.38 360 SER A O 1
ATOM 2974 N N . LYS A 1 361 ? -0.067 -15.606 -25.740 1.00 94.31 361 LYS A N 1
ATOM 2975 C CA . LYS A 1 361 ? 0.454 -15.350 -27.085 1.00 94.31 361 LYS A CA 1
ATOM 2976 C C . LYS A 1 361 ? 1.401 -14.151 -27.105 1.00 94.31 361 LYS A C 1
ATOM 2978 O O . LYS A 1 361 ? 2.499 -14.263 -27.643 1.00 94.31 361 LYS A O 1
ATOM 2983 N N . SER A 1 362 ? 0.995 -13.021 -26.523 1.00 92.62 362 SER A N 1
ATOM 2984 C CA . SER A 1 362 ? 1.827 -11.815 -26.448 1.00 92.62 362 SER A CA 1
ATOM 2985 C C . SER A 1 362 ? 3.103 -12.053 -25.643 1.00 92.62 362 SER A C 1
ATOM 2987 O O . SER A 1 362 ? 4.171 -11.642 -26.094 1.00 92.62 362 SER A O 1
ATOM 2989 N N . PHE A 1 363 ? 3.002 -12.754 -24.509 1.00 93.62 363 PHE A N 1
ATOM 2990 C CA . PHE A 1 363 ? 4.135 -13.120 -23.661 1.00 93.62 363 PHE A CA 1
ATOM 2991 C C . PHE A 1 363 ? 5.129 -14.031 -24.385 1.00 93.62 363 PHE A C 1
ATOM 2993 O O . PHE A 1 363 ? 6.305 -13.700 -24.517 1.00 93.62 363 PHE A O 1
ATOM 3000 N N . CYS A 1 364 ? 4.657 -15.167 -24.901 1.00 92.19 364 CYS A N 1
ATOM 3001 C CA . CYS A 1 364 ? 5.528 -16.142 -25.543 1.00 92.19 364 CYS A CA 1
ATOM 3002 C C . CYS A 1 364 ? 6.150 -15.598 -26.831 1.00 92.19 364 CYS A C 1
ATOM 3004 O O . CYS A 1 364 ? 7.298 -15.917 -27.114 1.00 92.19 364 CYS A O 1
ATOM 3006 N N . SER A 1 365 ? 5.434 -14.748 -27.576 1.00 92.38 365 SER A N 1
ATOM 3007 C CA . SER A 1 365 ? 5.994 -14.069 -28.750 1.00 92.38 365 SER A CA 1
ATOM 3008 C C . SER A 1 365 ? 7.097 -13.075 -28.384 1.00 92.38 365 SER A C 1
ATOM 3010 O O . SER A 1 365 ? 8.074 -12.962 -29.115 1.00 92.38 365 SER A O 1
ATOM 3012 N N . TYR A 1 366 ? 6.977 -12.378 -27.250 1.00 90.12 366 TYR A N 1
ATOM 3013 C CA . TYR A 1 366 ? 8.011 -11.451 -26.787 1.00 90.12 366 TYR A CA 1
ATOM 3014 C C . TYR A 1 366 ? 9.330 -12.174 -26.463 1.00 90.12 366 TYR A C 1
ATOM 3016 O O . TYR A 1 366 ? 10.403 -11.686 -26.804 1.00 90.12 366 TYR A O 1
ATOM 3024 N N . PHE A 1 367 ? 9.253 -13.354 -25.839 1.00 87.25 367 PHE A N 1
ATOM 3025 C CA . PHE A 1 367 ? 10.429 -14.150 -25.463 1.00 87.25 367 PHE A CA 1
ATOM 3026 C C . PHE A 1 367 ? 10.863 -15.188 -26.519 1.00 87.25 367 PHE A C 1
ATOM 3028 O O . PHE A 1 367 ? 11.846 -15.890 -26.294 1.00 87.25 367 PHE A O 1
ATOM 3035 N N . GLY A 1 368 ? 10.164 -15.305 -27.656 1.00 87.75 368 GLY A N 1
ATOM 3036 C CA . GLY A 1 368 ? 10.474 -16.287 -28.710 1.00 87.75 368 GLY A CA 1
ATOM 3037 C C . GLY A 1 368 ? 10.246 -17.750 -28.299 1.00 87.75 368 GLY A C 1
ATOM 3038 O O . GLY A 1 368 ? 11.004 -18.638 -28.688 1.00 87.75 368 GLY A O 1
ATOM 3039 N N . ILE A 1 369 ? 9.237 -17.998 -27.460 1.00 89.31 369 ILE A N 1
ATOM 3040 C CA . ILE A 1 369 ? 8.876 -19.314 -26.900 1.00 89.31 369 ILE A CA 1
ATOM 3041 C C . ILE A 1 369 ? 7.436 -19.706 -27.263 1.00 89.31 369 ILE A C 1
ATOM 3043 O O . ILE A 1 369 ? 6.673 -20.213 -26.442 1.00 89.31 369 ILE A O 1
ATOM 3047 N N . GLU A 1 370 ? 7.019 -19.454 -28.504 1.00 94.12 370 GLU A N 1
ATOM 3048 C CA . GLU A 1 370 ? 5.631 -19.619 -28.967 1.00 94.12 370 GLU A CA 1
ATOM 3049 C C . GLU A 1 370 ? 5.077 -21.037 -28.781 1.00 94.12 370 GLU A C 1
ATOM 3051 O O . GLU A 1 370 ? 3.876 -21.212 -28.583 1.00 94.12 370 GLU A O 1
ATOM 3056 N N . HIS A 1 371 ? 5.942 -22.048 -28.798 1.00 92.44 371 HIS A N 1
ATOM 3057 C CA . HIS A 1 371 ? 5.578 -23.444 -28.571 1.00 92.44 371 HIS A CA 1
ATOM 3058 C C . HIS A 1 371 ? 5.122 -23.733 -27.126 1.00 92.44 371 HIS A C 1
ATOM 3060 O O . HIS A 1 371 ? 4.450 -24.735 -26.894 1.00 92.44 371 HIS A O 1
ATOM 3066 N N . GLU A 1 372 ? 5.427 -22.855 -26.164 1.00 91.25 372 GLU A N 1
ATOM 3067 C CA . GLU A 1 372 ? 5.078 -23.027 -24.746 1.00 91.25 372 GLU A CA 1
ATOM 3068 C C . GLU A 1 372 ? 3.800 -22.275 -24.318 1.00 91.25 372 GLU A C 1
ATOM 3070 O O . GLU A 1 372 ? 3.452 -22.268 -23.136 1.00 91.25 372 GLU A O 1
ATOM 3075 N N . GLN A 1 373 ? 3.059 -21.664 -25.253 1.00 94.62 373 GLN A N 1
ATOM 3076 C CA . GLN A 1 373 ? 1.870 -20.843 -24.950 1.00 94.62 373 GLN A CA 1
ATOM 3077 C C . GLN A 1 373 ? 0.847 -21.551 -24.051 1.00 94.62 373 GLN A C 1
ATOM 3079 O O . GLN A 1 373 ? 0.372 -20.973 -23.072 1.00 94.62 373 GLN A O 1
ATOM 3084 N N . ALA A 1 374 ? 0.526 -22.812 -24.354 1.00 94.00 374 ALA A N 1
ATOM 3085 C CA . ALA A 1 374 ? -0.432 -23.590 -23.570 1.00 94.00 374 ALA A CA 1
ATOM 3086 C C . ALA A 1 374 ? 0.066 -23.845 -22.138 1.00 94.00 374 ALA A C 1
ATOM 3088 O O . ALA A 1 374 ? -0.715 -23.755 -21.191 1.00 94.00 374 ALA A O 1
ATOM 3089 N N . ILE A 1 375 ? 1.367 -24.107 -21.978 1.00 93.12 375 ILE A N 1
ATOM 3090 C CA . ILE A 1 375 ? 1.997 -24.384 -20.684 1.00 93.12 375 ILE A CA 1
ATOM 3091 C C . ILE A 1 375 ? 1.937 -23.133 -19.801 1.00 93.12 375 ILE A C 1
ATOM 3093 O O . ILE A 1 375 ? 1.453 -23.200 -18.671 1.00 93.12 375 ILE A O 1
ATOM 3097 N N . PHE A 1 376 ? 2.347 -21.975 -20.329 1.00 93.38 376 PHE A N 1
ATOM 3098 C CA . PHE A 1 376 ? 2.299 -20.710 -19.588 1.00 93.38 376 PHE A CA 1
ATOM 3099 C C . PHE A 1 376 ? 0.871 -20.270 -19.258 1.00 93.38 376 PHE A C 1
ATOM 3101 O O . PHE A 1 376 ? 0.632 -19.791 -18.148 1.00 93.38 376 PHE A O 1
ATOM 3108 N N . LYS A 1 377 ? -0.093 -20.475 -20.169 1.00 95.12 377 LYS A N 1
ATOM 3109 C CA . LYS A 1 377 ? -1.512 -20.213 -19.884 1.00 95.12 377 LYS A CA 1
ATOM 3110 C C . LYS A 1 377 ? -1.975 -21.027 -18.673 1.00 95.12 377 LYS A C 1
ATOM 3112 O O . LYS A 1 377 ? -2.427 -20.444 -17.690 1.00 95.12 377 LYS A O 1
ATOM 3117 N N . VAL A 1 378 ? -1.819 -22.351 -18.720 1.00 95.56 378 VAL A N 1
ATOM 3118 C CA . VAL A 1 378 ? -2.269 -23.254 -17.647 1.00 95.56 378 VAL A CA 1
ATOM 3119 C C . VAL A 1 378 ? -1.583 -22.924 -16.321 1.00 95.56 378 VAL A C 1
ATOM 3121 O O . VAL A 1 378 ? -2.259 -22.787 -15.304 1.00 95.56 378 VAL A O 1
ATOM 3124 N N . ALA A 1 379 ? -0.264 -22.736 -16.329 1.00 94.75 379 ALA A N 1
ATOM 3125 C CA . ALA A 1 379 ? 0.498 -22.432 -15.122 1.00 94.75 379 ALA A CA 1
ATOM 3126 C C . ALA A 1 379 ? 0.105 -21.085 -14.497 1.00 94.75 379 ALA A C 1
ATOM 3128 O O . ALA A 1 379 ? -0.054 -20.995 -13.280 1.00 94.75 379 ALA A O 1
ATOM 3129 N N . SER A 1 380 ? -0.120 -20.051 -15.317 1.00 95.38 380 SER A N 1
ATOM 3130 C CA . SER A 1 380 ? -0.571 -18.750 -14.809 1.00 95.38 380 SER A CA 1
ATOM 3131 C C . SER A 1 380 ? -1.944 -18.835 -14.135 1.00 95.38 380 SER A C 1
ATOM 3133 O O . SER A 1 380 ? -2.119 -18.284 -13.053 1.00 95.38 380 SER A O 1
ATOM 3135 N N . ILE A 1 381 ? -2.893 -19.586 -14.710 1.00 96.62 381 ILE A N 1
ATOM 3136 C CA . ILE A 1 381 ? -4.228 -19.789 -14.128 1.00 96.62 381 ILE A CA 1
ATOM 3137 C C . ILE A 1 381 ? -4.137 -20.551 -12.800 1.00 96.62 381 ILE A C 1
ATOM 3139 O O . ILE A 1 381 ? -4.831 -20.182 -11.851 1.00 96.62 381 ILE A O 1
ATOM 3143 N N . LYS A 1 382 ? -3.264 -21.567 -12.700 1.00 96.38 382 LYS A N 1
ATOM 3144 C CA . LYS A 1 382 ? -3.012 -22.278 -11.434 1.00 96.38 382 LYS A CA 1
ATOM 3145 C C . LYS A 1 382 ? -2.544 -21.310 -10.343 1.00 96.38 382 LYS A C 1
ATOM 3147 O O . LYS A 1 382 ? -3.198 -21.217 -9.313 1.00 96.38 382 LYS A O 1
ATOM 3152 N N . ILE A 1 383 ? -1.493 -20.522 -10.598 1.00 95.94 383 ILE A N 1
ATOM 3153 C CA . ILE A 1 383 ? -0.979 -19.539 -9.623 1.00 95.94 383 ILE A CA 1
ATOM 3154 C C . ILE A 1 383 ? -2.060 -18.531 -9.217 1.00 95.94 383 ILE A C 1
ATOM 3156 O O . ILE A 1 383 ? -2.205 -18.231 -8.039 1.00 95.94 383 ILE A O 1
ATOM 3160 N N . LEU A 1 384 ? -2.836 -18.010 -10.168 1.00 96.31 384 LEU A N 1
ATOM 3161 C CA . LEU A 1 384 ? -3.904 -17.048 -9.874 1.00 96.31 384 LEU A CA 1
ATOM 3162 C C . LEU A 1 384 ? -5.022 -17.641 -9.008 1.00 96.31 384 LEU A C 1
ATOM 3164 O O . LEU A 1 384 ? -5.580 -16.949 -8.159 1.00 96.31 384 LEU A O 1
ATOM 3168 N N . THR A 1 385 ? -5.337 -18.920 -9.211 1.00 96.31 385 THR A N 1
ATOM 3169 C CA . THR A 1 385 ? -6.310 -19.644 -8.384 1.00 96.31 385 THR A CA 1
ATOM 3170 C C . THR A 1 385 ? -5.784 -19.798 -6.959 1.00 96.31 385 THR A C 1
ATOM 3172 O O . THR A 1 385 ? -6.489 -19.471 -6.011 1.00 96.31 385 THR A O 1
ATOM 3175 N N . GLU A 1 386 ? -4.516 -20.173 -6.814 1.00 95.94 386 GLU A N 1
ATOM 3176 C CA . GLU A 1 386 ? -3.842 -20.295 -5.517 1.00 95.94 386 GLU A CA 1
ATOM 3177 C C . GLU A 1 386 ? -3.724 -18.947 -4.790 1.00 95.94 386 GLU A C 1
ATOM 3179 O O . GLU A 1 386 ? -3.937 -18.880 -3.585 1.00 95.94 386 GLU A O 1
ATOM 3184 N N . ILE A 1 387 ? -3.476 -17.838 -5.502 1.00 95.00 387 ILE A N 1
ATOM 3185 C CA . ILE A 1 387 ? -3.502 -16.485 -4.912 1.00 95.00 387 ILE A CA 1
ATOM 3186 C C . ILE A 1 387 ? -4.889 -16.167 -4.346 1.00 95.00 387 ILE A C 1
ATOM 3188 O O . ILE A 1 387 ? -4.994 -15.601 -3.257 1.00 95.00 387 ILE A O 1
ATOM 3192 N N . LYS A 1 388 ? -5.957 -16.533 -5.064 1.00 95.19 388 LYS A N 1
ATOM 3193 C CA . LYS A 1 388 ? -7.332 -16.339 -4.593 1.00 95.19 388 LYS A CA 1
ATOM 3194 C C . LYS A 1 388 ? -7.614 -17.162 -3.334 1.00 95.19 388 LYS A C 1
ATOM 3196 O O . LYS A 1 388 ? -8.182 -16.634 -2.381 1.00 95.19 388 LYS A O 1
ATOM 3201 N N . GLU A 1 389 ? -7.227 -18.435 -3.327 1.00 95.75 389 GLU A N 1
ATOM 3202 C CA . GLU A 1 389 ? -7.406 -19.326 -2.173 1.00 95.75 389 GLU A CA 1
ATOM 3203 C C . GLU A 1 389 ? -6.582 -18.868 -0.966 1.00 95.75 389 GLU A C 1
ATOM 3205 O O . GLU A 1 389 ? -7.099 -18.816 0.150 1.00 95.75 389 GLU A O 1
ATOM 3210 N N . PHE A 1 390 ? -5.339 -18.443 -1.198 1.00 94.75 390 PHE A N 1
ATOM 3211 C CA . PHE A 1 390 ? -4.478 -17.827 -0.194 1.00 94.75 390 PHE A CA 1
ATOM 3212 C C . PHE A 1 390 ? -5.115 -16.571 0.409 1.00 94.75 390 PHE A C 1
ATOM 3214 O O . PHE A 1 390 ? -5.187 -16.460 1.629 1.00 94.75 390 PHE A O 1
ATOM 3221 N N . ALA A 1 391 ? -5.624 -15.651 -0.418 1.00 92.06 391 ALA A N 1
ATOM 3222 C CA . ALA A 1 391 ? -6.265 -14.425 0.056 1.00 92.06 391 ALA A CA 1
ATOM 3223 C C . ALA A 1 391 ? -7.512 -14.720 0.903 1.00 92.06 391 ALA A C 1
ATOM 3225 O O . ALA A 1 391 ? -7.691 -14.124 1.964 1.00 92.06 391 ALA A O 1
ATOM 3226 N N . LYS A 1 392 ? -8.332 -15.691 0.482 1.00 93.19 392 LYS A N 1
ATOM 3227 C CA . LYS A 1 392 ? -9.492 -16.147 1.253 1.00 93.19 392 LYS A CA 1
ATOM 3228 C C . LYS A 1 392 ? -9.079 -16.739 2.606 1.00 93.19 392 LYS A C 1
ATOM 3230 O O . LYS A 1 392 ? -9.658 -16.391 3.632 1.00 93.19 392 LYS A O 1
ATOM 3235 N N . LYS A 1 393 ? -8.053 -17.593 2.626 1.00 92.38 393 LYS A N 1
ATOM 3236 C CA . LYS A 1 393 ? -7.534 -18.186 3.864 1.00 92.38 393 LYS A CA 1
ATOM 3237 C C . LYS A 1 393 ? -6.946 -17.132 4.802 1.00 92.38 393 LYS A C 1
ATOM 3239 O O . LYS A 1 393 ? -7.236 -17.156 5.991 1.00 92.38 393 LYS A O 1
ATOM 3244 N N . GLU A 1 394 ? -6.171 -16.181 4.281 1.00 90.12 394 GLU A N 1
ATOM 3245 C CA . GLU A 1 394 ? -5.666 -15.050 5.071 1.00 90.12 394 GLU A CA 1
ATOM 3246 C C . GLU A 1 394 ? -6.814 -14.214 5.640 1.00 90.12 394 GLU A C 1
ATOM 3248 O O . GLU A 1 394 ? -6.739 -13.786 6.786 1.00 90.12 394 GLU A O 1
ATOM 3253 N N . GLN A 1 395 ? -7.898 -14.010 4.889 1.00 86.94 395 GLN A N 1
ATOM 3254 C CA . GLN A 1 395 ? -9.080 -13.315 5.393 1.00 86.94 395 GLN A CA 1
ATOM 3255 C C . GLN A 1 395 ? -9.726 -14.061 6.574 1.00 86.94 395 GLN A C 1
ATOM 3257 O O . GLN A 1 395 ? -10.058 -13.434 7.581 1.00 86.94 395 GLN A O 1
ATOM 3262 N N . GLU A 1 396 ? -9.899 -15.380 6.464 1.00 86.00 396 GLU A N 1
ATOM 3263 C CA . GLU A 1 396 ? -10.427 -16.241 7.534 1.00 86.00 396 GLU A CA 1
ATOM 3264 C C . GLU A 1 396 ? -9.502 -16.229 8.765 1.00 86.00 396 GLU A C 1
ATOM 3266 O O . GLU A 1 396 ? -9.958 -16.000 9.890 1.00 86.00 396 GLU A O 1
ATOM 3271 N N . ASP A 1 397 ? -8.191 -16.376 8.555 1.00 85.50 397 ASP A N 1
ATOM 3272 C CA . ASP A 1 397 ? -7.188 -16.353 9.622 1.00 85.50 397 ASP A CA 1
ATOM 3273 C C . ASP A 1 397 ? -7.132 -14.981 10.320 1.00 85.50 397 ASP A C 1
ATOM 3275 O O . ASP A 1 397 ? -7.081 -14.911 11.553 1.00 85.50 397 ASP A O 1
ATOM 3279 N N . LEU A 1 398 ? -7.180 -13.877 9.567 1.00 81.69 398 LEU A N 1
ATOM 3280 C CA . LEU A 1 398 ? -7.175 -12.518 10.119 1.00 81.69 398 LEU A CA 1
ATOM 3281 C C . LEU A 1 398 ? -8.458 -12.216 10.891 1.00 81.69 398 LEU A C 1
ATOM 3283 O O . LEU A 1 398 ? -8.377 -11.661 11.984 1.00 81.69 398 LEU A O 1
ATOM 3287 N N . ARG A 1 399 ? -9.628 -12.647 10.401 1.00 75.19 399 ARG A N 1
ATOM 3288 C CA . ARG A 1 399 ? -10.884 -12.551 11.165 1.00 75.19 399 ARG A CA 1
ATOM 3289 C C . ARG A 1 399 ? -10.765 -13.260 12.510 1.00 75.19 399 ARG A C 1
ATOM 3291 O O . ARG A 1 399 ? -11.123 -12.671 13.525 1.00 75.19 399 ARG A O 1
ATOM 3298 N N . ARG A 1 400 ? -10.193 -14.467 12.539 1.00 75.31 400 ARG A N 1
ATOM 3299 C CA . ARG A 1 400 ? -10.030 -15.239 13.780 1.00 75.31 400 ARG A CA 1
ATOM 3300 C C . ARG A 1 400 ? -8.996 -14.644 14.737 1.00 75.31 400 ARG A C 1
ATOM 3302 O O . ARG A 1 400 ? -9.167 -14.732 15.947 1.00 75.31 400 ARG A O 1
ATOM 3309 N N . THR A 1 401 ? -7.894 -14.104 14.218 1.00 71.44 401 THR A N 1
ATOM 3310 C CA . THR A 1 401 ? -6.712 -13.779 15.042 1.00 71.44 401 THR A CA 1
ATOM 3311 C C . THR A 1 401 ? -6.531 -12.298 15.354 1.00 71.44 401 THR A C 1
ATOM 3313 O O . THR A 1 401 ? -5.849 -11.976 16.327 1.00 71.44 401 THR A O 1
ATOM 3316 N N . GLN A 1 402 ? -7.108 -11.388 14.568 1.00 69.81 402 GLN A N 1
ATOM 3317 C CA . GLN A 1 402 ? -6.885 -9.958 14.754 1.00 69.81 402 GLN A CA 1
ATOM 3318 C C . GLN A 1 402 ? -7.691 -9.443 15.957 1.00 69.81 402 GLN A C 1
ATOM 3320 O O . GLN A 1 402 ? -8.911 -9.614 15.968 1.00 69.81 402 GLN A O 1
ATOM 3325 N N . PRO A 1 403 ? -7.059 -8.813 16.966 1.00 66.25 403 PRO A N 1
ATOM 3326 C CA . PRO A 1 403 ? -7.778 -8.214 18.085 1.00 66.25 403 PRO A CA 1
ATOM 3327 C C . PRO A 1 403 ? -8.577 -6.994 17.618 1.00 66.25 403 PRO A C 1
ATOM 3329 O O . PRO A 1 403 ? -8.200 -6.311 16.662 1.00 66.25 403 PRO A O 1
ATOM 3332 N N . LEU A 1 404 ? -9.676 -6.695 18.309 1.00 69.31 404 LEU A N 1
ATOM 3333 C CA . LEU A 1 404 ? -10.436 -5.471 18.058 1.00 69.31 404 LEU A CA 1
ATOM 3334 C C . LEU A 1 404 ? -9.568 -4.225 18.251 1.00 69.31 404 LEU A C 1
ATOM 3336 O O . LEU A 1 404 ? -8.718 -4.179 19.135 1.00 69.31 404 LEU A O 1
ATOM 3340 N N . SER A 1 405 ? -9.835 -3.189 17.458 1.00 70.38 405 SER A N 1
ATOM 3341 C CA . SER A 1 405 ? -9.117 -1.921 17.547 1.00 70.38 405 SER A CA 1
ATOM 3342 C C . SER A 1 405 ? -9.335 -1.241 18.905 1.00 70.38 405 SER A C 1
ATOM 3344 O O . SER A 1 405 ? -10.442 -0.792 19.216 1.00 70.38 405 SER A O 1
ATOM 3346 N N . ASP A 1 406 ? -8.261 -1.105 19.686 1.00 69.88 406 ASP A N 1
ATOM 3347 C CA . ASP A 1 406 ? -8.285 -0.395 20.971 1.00 69.88 406 ASP A CA 1
ATOM 3348 C C . ASP A 1 406 ? -8.673 1.077 20.814 1.00 69.88 406 ASP A C 1
ATOM 3350 O O . ASP A 1 406 ? -9.323 1.642 21.693 1.00 69.88 406 ASP A O 1
ATOM 3354 N N . SER A 1 407 ? -8.348 1.704 19.679 1.00 68.06 407 SER A N 1
ATOM 3355 C CA . SER A 1 407 ? -8.756 3.083 19.404 1.00 68.06 407 SER A CA 1
A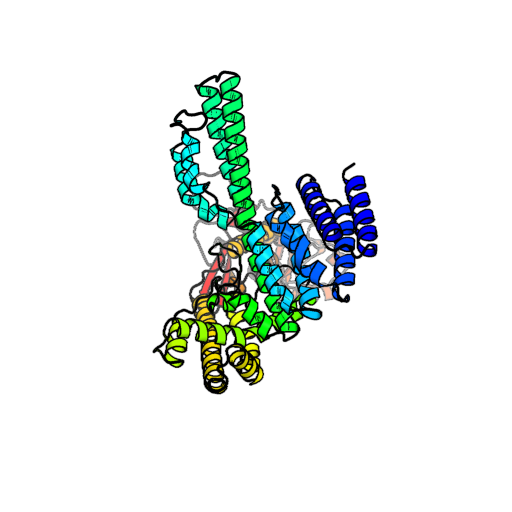TOM 3356 C C . SER A 1 407 ? -10.264 3.202 19.175 1.00 68.06 407 SER A C 1
ATOM 3358 O O . SER A 1 407 ? -10.866 4.155 19.668 1.00 68.06 407 SER A O 1
ATOM 3360 N N . ILE A 1 408 ? -10.904 2.223 18.519 1.00 69.44 408 ILE A N 1
ATOM 3361 C CA . ILE A 1 408 ? -12.373 2.159 18.419 1.00 69.44 408 ILE A CA 1
ATOM 3362 C C . ILE A 1 408 ? -12.983 1.920 19.796 1.00 69.44 408 ILE A C 1
ATOM 3364 O O . ILE A 1 408 ? -13.881 2.666 20.179 1.00 69.44 408 ILE A O 1
ATOM 3368 N N . LYS A 1 409 ? -12.483 0.928 20.548 1.00 73.88 409 LYS A N 1
ATOM 3369 C CA . LYS A 1 409 ? -12.962 0.628 21.909 1.00 73.88 409 LYS A CA 1
ATOM 3370 C C . LYS A 1 409 ? -12.900 1.875 22.798 1.00 73.88 409 LYS A C 1
ATOM 3372 O O . LYS A 1 409 ? -13.892 2.240 23.423 1.00 73.88 409 LYS A O 1
ATOM 3377 N N . THR A 1 410 ? -11.762 2.572 22.782 1.00 74.56 410 THR A N 1
ATOM 3378 C CA . THR A 1 410 ? -11.526 3.804 23.551 1.00 74.56 410 THR A CA 1
ATOM 3379 C C . THR A 1 410 ? -12.428 4.941 23.084 1.00 74.56 410 THR A C 1
ATOM 3381 O O . THR A 1 410 ? -13.024 5.619 23.915 1.00 74.56 410 THR A O 1
ATOM 3384 N N . ARG A 1 411 ? -12.580 5.145 21.769 1.00 73.06 411 ARG A N 1
ATOM 3385 C CA . ARG A 1 411 ? -13.457 6.188 21.221 1.00 73.06 411 ARG A CA 1
ATOM 3386 C C . ARG A 1 411 ? -14.923 5.944 21.578 1.00 73.06 411 ARG A C 1
ATOM 3388 O O . ARG A 1 411 ? -15.569 6.873 22.040 1.00 73.06 411 ARG A O 1
ATOM 3395 N N . MET A 1 412 ? -15.422 4.714 21.439 1.00 74.00 412 MET A N 1
ATOM 3396 C CA . MET A 1 412 ? -16.791 4.361 21.839 1.00 74.00 412 MET A CA 1
ATOM 3397 C C . MET A 1 412 ? -17.000 4.575 23.340 1.00 74.00 412 MET A C 1
ATOM 3399 O O . MET A 1 412 ? -18.003 5.155 23.744 1.00 74.00 412 MET A O 1
ATOM 3403 N N . ALA A 1 413 ? -16.029 4.182 24.172 1.00 72.50 413 ALA A N 1
ATOM 3404 C CA . ALA A 1 413 ? -16.071 4.476 25.600 1.00 72.50 413 ALA A CA 1
ATOM 3405 C C . ALA A 1 413 ? -16.121 5.993 25.873 1.00 72.50 413 ALA A C 1
ATOM 3407 O O . ALA A 1 413 ? -16.867 6.426 26.745 1.00 72.50 413 ALA A O 1
ATOM 3408 N N . SER A 1 414 ? -15.372 6.809 25.126 1.00 72.62 414 SER A N 1
ATOM 3409 C CA . SER A 1 414 ? -15.401 8.274 25.242 1.00 72.62 414 SER A CA 1
ATOM 3410 C C . SER A 1 414 ? -16.725 8.895 24.786 1.00 72.62 414 SER A C 1
ATOM 3412 O O . SER A 1 414 ? -17.243 9.757 25.486 1.00 72.62 414 SER A O 1
ATOM 3414 N N . GLU A 1 415 ? -17.310 8.442 23.675 1.00 72.00 415 GLU A N 1
ATOM 3415 C CA . GLU A 1 415 ? -18.611 8.925 23.179 1.00 72.00 415 GLU A CA 1
ATOM 3416 C C . GLU A 1 415 ? -19.745 8.620 24.172 1.00 72.00 415 GLU A C 1
ATOM 3418 O O . GLU A 1 415 ? -20.608 9.463 24.414 1.00 72.00 415 GLU A O 1
ATOM 3423 N N . ILE A 1 416 ? -19.719 7.445 24.815 1.00 69.62 416 ILE A N 1
ATOM 3424 C CA . ILE A 1 416 ? -20.638 7.124 25.919 1.00 69.62 416 ILE A CA 1
ATOM 3425 C C . ILE A 1 416 ? -20.413 8.084 27.083 1.00 69.62 416 ILE A C 1
ATOM 3427 O O . ILE A 1 416 ? -21.375 8.643 27.599 1.00 69.62 416 ILE A O 1
ATOM 3431 N N . LYS A 1 417 ? -19.158 8.307 27.489 1.00 67.38 417 LYS A N 1
ATOM 3432 C CA . LYS A 1 417 ? -18.831 9.231 28.589 1.00 67.38 417 LYS A CA 1
ATOM 3433 C C . LYS A 1 417 ? -19.334 10.652 28.314 1.00 67.38 417 LYS A C 1
ATOM 3435 O O . LYS A 1 417 ? -19.860 11.292 29.219 1.00 67.38 417 LYS A O 1
ATOM 3440 N N . GLU A 1 418 ? -19.225 11.129 27.079 1.00 69.81 418 GLU A N 1
ATOM 3441 C CA . GLU A 1 418 ? -19.725 12.447 26.673 1.00 69.81 418 GLU A CA 1
ATOM 3442 C C . GLU A 1 418 ? -21.265 12.505 26.650 1.00 69.81 418 GLU A C 1
ATOM 3444 O O . GLU A 1 418 ? -21.874 13.454 27.154 1.00 69.81 418 GLU A O 1
ATOM 3449 N N . ALA A 1 419 ? -21.919 11.454 26.147 1.00 66.94 419 ALA A N 1
ATOM 3450 C CA . ALA A 1 419 ? -23.377 11.318 26.181 1.00 66.94 419 ALA A CA 1
ATOM 3451 C C . ALA A 1 419 ? -23.927 11.323 27.618 1.00 66.94 419 ALA A C 1
ATOM 3453 O O . ALA A 1 419 ? -24.977 11.897 27.897 1.00 66.94 419 ALA A O 1
ATOM 3454 N N . VAL A 1 420 ? -23.198 10.722 28.555 1.00 61.41 420 VAL A N 1
ATOM 3455 C CA . VAL A 1 420 ? -23.530 10.727 29.984 1.00 61.41 420 VAL A CA 1
ATOM 3456 C C . VAL A 1 420 ? -23.416 12.119 30.583 1.00 61.41 420 VAL A C 1
ATOM 3458 O O . VAL A 1 420 ? -24.350 12.560 31.253 1.00 61.41 420 VAL A O 1
ATOM 3461 N N . ALA A 1 421 ? -22.317 12.829 30.319 1.00 61.06 421 ALA A N 1
ATOM 3462 C CA . ALA A 1 421 ? -22.110 14.186 30.824 1.00 61.06 421 ALA A CA 1
ATOM 3463 C C . ALA A 1 421 ? -23.227 15.148 30.371 1.00 61.06 421 ALA A C 1
ATOM 3465 O O . ALA A 1 421 ? -23.640 16.036 31.115 1.00 61.06 421 ALA A O 1
ATOM 3466 N N . THR A 1 422 ? -23.779 14.919 29.176 1.00 61.12 422 THR A N 1
ATOM 3467 C CA . THR A 1 422 ? -24.878 15.708 28.594 1.00 61.12 422 THR A CA 1
ATOM 3468 C C . THR A 1 422 ? -26.285 15.194 28.946 1.00 61.12 422 THR A C 1
ATOM 3470 O O . THR A 1 422 ? -27.273 15.893 28.715 1.00 61.12 422 THR A O 1
ATOM 3473 N N . SER A 1 423 ? -26.411 14.005 29.553 1.00 59.59 423 SER A N 1
ATOM 3474 C CA . SER A 1 423 ? -27.699 13.334 29.824 1.00 59.59 423 SER A CA 1
ATOM 3475 C C . SER A 1 423 ? -28.522 13.936 30.970 1.00 59.59 423 SER A C 1
ATOM 3477 O O . SER A 1 423 ? -29.706 13.627 31.093 1.00 59.59 423 SER A O 1
ATOM 3479 N N . LEU A 1 424 ? -27.933 14.834 31.766 1.00 55.62 424 LEU A N 1
ATOM 3480 C CA . LEU A 1 424 ? -28.565 15.541 32.888 1.00 55.62 424 LEU A CA 1
ATOM 3481 C C . LEU A 1 424 ? -29.923 16.172 32.547 1.00 55.62 424 LEU A C 1
ATOM 3483 O O . LEU A 1 424 ? -30.859 16.122 33.341 1.00 55.62 424 LEU A O 1
ATOM 3487 N N . GLU A 1 425 ? -30.031 16.741 31.350 1.00 57.03 425 GLU A N 1
ATOM 3488 C CA . GLU A 1 425 ? -31.247 17.400 30.867 1.00 57.03 425 GLU A CA 1
ATOM 3489 C C . GLU A 1 425 ? -32.320 16.396 30.395 1.00 57.03 425 GLU A C 1
ATOM 3491 O O . GLU A 1 425 ? -33.506 16.714 30.379 1.00 57.03 425 GLU A O 1
ATOM 3496 N N . TYR A 1 426 ? -31.923 15.165 30.050 1.00 60.31 426 TYR A N 1
ATOM 3497 C CA . TYR A 1 426 ? -32.771 14.167 29.382 1.00 60.31 426 TYR A CA 1
ATOM 3498 C C . TYR A 1 426 ? -33.101 12.931 30.232 1.00 60.31 426 TYR A C 1
ATOM 3500 O O . TYR A 1 426 ? -33.994 12.177 29.853 1.00 60.31 426 TYR A O 1
ATOM 3508 N N . ALA A 1 427 ? -32.408 12.703 31.354 1.00 66.88 427 ALA A N 1
ATOM 3509 C CA . ALA A 1 427 ? -32.567 11.511 32.196 1.00 66.88 427 ALA A CA 1
ATOM 3510 C C . ALA A 1 427 ? -32.720 11.849 33.701 1.00 66.88 427 ALA A C 1
ATOM 3512 O O . ALA A 1 427 ? -31.913 11.417 34.532 1.00 66.88 427 ALA A O 1
ATOM 3513 N N . PRO A 1 428 ? -33.776 12.582 34.112 1.00 63.69 428 PRO A N 1
ATOM 3514 C CA . PRO A 1 428 ? -33.838 13.224 35.434 1.00 63.69 428 PRO A CA 1
ATOM 3515 C C . PRO A 1 428 ? -33.903 12.252 36.623 1.00 63.69 428 PRO A C 1
ATOM 3517 O O . PRO A 1 428 ? -33.562 12.616 37.744 1.00 63.69 428 PRO A O 1
ATOM 3520 N N . LEU A 1 429 ? -34.341 11.007 36.398 1.00 63.69 429 LEU A N 1
ATOM 3521 C CA . LEU A 1 429 ? -34.530 10.013 37.467 1.00 63.69 429 LEU A CA 1
ATOM 3522 C C . LEU A 1 429 ? -33.250 9.301 37.875 1.00 63.69 429 LEU A C 1
ATOM 3524 O O . LEU A 1 429 ? -33.229 8.685 38.941 1.00 63.69 429 LEU A O 1
ATOM 3528 N N . LEU A 1 430 ? -32.179 9.401 37.083 1.00 59.06 430 LEU A N 1
ATOM 3529 C CA . LEU A 1 430 ? -30.891 8.836 37.482 1.00 59.06 430 LEU A CA 1
ATOM 3530 C C . LEU A 1 430 ? -30.375 9.479 38.789 1.00 59.06 430 LEU A C 1
ATOM 3532 O O . LEU A 1 430 ? -29.657 8.832 39.540 1.00 59.06 430 LEU A O 1
ATOM 3536 N N . HIS A 1 431 ? -30.852 10.680 39.145 1.00 53.12 431 HIS A N 1
ATOM 3537 C CA . HIS A 1 431 ? -30.536 11.404 40.386 1.00 53.12 431 HIS A CA 1
ATOM 3538 C C . HIS A 1 431 ? -31.166 10.864 41.682 1.00 53.12 431 HIS A C 1
ATOM 3540 O O . HIS A 1 431 ? -30.765 11.291 42.770 1.00 53.12 431 HIS A O 1
ATOM 3546 N N . LYS A 1 432 ? -32.161 9.969 41.594 1.00 50.38 432 LYS A N 1
ATOM 3547 C CA . LYS A 1 432 ? -32.957 9.508 42.748 1.00 50.38 432 LYS A CA 1
ATOM 3548 C C . LYS A 1 432 ? -32.254 8.432 43.593 1.00 50.38 432 LYS A C 1
ATOM 3550 O O . LYS A 1 432 ? -32.674 8.176 44.716 1.00 50.38 432 LYS A O 1
ATOM 3555 N N . TYR A 1 433 ? -31.216 7.779 43.077 1.00 50.53 433 TYR A N 1
ATOM 3556 C CA . TYR A 1 433 ? -30.720 6.528 43.658 1.00 50.53 433 TYR A CA 1
ATOM 3557 C C . TYR A 1 433 ? -29.501 6.725 44.572 1.00 50.53 433 TYR A C 1
ATOM 3559 O O . TYR A 1 433 ? -28.495 7.286 44.153 1.00 50.53 433 TYR A O 1
ATOM 3567 N N . THR A 1 434 ? -29.583 6.235 45.814 1.00 42.81 434 THR A N 1
ATOM 3568 C CA . THR A 1 434 ? -28.483 6.220 46.799 1.00 42.81 434 THR A CA 1
ATOM 3569 C C . THR A 1 434 ? -27.730 4.902 46.766 1.00 42.81 434 THR A C 1
ATOM 3571 O O . THR A 1 434 ? -28.305 3.858 46.488 1.00 42.81 434 THR A O 1
ATOM 3574 N N . ILE A 1 435 ? -26.437 4.942 47.077 1.00 44.72 435 ILE A N 1
ATOM 3575 C CA . ILE A 1 435 ? -25.519 3.830 46.832 1.00 44.72 435 ILE A CA 1
ATOM 3576 C C . ILE A 1 435 ? -25.151 3.118 48.118 1.00 44.72 435 ILE A C 1
ATOM 3578 O O . ILE A 1 435 ? -24.801 3.743 49.118 1.00 44.72 435 ILE A O 1
ATOM 3582 N N . THR A 1 436 ? -25.206 1.793 48.054 1.00 44.72 436 THR A N 1
ATOM 3583 C CA . THR A 1 436 ? -24.819 0.876 49.122 1.00 44.72 436 THR A CA 1
ATOM 3584 C C . THR A 1 436 ? -23.639 0.015 48.658 1.00 44.72 436 THR A C 1
ATOM 3586 O O . THR A 1 436 ? -23.422 -0.189 47.465 1.00 44.72 436 THR A O 1
ATOM 3589 N N . ASN A 1 437 ? -22.846 -0.503 49.601 1.00 39.25 437 ASN A N 1
ATOM 3590 C CA . ASN A 1 437 ? -21.600 -1.238 49.318 1.00 39.25 437 ASN A CA 1
ATOM 3591 C C . ASN A 1 437 ? -21.811 -2.631 48.686 1.00 39.25 437 ASN A C 1
ATOM 3593 O O . ASN A 1 437 ? -20.850 -3.360 48.435 1.00 39.25 437 ASN A O 1
ATOM 3597 N N . THR A 1 438 ? -23.056 -3.040 48.453 1.00 46.91 438 THR A N 1
ATOM 3598 C CA . THR A 1 438 ? -23.411 -4.367 47.948 1.00 46.91 438 THR A CA 1
ATOM 3599 C C . THR A 1 438 ? -23.816 -4.296 46.481 1.00 46.91 438 THR A C 1
ATOM 3601 O O . THR A 1 438 ? -24.902 -3.822 46.160 1.00 46.91 438 THR A O 1
ATOM 3604 N N . LYS A 1 439 ? -22.971 -4.831 45.584 1.00 50.41 439 LYS A N 1
ATOM 3605 C CA . LYS A 1 439 ? -23.340 -5.132 44.189 1.00 50.41 439 LYS A CA 1
ATOM 3606 C C . LYS A 1 439 ? -24.578 -6.038 44.181 1.00 50.41 439 LYS A C 1
ATOM 3608 O O . LYS A 1 439 ? -24.457 -7.237 44.423 1.00 50.41 439 LYS A O 1
ATOM 3613 N N . LYS A 1 440 ? -25.761 -5.492 43.898 1.00 49.75 440 LYS A N 1
ATOM 3614 C CA . LYS A 1 440 ? -26.966 -6.282 43.618 1.00 49.75 440 LYS A CA 1
ATOM 3615 C C . LYS A 1 440 ? -27.473 -5.971 42.216 1.00 49.75 440 LYS A C 1
ATOM 3617 O O . LYS A 1 440 ? -27.702 -4.820 41.887 1.00 49.75 440 LYS A O 1
ATOM 3622 N N . THR A 1 441 ? -27.672 -7.044 41.447 1.00 48.78 441 THR A N 1
ATOM 3623 C CA . THR A 1 441 ? -28.291 -7.117 40.108 1.00 48.78 441 THR A CA 1
ATOM 3624 C C . THR A 1 441 ? -27.763 -6.124 39.071 1.00 48.78 441 THR A C 1
ATOM 3626 O O . THR A 1 441 ? -28.127 -4.955 39.059 1.00 48.78 441 THR A O 1
ATOM 3629 N N . LYS A 1 442 ? -26.976 -6.638 38.115 1.00 50.88 442 LYS A N 1
ATOM 3630 C CA . LYS A 1 442 ? -26.662 -5.930 36.870 1.00 50.88 442 LYS A CA 1
ATOM 3631 C C . LYS A 1 442 ? -27.972 -5.572 36.160 1.00 50.88 442 LYS A C 1
ATOM 3633 O O . LYS A 1 442 ? -28.746 -6.471 35.823 1.00 50.88 442 LYS A O 1
ATOM 3638 N N . TYR A 1 443 ? -28.210 -4.290 35.898 1.00 52.28 443 TYR A N 1
ATOM 3639 C CA . TYR A 1 443 ? -29.180 -3.904 34.881 1.00 52.28 443 TYR A CA 1
ATOM 3640 C C . TYR A 1 443 ? -28.478 -3.983 33.527 1.00 52.28 443 TYR A C 1
ATOM 3642 O O . TYR A 1 443 ? -27.905 -3.013 33.045 1.00 52.28 443 TYR A O 1
ATOM 3650 N N . HIS A 1 444 ? -28.480 -5.188 32.948 1.00 50.84 444 HIS A N 1
ATOM 3651 C CA . HIS A 1 444 ? -28.069 -5.408 31.564 1.00 50.84 444 HIS A CA 1
ATOM 3652 C C . HIS A 1 444 ? -29.059 -4.694 30.648 1.00 50.84 444 HIS A C 1
ATOM 3654 O O . HIS A 1 444 ? -30.223 -5.106 30.565 1.00 50.84 444 HIS A O 1
ATOM 3660 N N . HIS A 1 445 ? -28.618 -3.661 29.936 1.00 59.25 445 HIS A N 1
ATOM 3661 C CA . HIS A 1 445 ? -29.407 -3.169 28.818 1.00 59.25 445 HIS A CA 1
ATOM 3662 C C . HIS A 1 445 ? -28.560 -2.450 27.775 1.00 59.25 445 HIS A C 1
ATOM 3664 O O . HIS A 1 445 ? -28.483 -1.228 27.755 1.00 59.25 445 HIS A O 1
ATOM 3670 N N . TYR A 1 446 ? -27.945 -3.243 26.900 1.00 55.16 446 TYR A N 1
ATOM 3671 C CA . TYR A 1 446 ? -27.953 -3.081 25.443 1.00 55.16 446 TYR A CA 1
ATOM 3672 C C . TYR A 1 446 ? -26.902 -4.035 24.874 1.00 55.16 446 TYR A C 1
ATOM 3674 O O . TYR A 1 446 ? -25.736 -3.974 25.257 1.00 55.16 446 TYR A O 1
ATOM 3682 N N . VAL A 1 447 ? -27.339 -4.931 23.987 1.00 59.25 447 VAL A N 1
ATOM 3683 C CA . VAL A 1 447 ? -26.486 -5.905 23.303 1.00 59.25 447 VAL A CA 1
ATOM 3684 C C . VAL A 1 447 ? -26.493 -5.530 21.830 1.00 59.25 447 VAL A C 1
ATOM 3686 O O . VAL A 1 447 ? -27.442 -5.837 21.108 1.00 59.25 447 VAL A O 1
ATOM 3689 N N . ALA A 1 448 ? -25.458 -4.829 21.377 1.00 62.50 448 ALA A N 1
ATOM 3690 C CA . ALA A 1 448 ? -25.254 -4.649 19.946 1.00 62.50 448 ALA A CA 1
ATOM 3691 C C . ALA A 1 448 ? -24.411 -5.809 19.425 1.00 62.50 448 ALA A C 1
ATOM 3693 O O . ALA A 1 448 ? -23.222 -5.902 19.729 1.00 62.50 448 ALA A O 1
ATOM 3694 N N . GLU A 1 449 ? -25.015 -6.664 18.604 1.00 64.19 449 GLU A N 1
ATOM 3695 C CA . GLU A 1 449 ? -24.272 -7.640 17.814 1.00 64.19 449 GLU A CA 1
ATOM 3696 C C . GLU A 1 449 ? -23.857 -7.003 16.484 1.00 64.19 449 GLU A C 1
ATOM 3698 O O . GLU A 1 449 ? -24.682 -6.489 15.717 1.00 64.19 449 GLU A O 1
ATOM 3703 N N . LYS A 1 450 ? -22.554 -7.012 16.205 1.00 68.50 450 LYS A N 1
ATOM 3704 C CA . LYS A 1 450 ? -21.988 -6.583 14.921 1.00 68.50 450 LYS A CA 1
ATOM 3705 C C . LYS A 1 450 ? -21.076 -7.672 14.383 1.00 68.50 450 LYS A C 1
ATOM 3707 O O . LYS A 1 450 ? -20.480 -8.425 15.151 1.00 68.50 450 LYS A O 1
ATOM 3712 N N . SER A 1 451 ? -20.935 -7.737 13.060 1.00 70.00 451 SER A N 1
ATOM 3713 C CA . SER A 1 451 ? -19.920 -8.604 12.469 1.00 70.00 451 SER A CA 1
ATOM 3714 C C . SER A 1 451 ? -18.535 -8.159 12.935 1.00 70.00 451 SER A C 1
ATOM 3716 O O . SER A 1 451 ? -18.244 -6.961 13.028 1.00 70.00 451 SER A O 1
ATOM 3718 N N . ARG A 1 452 ? -17.666 -9.130 13.216 1.00 68.12 452 ARG A N 1
ATOM 3719 C CA . ARG A 1 452 ? -16.288 -8.866 13.642 1.00 68.12 452 ARG A CA 1
ATOM 3720 C C . ARG A 1 452 ? -15.515 -8.050 12.598 1.00 68.12 452 ARG A C 1
ATOM 3722 O O . ARG A 1 452 ? -14.775 -7.141 12.955 1.00 68.12 452 ARG A O 1
ATOM 3729 N N . GLU A 1 453 ? -15.776 -8.284 11.310 1.00 65.94 453 GLU A N 1
ATOM 3730 C CA . GLU A 1 453 ? -15.222 -7.504 10.188 1.00 65.94 453 GLU A CA 1
ATOM 3731 C C . GLU A 1 453 ? -15.518 -5.999 10.302 1.00 65.94 453 GLU A C 1
ATOM 3733 O O . GLU A 1 453 ? -14.611 -5.188 10.134 1.00 65.94 453 GLU A O 1
ATOM 3738 N N . ALA A 1 454 ? -16.747 -5.607 10.664 1.00 66.25 454 ALA A N 1
ATOM 3739 C CA . ALA A 1 454 ? -17.113 -4.192 10.789 1.00 66.25 454 ALA A CA 1
ATOM 3740 C C . ALA A 1 454 ? -16.310 -3.470 11.886 1.00 66.25 454 ALA A C 1
ATOM 3742 O O . ALA A 1 454 ? -16.017 -2.277 11.777 1.00 66.25 454 ALA A O 1
ATOM 3743 N N . PHE A 1 455 ? -15.947 -4.199 12.941 1.00 66.00 455 PHE A N 1
ATOM 3744 C CA . PHE A 1 455 ? -15.104 -3.702 14.021 1.00 66.00 455 PHE A CA 1
ATOM 3745 C C . PHE A 1 455 ? -13.627 -3.621 13.640 1.00 66.00 455 PHE A C 1
ATOM 3747 O O . PHE A 1 455 ? -12.948 -2.668 14.015 1.00 66.00 455 PHE A O 1
ATOM 3754 N N . LEU A 1 456 ? -13.118 -4.614 12.916 1.00 66.44 456 LEU A N 1
ATOM 3755 C CA . LEU A 1 456 ? -11.706 -4.682 12.547 1.00 66.44 456 LEU A CA 1
ATOM 3756 C C . LEU A 1 456 ? -11.335 -3.670 11.452 1.00 66.44 456 LEU A C 1
ATOM 3758 O O . LEU A 1 456 ? -10.204 -3.190 11.429 1.00 66.44 456 LEU A O 1
ATOM 3762 N N . GLU A 1 457 ? -12.283 -3.293 10.589 1.00 61.44 457 GLU A N 1
ATOM 3763 C CA . GLU A 1 457 ? -12.034 -2.398 9.450 1.00 61.44 457 GLU A CA 1
ATOM 3764 C C . GLU A 1 457 ? -12.348 -0.915 9.700 1.00 61.44 457 GLU A C 1
ATOM 3766 O O . GLU A 1 457 ? -12.214 -0.110 8.784 1.00 61.44 457 GLU A O 1
ATOM 3771 N N . ASN A 1 458 ? -12.713 -0.498 10.920 1.00 60.91 458 ASN A N 1
ATOM 3772 C CA . ASN A 1 458 ? -12.988 0.918 11.238 1.00 60.91 458 ASN A CA 1
ATOM 3773 C C . ASN A 1 458 ? -14.171 1.548 10.446 1.00 60.91 458 ASN A C 1
ATOM 3775 O O . ASN A 1 458 ? -14.351 2.766 10.469 1.00 60.91 458 ASN A O 1
ATOM 3779 N N . THR A 1 459 ? -15.006 0.755 9.762 1.00 50.84 459 THR A N 1
ATOM 3780 C CA . THR A 1 459 ? -15.840 1.201 8.620 1.00 50.84 459 THR A CA 1
ATOM 3781 C C . THR A 1 459 ? -17.278 1.640 8.922 1.00 50.84 459 THR A C 1
ATOM 3783 O O . THR A 1 459 ? -17.996 2.001 7.995 1.00 50.84 459 THR A O 1
ATOM 3786 N N . GLY A 1 460 ? -17.741 1.676 10.177 1.00 48.06 460 GLY A N 1
ATOM 3787 C CA . GLY A 1 460 ? -19.102 2.189 10.442 1.00 48.06 460 GLY A CA 1
ATOM 3788 C C . GLY A 1 460 ? -19.788 1.757 11.730 1.00 48.06 460 GLY A C 1
ATOM 3789 O O . GLY A 1 460 ? -20.922 2.161 11.970 1.00 48.06 460 GLY A O 1
ATOM 3790 N N . VAL A 1 461 ? -19.122 0.973 12.585 1.00 51.38 461 VAL A N 1
ATOM 3791 C CA . VAL A 1 461 ? -19.680 0.582 13.893 1.00 51.38 461 VAL A CA 1
ATOM 3792 C C . VAL A 1 461 ? -20.073 1.812 14.720 1.00 51.38 461 VAL A C 1
ATOM 3794 O O . VAL A 1 461 ? -21.148 1.816 15.318 1.00 51.38 461 VAL A O 1
ATOM 3797 N N . HIS A 1 462 ? -19.270 2.880 14.654 1.00 53.19 462 HIS A N 1
ATOM 3798 C CA . HIS A 1 462 ? -19.516 4.148 15.344 1.00 53.19 462 HIS A CA 1
ATOM 3799 C C . HIS A 1 462 ? -20.859 4.799 14.964 1.00 53.19 462 HIS A C 1
ATOM 3801 O O . HIS A 1 462 ? -21.621 5.175 15.841 1.00 53.19 462 HIS A O 1
ATOM 3807 N N . HIS A 1 463 ? -21.229 4.836 13.677 1.00 52.91 463 HIS A N 1
ATOM 3808 C CA . HIS A 1 463 ? -22.513 5.407 13.244 1.00 52.91 463 HIS A CA 1
ATOM 3809 C C . HIS A 1 463 ? -23.732 4.645 13.777 1.00 52.91 463 HIS A C 1
ATOM 3811 O O . HIS A 1 463 ? -24.827 5.195 13.836 1.00 52.91 463 HIS A O 1
ATOM 3817 N N . SER A 1 464 ? -23.558 3.370 14.130 1.00 55.25 464 SER A N 1
ATOM 3818 C CA . SER A 1 464 ? -24.643 2.532 14.642 1.00 55.25 464 SER A CA 1
ATOM 3819 C C . SER A 1 464 ? -24.764 2.532 16.164 1.00 55.25 464 SER A C 1
ATOM 3821 O O . SER A 1 464 ? -25.678 1.902 16.694 1.00 55.25 464 SER A O 1
ATOM 3823 N N . PHE A 1 465 ? -23.846 3.200 16.862 1.00 59.69 465 PHE A N 1
ATOM 3824 C CA . PHE A 1 465 ? -23.801 3.238 18.312 1.00 59.69 465 PHE A CA 1
ATOM 3825 C C . PHE A 1 465 ? -24.083 4.669 18.790 1.00 59.69 465 PHE A C 1
ATOM 3827 O O . PHE A 1 465 ? -23.204 5.521 18.779 1.00 59.69 465 PHE A O 1
ATOM 3834 N N . ASN A 1 466 ? -25.330 4.944 19.188 1.00 65.69 466 ASN A N 1
ATOM 3835 C CA . ASN A 1 466 ? -25.709 6.223 19.791 1.00 65.69 466 ASN A CA 1
ATOM 3836 C C . ASN A 1 466 ? -25.731 6.084 21.321 1.00 65.69 466 ASN A C 1
ATOM 3838 O O . ASN A 1 466 ? -26.650 5.485 21.892 1.00 65.69 466 ASN A O 1
ATOM 3842 N N . GLY A 1 467 ? -24.712 6.637 21.986 1.00 65.38 467 GLY A N 1
ATOM 3843 C CA . GLY A 1 467 ? -24.589 6.594 23.446 1.00 65.38 467 GLY A CA 1
ATOM 3844 C C . GLY A 1 467 ? -25.790 7.216 24.168 1.00 65.38 467 GLY A C 1
ATOM 3845 O O . GLY A 1 467 ? -26.257 6.662 25.161 1.00 65.38 467 GLY A O 1
ATOM 3846 N N . LEU A 1 468 ? -26.357 8.305 23.632 1.00 67.31 468 LEU A N 1
ATOM 3847 C CA . LEU A 1 468 ? -27.507 8.996 24.232 1.00 67.31 468 LEU A CA 1
ATOM 3848 C C . LEU A 1 468 ? -28.779 8.142 24.216 1.00 67.31 468 LEU A C 1
ATOM 3850 O O . LEU A 1 468 ? -29.494 8.095 25.216 1.00 67.31 468 LEU A O 1
ATOM 3854 N N . ASP A 1 469 ? -29.057 7.451 23.110 1.00 68.81 469 ASP A N 1
ATOM 3855 C CA . ASP A 1 469 ? -30.242 6.589 23.002 1.00 68.81 469 ASP A CA 1
ATOM 3856 C C . ASP A 1 469 ? -30.148 5.393 23.958 1.00 68.81 469 ASP A C 1
ATOM 3858 O O . ASP A 1 469 ? -31.138 5.013 24.583 1.00 68.81 469 ASP A O 1
ATOM 3862 N N . SER A 1 470 ? -28.939 4.853 24.139 1.00 68.25 470 SER A N 1
ATOM 3863 C CA . SER A 1 470 ? -28.683 3.753 25.077 1.00 68.25 470 SER A CA 1
ATOM 3864 C C . SER A 1 470 ? -28.939 4.184 26.529 1.00 68.25 470 SER A C 1
ATOM 3866 O O . SER A 1 470 ? -29.641 3.497 27.271 1.00 68.25 470 SER A O 1
ATOM 3868 N N . ILE A 1 471 ? -28.450 5.368 26.922 1.00 68.69 471 ILE A N 1
ATOM 3869 C CA . ILE A 1 471 ? -28.675 5.945 28.261 1.00 68.69 471 ILE A CA 1
ATOM 3870 C C . ILE A 1 471 ? -30.162 6.238 28.495 1.00 68.69 471 ILE A C 1
ATOM 3872 O O . ILE A 1 471 ? -30.691 5.926 29.564 1.00 68.69 471 ILE A O 1
ATOM 3876 N N . ARG A 1 472 ? -30.862 6.785 27.491 1.00 72.00 472 ARG A N 1
ATOM 3877 C CA . ARG A 1 472 ? -32.315 7.019 27.550 1.00 72.00 472 ARG A CA 1
ATOM 3878 C C . ARG A 1 472 ? -33.093 5.723 27.753 1.00 72.00 472 ARG A C 1
ATOM 3880 O O . ARG A 1 472 ? -33.981 5.692 28.593 1.00 72.00 472 ARG A O 1
ATOM 3887 N N . SER A 1 473 ? -32.732 4.646 27.056 1.00 72.44 473 SER A N 1
ATOM 3888 C CA . SER A 1 473 ? -33.386 3.338 27.213 1.00 72.44 473 SER A CA 1
ATOM 3889 C C . SER A 1 473 ? -33.249 2.777 28.635 1.00 72.44 473 SER A C 1
ATOM 3891 O O . SER A 1 473 ? -34.198 2.212 29.189 1.00 72.44 473 SER A O 1
ATOM 3893 N N . ILE A 1 474 ? -32.073 2.936 29.249 1.00 69.69 474 ILE A N 1
ATOM 3894 C CA . ILE A 1 474 ? -31.826 2.531 30.641 1.00 69.69 474 ILE A CA 1
ATOM 3895 C C . ILE A 1 474 ? -32.680 3.373 31.597 1.00 69.69 474 ILE A C 1
ATOM 3897 O O . ILE A 1 474 ? -33.349 2.833 32.481 1.00 69.69 474 ILE A O 1
ATOM 3901 N N . HIS A 1 475 ? -32.689 4.692 31.404 1.00 73.19 475 HIS A N 1
ATOM 3902 C CA . HIS A 1 475 ? -33.489 5.619 32.203 1.00 73.19 475 HIS A CA 1
ATOM 3903 C C . HIS A 1 475 ? -34.996 5.342 32.087 1.00 73.19 475 HIS A C 1
ATOM 3905 O O . HIS A 1 475 ? -35.659 5.236 33.120 1.00 73.19 475 HIS A O 1
ATOM 3911 N N . ASP A 1 476 ? -35.516 5.114 30.881 1.00 76.19 476 ASP A N 1
ATOM 3912 C CA . ASP A 1 476 ? -36.912 4.739 30.624 1.00 76.19 476 ASP A CA 1
ATOM 3913 C C . ASP A 1 476 ? -37.293 3.443 31.356 1.00 76.19 476 ASP A C 1
ATOM 3915 O O . ASP A 1 476 ? -38.362 3.355 31.962 1.00 76.19 476 ASP A O 1
ATOM 3919 N N . THR A 1 477 ? -36.392 2.456 31.386 1.00 74.44 477 THR A N 1
ATOM 3920 C CA . THR A 1 477 ? -36.602 1.189 32.108 1.00 74.44 477 THR A CA 1
ATOM 3921 C C . THR A 1 477 ? -36.717 1.400 33.621 1.00 74.44 477 THR A C 1
ATOM 3923 O O . THR A 1 477 ? -37.558 0.788 34.286 1.00 74.44 477 THR A O 1
ATOM 3926 N N . LEU A 1 478 ? -35.889 2.275 34.193 1.00 72.38 478 LEU A N 1
ATOM 3927 C CA . LEU A 1 478 ? -35.964 2.621 35.616 1.00 72.38 478 LEU A CA 1
ATOM 3928 C C . LEU A 1 478 ? -37.216 3.411 35.951 1.00 72.38 478 LEU A C 1
ATOM 3930 O O . LEU A 1 478 ? -37.882 3.129 36.948 1.00 72.38 478 LEU A O 1
ATOM 3934 N N . ALA A 1 479 ? -37.537 4.382 35.102 1.00 74.94 479 ALA A N 1
ATOM 3935 C CA . ALA A 1 479 ? -38.734 5.186 35.214 1.00 74.94 479 ALA A CA 1
ATOM 3936 C C . ALA A 1 479 ? -39.980 4.295 35.190 1.00 74.94 479 ALA A C 1
ATOM 3938 O O . ALA A 1 479 ? -40.847 4.430 36.050 1.00 74.94 479 ALA A O 1
ATOM 3939 N N . PHE A 1 480 ? -40.019 3.320 34.279 1.00 78.19 480 PHE A N 1
ATOM 3940 C CA . PHE A 1 480 ? -41.083 2.326 34.189 1.00 78.19 480 PHE A CA 1
ATOM 3941 C C . PHE A 1 480 ? -41.243 1.543 35.496 1.00 78.19 480 PHE A C 1
ATOM 3943 O O . PHE A 1 480 ? -42.345 1.464 36.036 1.00 78.19 480 PHE A O 1
ATOM 3950 N N . LYS A 1 481 ? -40.143 1.029 36.060 1.00 74.44 481 LYS A N 1
ATOM 3951 C CA . LYS A 1 481 ? -40.178 0.309 37.344 1.00 74.44 481 LYS A CA 1
ATOM 3952 C C . LYS A 1 481 ? -40.679 1.172 38.493 1.00 74.44 481 LYS A C 1
ATOM 3954 O O . LYS A 1 481 ? -41.481 0.704 39.291 1.00 74.44 481 LYS A O 1
ATOM 3959 N N . LEU A 1 482 ? -40.222 2.419 38.576 1.00 73.31 482 LEU A N 1
ATOM 3960 C CA . LEU A 1 482 ? -40.666 3.354 39.610 1.00 73.31 482 LEU A CA 1
ATOM 3961 C C . LEU A 1 482 ? -42.146 3.717 39.473 1.00 73.31 482 LEU A C 1
ATOM 3963 O O . LEU A 1 482 ? -42.832 3.856 40.482 1.00 73.31 482 LEU A O 1
ATOM 3967 N N . ILE A 1 483 ? -42.647 3.872 38.246 1.00 77.50 483 ILE A N 1
ATOM 3968 C CA . ILE A 1 483 ? -44.081 4.065 38.007 1.00 77.50 483 ILE A CA 1
ATOM 3969 C C . ILE A 1 483 ? -44.859 2.834 38.455 1.00 77.50 483 ILE A C 1
ATOM 3971 O O . ILE A 1 483 ? -45.920 2.972 39.063 1.00 77.50 483 ILE A O 1
ATOM 3975 N N . ASP A 1 484 ? -44.357 1.638 38.170 1.00 78.12 484 ASP A N 1
ATOM 3976 C CA . ASP A 1 484 ? -45.070 0.427 38.549 1.00 78.12 484 ASP A CA 1
ATOM 3977 C C . ASP A 1 484 ? -45.174 0.278 40.077 1.00 78.12 484 ASP A C 1
ATOM 3979 O O . ASP A 1 484 ? -46.264 0.013 40.601 1.00 78.12 484 ASP A O 1
ATOM 3983 N N . THR A 1 485 ? -44.081 0.546 40.800 1.00 73.00 485 THR A N 1
ATOM 3984 C CA . THR A 1 485 ? -44.021 0.386 42.261 1.00 73.00 485 THR A CA 1
ATOM 3985 C C . THR A 1 485 ? -44.626 1.552 43.042 1.00 73.00 485 THR A C 1
ATOM 3987 O O . THR A 1 485 ? -45.337 1.325 44.019 1.00 73.00 485 THR A O 1
ATOM 3990 N N . GLN A 1 486 ? -44.366 2.797 42.634 1.00 76.38 486 GLN A N 1
ATOM 3991 C CA . GLN A 1 486 ? -44.706 4.011 43.395 1.00 76.38 486 GLN A CA 1
ATOM 3992 C C . GLN A 1 486 ? -45.689 4.936 42.658 1.00 76.38 486 GLN A C 1
ATOM 3994 O O . GLN A 1 486 ? -46.044 6.002 43.170 1.00 76.38 486 GLN A O 1
ATOM 3999 N N . GLY A 1 487 ? -46.115 4.570 41.449 1.00 75.69 487 GLY A N 1
ATOM 4000 C CA . GLY A 1 487 ? -46.967 5.416 40.628 1.00 75.69 487 GLY A CA 1
ATOM 4001 C C . GLY A 1 487 ? -48.438 5.430 41.042 1.00 75.69 487 GLY A C 1
ATOM 4002 O O . GLY A 1 487 ? -48.944 4.538 41.723 1.00 75.69 487 GLY A O 1
ATOM 4003 N N . LYS A 1 488 ? -49.149 6.467 40.600 1.00 80.38 488 LYS A N 1
ATOM 4004 C CA . LYS A 1 488 ? -50.581 6.697 40.859 1.00 80.38 488 LYS A CA 1
ATOM 4005 C C . LYS A 1 488 ? -51.401 6.554 39.586 1.00 80.38 488 LYS A C 1
ATOM 4007 O O . LYS A 1 488 ? -50.899 6.871 38.517 1.00 80.38 488 LYS A O 1
ATOM 4012 N N . VAL A 1 489 ? -52.656 6.121 39.691 1.00 77.81 489 VAL A N 1
ATOM 4013 C CA . VAL A 1 489 ? -53.509 5.867 38.518 1.00 77.81 489 VAL A CA 1
ATOM 4014 C C . VAL A 1 489 ? -53.988 7.185 37.886 1.00 77.81 489 VAL A C 1
ATOM 4016 O O . VAL A 1 489 ? -54.306 8.134 38.600 1.00 77.81 489 VAL A O 1
ATOM 4019 N N . ILE A 1 490 ? -54.056 7.254 36.551 1.00 69.56 490 ILE A N 1
ATOM 4020 C CA . ILE A 1 490 ? -54.406 8.469 35.772 1.00 69.56 490 ILE A CA 1
ATOM 4021 C C . ILE A 1 490 ? -55.693 9.193 36.234 1.00 69.56 490 ILE A C 1
ATOM 4023 O O . ILE A 1 490 ? -55.669 10.423 36.272 1.00 69.56 490 ILE A O 1
ATOM 4027 N N . PRO A 1 491 ? -56.797 8.516 36.622 1.00 64.69 491 PRO A N 1
ATOM 4028 C CA . PRO A 1 491 ? -58.013 9.191 37.089 1.00 64.69 491 PRO A CA 1
ATOM 4029 C C . PRO A 1 491 ? -57.801 10.072 38.329 1.00 64.69 491 PRO A C 1
ATOM 4031 O O . PRO A 1 491 ? -58.582 10.992 38.560 1.00 64.69 491 PRO A O 1
ATOM 4034 N N . ASP A 1 492 ? -56.733 9.820 39.090 1.00 67.56 492 ASP A N 1
ATOM 4035 C CA . ASP A 1 492 ? -56.394 10.538 40.318 1.00 67.56 492 ASP A CA 1
ATOM 4036 C C . ASP A 1 492 ? -55.284 11.594 40.107 1.00 67.56 492 ASP A C 1
ATOM 4038 O O . ASP A 1 492 ? -54.820 12.218 41.070 1.00 67.56 492 ASP A O 1
ATOM 4042 N N . LEU A 1 493 ? -54.836 11.813 38.858 1.00 73.19 493 LEU A N 1
ATOM 4043 C CA . LEU A 1 493 ? -53.823 12.818 38.520 1.00 73.19 493 LEU A CA 1
ATOM 4044 C C . LEU A 1 493 ? -54.433 14.224 38.444 1.00 73.19 493 LEU A C 1
ATOM 4046 O O . LEU A 1 493 ? -55.041 14.612 37.447 1.00 73.19 493 LEU A O 1
ATOM 4050 N N . ASP A 1 494 ? -54.186 15.045 39.463 1.00 76.25 494 ASP A N 1
ATOM 4051 C CA . ASP A 1 494 ? -54.512 16.471 39.410 1.00 76.25 494 ASP A CA 1
ATOM 4052 C C . ASP A 1 494 ? -53.351 17.282 38.811 1.00 76.25 494 ASP A C 1
ATOM 4054 O O . ASP A 1 494 ? -52.494 17.802 39.529 1.00 76.25 494 ASP A O 1
ATOM 4058 N N . VAL A 1 495 ? -53.345 17.415 37.479 1.00 72.56 495 VAL A N 1
ATOM 4059 C CA . VAL A 1 495 ? -52.321 18.164 36.721 1.00 72.56 495 VAL A CA 1
ATOM 4060 C C . VAL A 1 495 ? -52.179 19.632 37.144 1.00 72.56 495 VAL A C 1
ATOM 4062 O O . VAL A 1 495 ? -51.150 20.245 36.880 1.00 72.56 495 VAL A O 1
ATOM 4065 N N . THR A 1 496 ? -53.178 20.213 37.820 1.00 73.44 496 THR A N 1
ATOM 4066 C CA . THR A 1 496 ? -53.118 21.613 38.283 1.00 73.44 496 THR A CA 1
ATOM 4067 C C . THR A 1 496 ? -52.293 21.801 39.553 1.00 73.44 496 THR A C 1
ATOM 4069 O O . THR A 1 496 ? -51.930 22.930 39.881 1.00 73.44 496 THR A O 1
ATOM 4072 N N . LYS A 1 497 ? -51.985 20.704 40.256 1.00 77.88 497 LYS A N 1
ATOM 4073 C CA . LYS A 1 497 ? -51.162 20.703 41.471 1.00 77.88 497 LYS A CA 1
ATOM 4074 C C . LYS A 1 497 ? -49.678 20.468 41.203 1.00 77.88 497 LYS A C 1
ATOM 4076 O O . LYS A 1 497 ? -48.893 20.625 42.131 1.00 77.88 497 LYS A O 1
ATOM 4081 N N . ILE A 1 498 ? -49.312 20.108 39.972 1.00 79.25 498 ILE A N 1
ATOM 4082 C CA . ILE A 1 498 ? -47.919 19.871 39.587 1.00 79.25 498 ILE A CA 1
ATOM 4083 C C . ILE A 1 498 ? -47.187 21.213 39.542 1.00 79.25 498 ILE A C 1
ATOM 4085 O O . ILE A 1 498 ? -47.622 22.150 38.861 1.00 79.25 498 ILE A O 1
ATOM 4089 N N . LYS A 1 499 ? -46.087 21.323 40.284 1.00 81.25 499 LYS A N 1
ATOM 4090 C CA . LYS A 1 499 ? -45.263 22.537 40.315 1.00 81.25 499 LYS A CA 1
ATOM 4091 C C . LYS A 1 499 ? -44.365 22.626 39.067 1.00 81.25 499 LYS A C 1
ATOM 4093 O O . LYS A 1 499 ? -44.022 21.603 38.484 1.00 81.25 499 LYS A O 1
ATOM 4098 N N . PRO A 1 500 ? -43.892 23.825 38.672 1.00 74.56 500 PRO A N 1
ATOM 4099 C CA . PRO A 1 500 ? -43.015 23.984 37.503 1.00 74.56 500 PRO A CA 1
ATOM 4100 C C . PRO A 1 500 ? -41.685 23.208 37.560 1.00 74.56 500 PRO A C 1
ATOM 4102 O O . PRO A 1 500 ? -41.093 22.929 36.526 1.00 74.56 500 PRO A O 1
ATOM 4105 N N . ASN A 1 501 ? -41.193 22.881 38.751 1.00 73.62 501 ASN A N 1
ATOM 4106 C CA . ASN A 1 501 ? -39.969 22.110 39.000 1.00 73.62 501 ASN A CA 1
ATOM 4107 C C . ASN A 1 501 ? -40.216 20.602 39.157 1.00 73.62 501 ASN A C 1
ATOM 4109 O O . ASN A 1 501 ? -39.288 19.848 39.435 1.00 73.62 501 ASN A O 1
ATOM 4113 N N . GLU A 1 502 ? -41.462 20.159 39.040 1.00 79.44 502 GLU A N 1
ATOM 4114 C CA . GLU A 1 502 ? -41.807 18.748 39.092 1.00 79.44 502 GLU A CA 1
ATOM 4115 C C . GLU A 1 502 ? -41.886 18.187 37.669 1.00 79.44 502 GLU A C 1
ATOM 4117 O O . GLU A 1 502 ? -42.478 18.797 36.778 1.00 79.44 502 GLU A O 1
ATOM 4122 N N . ILE A 1 503 ? -41.286 17.019 37.450 1.00 83.25 503 ILE A N 1
ATOM 4123 C CA . ILE A 1 503 ? -41.326 16.289 36.184 1.00 83.25 503 ILE A CA 1
ATOM 4124 C C . ILE A 1 503 ? -42.266 15.095 36.344 1.00 83.25 503 ILE A C 1
ATOM 4126 O O . ILE A 1 503 ? -42.080 14.245 37.219 1.00 83.25 503 ILE A O 1
ATOM 4130 N N . LEU A 1 504 ? -43.276 15.030 35.481 1.00 84.69 504 LEU A N 1
ATOM 4131 C CA . LEU A 1 504 ? -44.213 13.920 35.378 1.00 84.69 504 LEU A CA 1
ATOM 4132 C C . LEU A 1 504 ? -43.650 12.822 34.468 1.00 84.69 504 LEU A C 1
ATOM 4134 O O . LEU A 1 504 ? -43.484 13.025 33.269 1.00 84.69 504 LEU A O 1
ATOM 4138 N N . PHE A 1 505 ? -43.426 11.639 35.021 1.00 85.94 505 PHE A N 1
ATOM 4139 C CA . PHE A 1 505 ? -43.085 10.431 34.277 1.00 85.94 505 PHE A CA 1
ATOM 4140 C C . PHE A 1 505 ? -44.342 9.618 34.008 1.00 85.94 505 PHE A C 1
ATOM 4142 O O . PHE A 1 505 ? -45.082 9.266 34.932 1.00 85.94 505 PHE A O 1
ATOM 4149 N N . ILE A 1 506 ? -44.579 9.317 32.737 1.00 85.56 506 ILE A N 1
ATOM 4150 C CA . ILE A 1 506 ? -45.766 8.598 32.276 1.00 85.56 506 ILE A CA 1
ATOM 4151 C C . ILE A 1 506 ? -45.437 7.822 31.001 1.00 85.56 506 ILE A C 1
ATOM 4153 O O . ILE A 1 506 ? -44.595 8.242 30.203 1.00 85.56 506 ILE A O 1
ATOM 4157 N N . THR A 1 507 ? -46.079 6.670 30.802 1.00 87.62 507 THR A N 1
ATOM 4158 C CA . THR A 1 507 ? -45.880 5.896 29.571 1.00 87.62 507 THR A CA 1
ATOM 4159 C C . THR A 1 507 ? -46.470 6.630 28.369 1.00 87.62 507 THR A C 1
ATOM 4161 O O . THR A 1 507 ? -47.440 7.383 28.487 1.00 87.62 507 THR A O 1
ATOM 4164 N N . GLN A 1 508 ? -45.920 6.388 27.179 1.00 86.88 508 GLN A N 1
ATOM 4165 C CA . GLN A 1 508 ? -46.427 6.993 25.947 1.00 86.88 508 GLN A CA 1
ATOM 4166 C C . GLN A 1 508 ? -47.907 6.675 25.682 1.00 86.88 508 GLN A C 1
ATOM 4168 O O . GLN A 1 508 ? -48.641 7.545 25.206 1.00 86.88 508 GLN A O 1
ATOM 4173 N N . LYS A 1 509 ? -48.356 5.447 25.971 1.00 85.06 509 LYS A N 1
ATOM 4174 C CA . LYS A 1 509 ? -49.764 5.057 25.806 1.00 85.06 509 LYS A CA 1
ATOM 4175 C C . LYS A 1 509 ? -50.666 5.754 26.821 1.00 85.06 509 LYS A C 1
ATOM 4177 O O . LYS A 1 509 ? -51.643 6.378 26.422 1.00 85.06 509 LYS A O 1
ATOM 4182 N N . ASP A 1 510 ? -50.278 5.747 28.093 1.00 82.06 510 ASP A N 1
ATOM 4183 C CA . ASP A 1 510 ? -51.033 6.409 29.161 1.00 82.06 510 ASP A CA 1
ATOM 4184 C C . ASP A 1 510 ? -51.120 7.924 28.954 1.00 82.06 510 ASP A C 1
ATOM 4186 O O . ASP A 1 510 ? -52.151 8.538 29.218 1.00 82.06 510 ASP A O 1
ATOM 4190 N N . TRP A 1 511 ? -50.063 8.538 28.420 1.00 84.19 511 TRP A N 1
ATOM 4191 C CA . TRP A 1 511 ? -50.065 9.954 28.066 1.00 84.19 511 TRP A CA 1
ATOM 4192 C C . TRP A 1 511 ? -51.034 10.267 26.924 1.00 84.19 511 TRP A C 1
ATOM 4194 O O . TRP A 1 511 ? -51.783 11.243 26.995 1.00 84.19 511 TRP A O 1
ATOM 4204 N N . LYS A 1 512 ? -51.060 9.435 25.876 1.00 84.56 512 LYS A N 1
ATOM 4205 C CA . LYS A 1 512 ? -52.024 9.577 24.773 1.00 84.56 512 LYS A CA 1
ATOM 4206 C C . LYS A 1 512 ? -53.465 9.468 25.276 1.00 84.56 512 LYS A C 1
ATOM 4208 O O . LYS A 1 512 ? -54.290 10.302 24.911 1.00 84.56 512 LYS A O 1
ATOM 4213 N N . ASP A 1 513 ? -53.743 8.514 26.158 1.00 78.44 513 ASP A N 1
ATOM 4214 C CA . ASP A 1 513 ? -55.077 8.329 26.737 1.00 78.44 513 ASP A CA 1
ATOM 4215 C C . ASP A 1 513 ? -55.460 9.493 27.672 1.00 78.44 513 ASP A C 1
ATOM 4217 O O . ASP A 1 513 ? -56.569 10.029 27.596 1.00 78.44 513 ASP A O 1
ATOM 4221 N N . ALA A 1 514 ? -54.525 9.960 28.507 1.00 75.69 514 ALA A N 1
ATOM 4222 C CA . ALA A 1 514 ? -54.741 11.098 29.399 1.00 75.69 514 ALA A CA 1
ATOM 4223 C C . ALA A 1 514 ? -55.006 12.395 28.617 1.00 75.69 514 ALA A C 1
ATOM 4225 O O . ALA A 1 514 ? -55.967 13.112 28.903 1.00 75.69 514 ALA A O 1
ATOM 4226 N N . THR A 1 515 ? -54.204 12.680 27.588 1.00 78.50 515 THR A N 1
ATOM 4227 C CA . THR A 1 515 ? -54.350 13.892 26.763 1.00 78.50 515 THR A CA 1
ATOM 4228 C C . THR A 1 515 ? -55.611 13.901 25.899 1.00 78.50 515 THR A C 1
ATOM 4230 O O . THR A 1 515 ? -56.104 14.978 25.571 1.00 78.50 515 THR A O 1
ATOM 4233 N N . ALA A 1 516 ? -56.195 12.738 25.596 1.00 76.50 516 ALA A N 1
ATOM 4234 C CA . ALA A 1 516 ? -57.489 12.653 24.919 1.00 76.50 516 ALA A CA 1
ATOM 4235 C C . ALA A 1 516 ? -58.674 13.111 25.797 1.00 76.50 516 ALA A C 1
ATOM 4237 O O . ALA A 1 516 ? -59.733 13.452 25.268 1.00 76.50 516 ALA A O 1
ATOM 4238 N N . SER A 1 517 ? -58.509 13.119 27.126 1.00 68.12 517 SER A N 1
ATOM 4239 C CA . SER A 1 517 ? -59.577 13.386 28.107 1.00 68.12 517 SER A CA 1
ATOM 4240 C C . SER A 1 517 ? -59.419 14.699 28.894 1.00 68.12 517 SER A C 1
ATOM 4242 O O . SER A 1 517 ? -60.366 15.139 29.549 1.00 68.12 517 SER A O 1
ATOM 4244 N N . LEU A 1 518 ? -58.252 15.349 28.818 1.00 67.69 518 LEU A N 1
ATOM 4245 C CA . LEU A 1 518 ? -57.881 16.529 29.611 1.00 67.69 518 LEU A CA 1
ATOM 4246 C C . LEU A 1 518 ? -57.783 17.819 28.764 1.00 67.69 518 LEU A C 1
ATOM 4248 O O . LEU A 1 518 ? -57.555 17.792 27.559 1.00 67.69 518 LEU A O 1
ATOM 4252 N N . ASP A 1 519 ? -57.943 18.982 29.408 1.00 71.44 519 ASP A N 1
ATOM 4253 C CA . ASP A 1 519 ? -57.846 20.309 28.773 1.00 71.44 519 ASP A CA 1
ATOM 4254 C C . ASP A 1 519 ? -56.404 20.627 28.330 1.00 71.44 519 ASP A C 1
ATOM 4256 O O . ASP A 1 519 ? -55.498 20.744 29.161 1.00 71.44 519 ASP A O 1
ATOM 4260 N N . MET A 1 520 ? -56.205 20.838 27.024 1.00 68.25 520 MET A N 1
ATOM 4261 C CA . MET A 1 520 ? -54.908 21.134 26.399 1.00 68.25 520 MET A CA 1
ATOM 4262 C C . MET A 1 520 ? -54.165 22.322 27.028 1.00 68.25 520 MET A C 1
ATOM 4264 O O . MET A 1 520 ? -52.934 22.300 27.106 1.00 68.25 520 MET A O 1
ATOM 4268 N N . LEU A 1 521 ? -54.877 23.341 27.525 1.00 71.38 521 LEU A N 1
ATOM 4269 C CA . LEU A 1 521 ? -54.247 24.493 28.185 1.00 71.38 521 LEU A CA 1
ATOM 4270 C C . LEU A 1 521 ? -53.651 24.140 29.554 1.00 71.38 521 LEU A C 1
ATOM 4272 O O . LEU A 1 521 ? -52.708 24.799 30.000 1.00 71.38 521 LEU A O 1
ATOM 4276 N N . LYS A 1 522 ? -54.190 23.116 30.225 1.00 67.56 522 LYS A N 1
ATOM 4277 C CA . LYS A 1 522 ? -53.672 22.610 31.504 1.00 67.56 522 LYS A CA 1
ATOM 4278 C C . LYS A 1 522 ? -52.492 21.668 31.285 1.00 67.56 522 LYS A C 1
ATOM 4280 O O . LYS A 1 522 ? -51.507 21.766 32.006 1.00 67.56 522 LYS A O 1
ATOM 4285 N N . ILE A 1 523 ? -52.568 20.820 30.260 1.00 70.12 523 ILE A N 1
ATOM 4286 C CA . ILE A 1 523 ? -51.510 19.867 29.891 1.00 70.12 523 ILE A CA 1
ATOM 4287 C C . ILE A 1 523 ? -50.242 20.595 29.428 1.00 70.12 523 ILE A C 1
ATOM 4289 O O . ILE A 1 523 ? -49.144 20.224 29.829 1.00 70.12 523 ILE A O 1
ATOM 4293 N N . GLY A 1 524 ? -50.377 21.674 28.647 1.00 68.69 524 GLY A N 1
ATOM 4294 C CA . GLY A 1 524 ? -49.234 22.430 28.115 1.00 68.69 524 GLY A CA 1
ATOM 4295 C C . GLY A 1 524 ? -48.346 23.117 29.164 1.00 68.69 524 GLY A C 1
ATOM 4296 O O . GLY A 1 524 ? -47.319 23.682 28.804 1.00 68.69 524 GLY A O 1
ATOM 4297 N N . ARG A 1 525 ? -48.731 23.094 30.449 1.00 72.31 525 ARG A N 1
ATOM 4298 C CA . ARG A 1 525 ? -47.948 23.636 31.575 1.00 72.31 525 ARG A CA 1
ATOM 4299 C C . ARG A 1 525 ? -47.197 22.564 32.370 1.00 72.31 525 ARG A C 1
ATOM 4301 O O . ARG A 1 525 ? -46.477 22.913 33.300 1.00 72.31 525 ARG A O 1
ATOM 4308 N N . VAL A 1 526 ? -47.390 21.287 32.043 1.00 77.25 526 VAL A N 1
ATOM 4309 C CA . VAL A 1 526 ? -46.805 20.160 32.773 1.00 77.25 526 VAL A CA 1
ATOM 4310 C C . VAL A 1 526 ? -45.454 19.804 32.162 1.00 77.25 526 VAL A C 1
ATOM 4312 O O . VAL A 1 526 ? -45.381 19.393 31.001 1.00 77.25 526 VAL A O 1
ATOM 4315 N N . ASN A 1 527 ? -44.390 19.907 32.956 1.00 81.38 527 ASN A N 1
ATOM 4316 C CA . ASN A 1 527 ? -43.108 19.306 32.606 1.00 81.38 527 ASN A CA 1
ATOM 4317 C C . ASN A 1 527 ? -43.244 17.785 32.699 1.00 81.38 527 ASN A C 1
ATOM 4319 O O . ASN A 1 527 ? -43.639 17.255 33.736 1.00 81.38 527 ASN A O 1
ATOM 4323 N N . HIS A 1 528 ? -42.968 17.081 31.604 1.00 81.12 528 HIS A N 1
ATOM 4324 C CA . HIS A 1 528 ? -43.186 15.643 31.514 1.00 81.12 528 HIS A CA 1
ATOM 4325 C C . HIS A 1 528 ? -42.075 14.955 30.726 1.00 81.12 528 HIS A C 1
ATOM 4327 O O . HIS A 1 528 ? -41.515 15.523 29.791 1.00 81.12 528 HIS A O 1
ATOM 4333 N N . HIS A 1 529 ? -41.795 13.710 31.099 1.00 83.94 529 HIS A N 1
ATOM 4334 C CA . HIS A 1 529 ? -40.933 12.796 30.363 1.00 83.94 529 HIS A CA 1
ATOM 4335 C C . HIS A 1 529 ? -41.752 11.575 29.960 1.00 83.94 529 HIS A C 1
ATOM 4337 O O . HIS A 1 529 ? -42.369 10.915 30.802 1.00 83.94 529 HIS A O 1
ATOM 4343 N N . ILE A 1 530 ? -41.769 11.296 28.660 1.00 84.62 530 ILE A N 1
ATOM 4344 C CA . ILE A 1 530 ? -42.537 10.192 28.094 1.00 84.62 530 ILE A CA 1
ATOM 4345 C C . ILE A 1 530 ? -41.644 8.963 28.023 1.00 84.62 530 ILE A C 1
ATOM 4347 O O . ILE A 1 530 ? -40.659 8.958 27.292 1.00 84.62 530 ILE A O 1
ATOM 4351 N N . ILE A 1 531 ? -42.041 7.913 28.736 1.00 84.38 531 ILE A N 1
ATOM 4352 C CA . ILE A 1 531 ? -41.371 6.613 28.684 1.00 84.38 531 ILE A CA 1
ATOM 4353 C C . ILE A 1 531 ? -41.886 5.860 27.463 1.00 84.38 531 ILE A C 1
ATOM 4355 O O . ILE A 1 531 ? -43.095 5.604 27.340 1.00 84.38 531 ILE A O 1
ATOM 4359 N N . ASN A 1 532 ? -40.977 5.496 26.563 1.00 76.81 532 ASN A N 1
ATOM 4360 C CA . ASN A 1 532 ? -41.325 4.822 25.317 1.00 76.81 532 ASN A CA 1
ATOM 4361 C C . ASN A 1 532 ? -41.499 3.318 25.545 1.00 76.81 532 ASN A C 1
ATOM 4363 O O . ASN A 1 532 ? -40.580 2.525 25.372 1.00 76.81 532 ASN A O 1
ATOM 4367 N N . THR A 1 533 ? -42.712 2.929 25.928 1.00 75.94 533 THR A N 1
ATOM 4368 C CA . THR A 1 533 ? -43.132 1.531 26.069 1.00 75.94 533 THR A CA 1
ATOM 4369 C C . THR A 1 533 ? -44.418 1.274 25.288 1.00 75.94 533 THR A C 1
ATOM 4371 O O . THR A 1 533 ? -45.283 2.149 25.165 1.00 75.94 533 THR A O 1
ATOM 4374 N N . GLU A 1 534 ? -44.550 0.058 24.755 1.00 71.00 534 GLU A N 1
ATOM 4375 C CA . GLU A 1 534 ? -45.768 -0.402 24.092 1.00 71.00 534 GLU A CA 1
ATOM 4376 C C . GLU A 1 534 ? -46.849 -0.864 25.079 1.00 71.00 534 GLU A C 1
ATOM 4378 O O . GLU A 1 534 ? -47.962 -1.155 24.651 1.00 71.00 534 GLU A O 1
ATOM 4383 N N . GLU A 1 535 ? -46.594 -0.914 26.384 1.00 78.56 535 GLU A N 1
ATOM 4384 C CA . GLU A 1 535 ? -47.576 -1.376 27.373 1.00 78.56 535 GLU A CA 1
ATOM 4385 C C . GLU A 1 535 ? -48.122 -0.207 28.212 1.00 78.56 535 GLU A C 1
ATOM 4387 O O . GLU A 1 535 ? -47.333 0.560 28.769 1.00 78.56 535 GLU A O 1
ATOM 4392 N N . PRO A 1 536 ? -49.458 -0.028 28.308 1.00 78.88 536 PRO A N 1
ATOM 4393 C CA . PRO A 1 536 ? -50.035 0.946 29.225 1.00 78.88 536 PRO A CA 1
ATOM 4394 C C . PRO A 1 536 ? -49.935 0.425 30.664 1.00 78.88 536 PRO A C 1
ATOM 4396 O O . PRO A 1 536 ? -50.316 -0.710 30.950 1.00 78.88 536 PRO A O 1
ATOM 4399 N N . LEU A 1 537 ? -49.447 1.264 31.575 1.00 77.50 537 LEU A N 1
ATOM 4400 C CA . LEU A 1 537 ? -49.408 0.974 33.012 1.00 77.50 537 LEU A CA 1
ATOM 4401 C C . LEU A 1 537 ? -50.620 1.548 33.746 1.00 77.50 537 LEU A C 1
ATOM 4403 O O . LEU A 1 537 ? -50.884 1.181 34.892 1.00 77.50 537 LEU A O 1
ATOM 4407 N N . HIS A 1 538 ? -51.325 2.487 33.116 1.00 78.94 538 HIS A N 1
ATOM 4408 C CA . HIS A 1 538 ? -52.368 3.309 33.715 1.00 78.94 538 HIS A C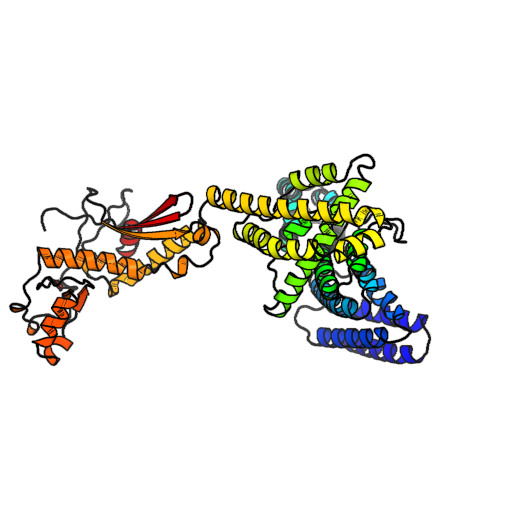A 1
ATOM 4409 C C . HIS A 1 538 ? -51.906 4.060 34.968 1.00 78.94 538 HIS A C 1
ATOM 4411 O O . HIS A 1 538 ? -52.746 4.464 35.769 1.00 78.94 538 HIS A O 1
ATOM 4417 N N . LYS A 1 539 ? -50.594 4.277 35.135 1.00 81.12 539 LYS A N 1
ATOM 4418 C CA . LYS A 1 539 ? -49.970 4.912 36.305 1.00 81.12 539 LYS A CA 1
ATOM 4419 C C . LYS A 1 539 ? -48.970 6.012 35.906 1.00 81.12 539 LYS A C 1
ATOM 4421 O O . LYS A 1 539 ? -48.463 6.015 34.788 1.00 81.12 539 LYS A O 1
ATOM 4426 N N . PHE A 1 540 ? -48.650 6.920 36.833 1.00 82.00 540 PHE A N 1
ATOM 4427 C CA . PHE A 1 540 ? -47.651 7.989 36.670 1.00 82.00 540 PHE A CA 1
ATOM 4428 C C . PHE A 1 540 ? -46.782 8.192 37.922 1.00 82.00 540 PHE A C 1
ATOM 4430 O O . PHE A 1 540 ? -47.220 7.889 39.030 1.00 82.00 540 PHE A O 1
ATOM 4437 N N . TYR A 1 541 ? -45.598 8.790 37.767 1.00 84.56 541 TYR A N 1
ATOM 4438 C CA . TYR A 1 541 ? -44.688 9.162 38.861 1.00 84.56 541 TYR A CA 1
ATOM 4439 C C . TYR A 1 541 ? -44.311 10.652 38.777 1.00 84.56 541 TYR A C 1
ATOM 4441 O O . TYR A 1 541 ? -44.023 11.147 37.692 1.00 84.56 541 TYR A O 1
ATOM 4449 N N . ILE A 1 542 ? -44.322 11.381 39.899 1.00 80.25 542 ILE A N 1
ATOM 4450 C CA . ILE A 1 542 ? -43.934 12.805 39.957 1.00 80.25 542 ILE A CA 1
ATOM 4451 C C . ILE A 1 542 ? -42.578 12.920 40.652 1.00 80.25 542 ILE A C 1
ATOM 4453 O O . ILE A 1 542 ? -42.402 12.397 41.753 1.00 80.25 542 ILE A O 1
ATOM 4457 N N . TYR A 1 543 ? -41.646 13.623 40.015 1.00 76.81 543 TYR A N 1
ATOM 4458 C CA . TYR A 1 543 ? -40.294 13.855 40.515 1.00 76.81 543 TYR A CA 1
ATOM 4459 C C . TYR A 1 543 ? -40.034 15.349 40.729 1.00 76.81 543 TYR A C 1
ATOM 4461 O O . TYR A 1 543 ? -40.056 16.102 39.762 1.00 76.81 543 TYR A O 1
ATOM 4469 N N . ASP A 1 544 ? -39.761 15.784 41.962 1.00 74.19 544 ASP A N 1
ATOM 4470 C CA . ASP A 1 544 ? -39.372 17.173 42.252 1.00 74.19 544 ASP A CA 1
ATOM 4471 C C . ASP A 1 544 ? -37.850 17.347 42.084 1.00 74.19 544 ASP A C 1
ATOM 4473 O O . ASP A 1 544 ? -37.062 16.736 42.808 1.00 74.19 544 ASP A O 1
ATOM 4477 N N . THR A 1 545 ? -37.427 18.196 41.139 1.00 67.56 545 THR A N 1
ATOM 4478 C CA . THR A 1 545 ? -36.002 18.444 40.859 1.00 67.56 545 THR A CA 1
ATOM 4479 C C . THR A 1 545 ? -35.317 19.367 41.875 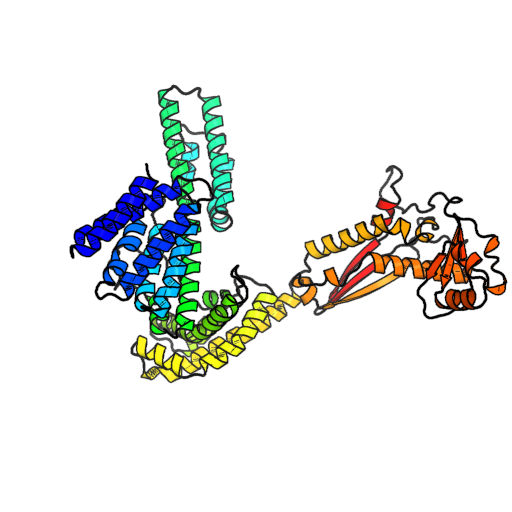1.00 67.56 545 THR A C 1
ATOM 4481 O O . THR A 1 545 ? -34.092 19.456 41.874 1.00 67.56 545 THR A O 1
ATOM 4484 N N . ASN A 1 546 ? -36.073 20.083 42.714 1.00 64.00 546 ASN A N 1
ATOM 4485 C CA . ASN A 1 546 ? -35.558 21.037 43.704 1.00 64.00 546 ASN A CA 1
ATOM 4486 C C . ASN A 1 546 ? -35.452 20.445 45.115 1.00 64.00 546 ASN A C 1
ATOM 4488 O O . ASN A 1 546 ? -34.607 20.886 45.895 1.00 64.00 546 ASN A O 1
ATOM 4492 N N . GLU A 1 547 ? -36.317 19.490 45.475 1.00 55.91 547 GLU A N 1
ATOM 4493 C CA . GLU A 1 547 ? -36.394 18.955 46.846 1.00 55.91 547 GLU A CA 1
ATOM 4494 C C . GLU A 1 547 ? -35.293 17.931 47.181 1.00 55.91 547 GLU A C 1
ATOM 4496 O O . GLU A 1 547 ? -35.161 17.512 48.332 1.00 55.91 547 GLU A O 1
ATOM 4501 N N . ILE A 1 548 ? -34.437 17.569 46.222 1.00 52.81 548 ILE A N 1
ATOM 4502 C CA . ILE A 1 548 ? -33.432 16.519 46.391 1.00 52.81 548 ILE A CA 1
ATOM 4503 C C . ILE A 1 548 ? -32.042 17.003 45.945 1.00 52.81 548 ILE A C 1
ATOM 4505 O O . ILE A 1 548 ? -31.812 17.321 44.781 1.00 52.81 548 ILE A O 1
ATOM 4509 N N . LYS A 1 549 ? -31.070 17.009 46.870 1.00 49.59 549 LYS A N 1
ATOM 4510 C CA . LYS A 1 549 ? -29.641 16.978 46.504 1.00 49.59 549 LYS A CA 1
ATOM 4511 C C . LYS A 1 549 ? -29.374 15.614 45.870 1.00 49.59 549 LYS A C 1
ATOM 4513 O O . LYS A 1 549 ? -29.736 14.634 46.509 1.00 49.59 549 LYS A O 1
ATOM 4518 N N . SER A 1 550 ? -28.746 15.546 44.688 1.00 45.12 550 SER A N 1
ATOM 4519 C CA . SER A 1 550 ? -28.382 14.283 44.015 1.00 45.12 550 SER A CA 1
ATOM 4520 C C . SER A 1 550 ? -27.977 13.212 45.032 1.00 45.12 550 SER A C 1
ATOM 4522 O O . SER A 1 550 ? -26.970 13.379 45.723 1.00 45.12 550 SER A O 1
ATOM 4524 N N . TYR A 1 551 ? -28.772 12.147 45.159 1.00 41.78 551 TYR A N 1
ATOM 4525 C CA . TYR A 1 551 ? -28.515 11.109 46.164 1.00 41.78 551 TYR A CA 1
ATOM 4526 C C . TYR A 1 551 ? -27.521 10.049 45.679 1.00 41.78 551 TYR A C 1
ATOM 4528 O O . TYR A 1 551 ? -27.140 9.168 46.441 1.00 41.78 551 TYR A O 1
ATOM 4536 N N . VAL A 1 552 ? -27.010 10.170 44.456 1.00 40.69 552 VAL A N 1
ATOM 4537 C CA . VAL A 1 552 ? -26.036 9.230 43.901 1.00 40.69 552 VAL A CA 1
ATOM 4538 C C . VAL A 1 552 ? -24.627 9.526 44.433 1.00 40.69 552 VAL A C 1
ATOM 4540 O O . VAL A 1 552 ? -24.069 10.592 44.180 1.00 40.69 552 VAL A O 1
ATOM 4543 N N . ARG A 1 553 ? -24.019 8.558 45.132 1.00 43.88 553 ARG A N 1
ATOM 4544 C CA . ARG A 1 553 ? -22.571 8.492 45.425 1.00 43.88 553 ARG A CA 1
ATOM 4545 C C . ARG A 1 553 ? -22.021 7.145 44.971 1.00 43.88 553 ARG A C 1
ATOM 4547 O O . ARG A 1 553 ? -22.114 6.199 45.736 1.00 43.88 553 ARG A O 1
ATOM 4554 N N . VAL A 1 554 ? -21.484 7.006 43.755 1.00 42.34 554 VAL A N 1
ATOM 4555 C CA . VAL A 1 554 ? -20.978 5.683 43.321 1.00 42.34 554 V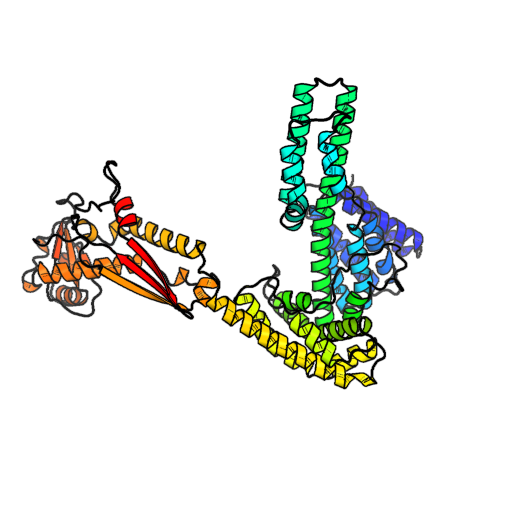AL A CA 1
ATOM 4556 C C . VAL A 1 554 ? -19.773 5.345 44.166 1.00 42.34 554 VAL A C 1
ATOM 4558 O O . VAL A 1 554 ? -18.859 6.151 44.315 1.00 42.34 554 VAL A O 1
ATOM 4561 N N . TYR A 1 555 ? -19.824 4.173 44.794 1.00 43.72 555 TYR A N 1
ATOM 4562 C CA . TYR A 1 555 ? -18.717 3.667 45.573 1.00 43.72 555 TYR A CA 1
ATOM 4563 C C . TYR A 1 555 ? -17.561 3.388 44.610 1.00 43.72 555 TYR A C 1
ATOM 4565 O O . TYR A 1 555 ? -17.595 2.414 43.858 1.00 43.72 555 TYR A O 1
ATOM 4573 N N . ASN A 1 556 ? -16.558 4.266 44.624 1.00 45.12 556 ASN A N 1
ATOM 4574 C CA . ASN A 1 556 ? -15.244 3.981 44.072 1.00 45.12 556 ASN A CA 1
ATOM 4575 C C . ASN A 1 556 ? -14.489 3.141 45.121 1.00 45.12 556 ASN A C 1
ATOM 4577 O O . ASN A 1 556 ? -14.306 3.622 46.243 1.00 45.12 556 ASN A O 1
ATOM 4581 N N . PRO A 1 557 ? -14.082 1.897 44.816 1.00 46.59 557 PRO A N 1
ATOM 4582 C CA . PRO A 1 557 ? -13.428 1.024 45.788 1.00 46.59 557 PRO A CA 1
ATOM 4583 C C . PRO A 1 557 ? -12.062 1.522 46.297 1.00 46.59 557 PRO A C 1
ATOM 4585 O O . PRO A 1 557 ? -11.504 0.901 47.201 1.00 46.59 557 PRO A O 1
ATOM 4588 N N . GLU A 1 558 ? -11.535 2.644 45.797 1.00 42.47 558 GLU A N 1
ATOM 4589 C CA . GLU A 1 558 ? -10.250 3.201 46.231 1.00 42.47 558 GLU A CA 1
ATOM 4590 C C . GLU A 1 558 ? -10.392 4.432 47.159 1.00 42.47 558 GLU A C 1
ATOM 4592 O O . GLU A 1 558 ? -10.611 5.557 46.725 1.00 42.47 558 GLU A O 1
ATOM 4597 N N . THR A 1 559 ? -10.260 4.156 48.466 1.00 47.62 559 THR A N 1
ATOM 4598 C CA . THR A 1 559 ? -9.674 4.952 49.581 1.00 47.62 559 THR A CA 1
ATOM 4599 C C . THR A 1 559 ? -9.695 6.492 49.559 1.00 47.62 559 THR A C 1
ATOM 4601 O O . THR A 1 559 ? -9.141 7.099 48.654 1.00 47.62 559 THR A O 1
ATOM 4604 N N . ASP A 1 560 ? -10.166 7.106 50.661 1.00 46.34 560 ASP A N 1
ATOM 4605 C CA . ASP A 1 560 ? -9.863 8.465 51.191 1.00 46.34 560 ASP A CA 1
ATOM 4606 C C . ASP A 1 560 ? -9.770 9.658 50.208 1.00 46.34 560 ASP A C 1
ATOM 4608 O O . ASP A 1 560 ? -9.201 10.704 50.532 1.00 46.34 560 ASP A O 1
ATOM 4612 N N . GLN A 1 561 ? -10.360 9.557 49.019 1.00 43.03 561 GLN A N 1
ATOM 4613 C CA . GLN A 1 561 ? -10.425 10.658 48.063 1.00 43.03 561 GLN A CA 1
ATOM 4614 C C . GLN A 1 561 ? -11.636 11.578 48.320 1.00 43.03 561 GLN A C 1
ATOM 4616 O O . GLN A 1 561 ? -12.664 11.140 48.847 1.00 43.03 561 GLN A O 1
ATOM 4621 N N . PRO A 1 562 ? -11.523 12.880 47.988 1.00 47.09 562 PRO A N 1
ATOM 4622 C CA . PRO A 1 562 ? -12.604 13.850 48.152 1.00 47.09 562 PRO A CA 1
ATOM 4623 C C . PRO A 1 562 ? -13.857 13.457 47.359 1.00 47.09 562 PRO A C 1
ATOM 4625 O O . PRO A 1 562 ? -13.793 12.695 46.399 1.00 47.09 562 PRO A O 1
ATOM 4628 N N . ALA A 1 563 ? -15.005 14.007 47.769 1.00 52.84 563 ALA A N 1
ATOM 4629 C CA . ALA A 1 563 ? -16.293 13.757 47.129 1.00 52.84 563 ALA A CA 1
ATOM 4630 C C . ALA A 1 563 ? -16.214 14.000 45.612 1.00 52.84 563 ALA A C 1
ATOM 4632 O O . ALA A 1 563 ? -16.023 15.130 45.166 1.00 52.84 563 ALA A O 1
ATOM 4633 N N . THR A 1 564 ? -16.358 12.919 44.855 1.00 47.78 564 THR A N 1
ATOM 4634 C CA . THR A 1 564 ? -16.325 12.887 43.395 1.00 47.78 564 THR A CA 1
ATOM 4635 C C . THR A 1 564 ? -17.623 13.477 42.842 1.00 47.78 564 THR A C 1
ATOM 4637 O O . THR A 1 564 ? -18.692 13.339 43.449 1.00 47.78 564 THR A O 1
ATOM 4640 N N . THR A 1 565 ? -17.549 14.180 41.715 1.00 53.75 565 THR A N 1
ATOM 4641 C CA . THR A 1 565 ? -18.727 14.787 41.085 1.00 53.75 565 THR A CA 1
ATOM 4642 C C . THR A 1 565 ? -19.648 13.716 40.498 1.00 53.75 565 THR A C 1
ATOM 4644 O O . THR A 1 565 ? -19.245 12.584 40.227 1.00 53.75 565 THR A O 1
ATOM 4647 N N . MET A 1 566 ? -20.917 14.063 40.282 1.00 51.81 566 MET A N 1
ATOM 4648 C CA . MET A 1 566 ? -21.896 13.141 39.699 1.00 51.81 566 MET A CA 1
ATOM 4649 C C . MET A 1 566 ? -21.543 12.750 38.248 1.00 51.81 566 MET A C 1
ATOM 4651 O O . MET A 1 566 ? -21.861 11.654 37.804 1.00 51.81 566 MET A O 1
ATOM 4655 N N . GLU A 1 567 ? -20.831 13.621 37.534 1.00 54.75 567 GLU A N 1
ATOM 4656 C CA . GLU A 1 567 ? -20.295 13.357 36.198 1.00 54.75 567 GLU A CA 1
ATOM 4657 C C . GLU A 1 567 ? -19.215 12.259 36.229 1.00 54.75 567 GLU A C 1
ATOM 4659 O O . GLU A 1 567 ? -19.342 11.245 35.548 1.00 54.75 567 GLU A O 1
ATOM 4664 N N . GLU A 1 568 ? -18.215 12.389 37.105 1.00 53.69 568 GLU A N 1
ATOM 4665 C CA . GLU A 1 568 ? -17.165 11.375 37.342 1.00 53.69 568 GLU A CA 1
ATOM 4666 C C . GLU A 1 568 ? -17.730 10.048 37.899 1.00 53.69 568 GLU A C 1
ATOM 4668 O O . GLU A 1 568 ? -17.203 8.956 37.684 1.00 53.69 568 GLU A O 1
ATOM 4673 N N . THR A 1 569 ? -18.852 10.135 38.604 1.00 53.50 569 THR A N 1
ATOM 4674 C CA . THR A 1 569 ? -19.593 9.011 39.186 1.00 53.50 569 THR A CA 1
ATOM 4675 C C . THR A 1 569 ? -20.299 8.180 38.111 1.00 53.50 569 THR A C 1
ATOM 4677 O O . THR A 1 569 ? -20.190 6.954 38.098 1.00 53.50 569 THR A O 1
ATOM 4680 N N . TYR A 1 570 ? -20.976 8.818 37.153 1.00 57.66 570 TYR A N 1
ATOM 4681 C CA . TYR A 1 570 ? -21.583 8.066 36.056 1.00 57.66 570 TYR A CA 1
ATOM 4682 C C . TYR A 1 570 ? -20.533 7.418 35.145 1.00 57.66 570 TYR A C 1
ATOM 4684 O O . TYR A 1 570 ? -20.750 6.297 34.679 1.00 57.66 570 TYR A O 1
ATOM 4692 N N . GLN A 1 571 ? -19.366 8.056 34.977 1.00 57.78 571 GLN A N 1
ATOM 4693 C CA . GLN A 1 571 ? -18.225 7.488 34.244 1.00 57.78 571 GLN A CA 1
ATOM 4694 C C . GLN A 1 571 ? -17.733 6.148 34.818 1.00 57.78 571 GLN A C 1
ATOM 4696 O O . GLN A 1 571 ? -17.154 5.362 34.072 1.00 57.78 571 GLN A O 1
ATOM 4701 N N . SER A 1 572 ? -17.954 5.883 36.112 1.00 55.50 572 SER A N 1
ATOM 4702 C CA . SER A 1 572 ? -17.541 4.645 36.795 1.00 55.50 572 SER A CA 1
ATOM 4703 C C . SER A 1 572 ? -18.673 3.626 36.988 1.00 55.50 572 SER A C 1
ATOM 4705 O O . SER A 1 572 ? -18.404 2.456 37.242 1.00 55.50 572 SER A O 1
ATOM 4707 N N . SER A 1 573 ? -19.937 4.037 36.831 1.00 58.16 573 SER A N 1
ATOM 4708 C CA . SER A 1 573 ? -21.114 3.146 36.877 1.00 58.16 573 SER A CA 1
ATOM 4709 C C . SER A 1 573 ? -21.441 2.447 35.553 1.00 58.16 573 SER A C 1
ATOM 4711 O O . SER A 1 573 ? -22.277 1.545 35.528 1.00 58.16 573 SER A O 1
ATOM 4713 N N . LEU A 1 574 ? -20.804 2.874 34.461 1.00 64.81 574 LEU A N 1
ATOM 4714 C CA . LEU A 1 574 ? -20.958 2.301 33.128 1.00 64.81 574 LEU A CA 1
ATOM 4715 C C . LEU A 1 574 ? -19.775 1.391 32.824 1.00 64.81 574 LEU A C 1
ATOM 4717 O O . LEU A 1 574 ? -18.638 1.851 32.725 1.00 64.81 574 LEU A O 1
ATOM 4721 N N . GLU A 1 575 ? -20.051 0.109 32.636 1.00 67.62 575 GLU A N 1
ATOM 4722 C CA . GLU A 1 575 ? -19.074 -0.863 32.162 1.00 67.62 575 GLU A CA 1
ATOM 4723 C C . GLU A 1 575 ? -19.390 -1.194 30.700 1.00 67.62 575 GLU A C 1
ATOM 4725 O O . GLU A 1 575 ? -20.498 -1.598 30.359 1.00 67.62 575 GLU A O 1
ATOM 4730 N N . LEU A 1 576 ? -18.415 -0.986 29.814 1.00 71.38 576 LEU A N 1
ATOM 4731 C CA . LEU A 1 576 ? -18.502 -1.400 28.418 1.00 71.38 576 LEU A CA 1
ATOM 4732 C C . LEU A 1 576 ? -17.669 -2.668 28.253 1.00 71.38 576 LEU A C 1
ATOM 4734 O O . LEU A 1 576 ? -16.438 -2.616 28.289 1.00 71.38 576 LEU A O 1
ATOM 4738 N N . GLU A 1 577 ? -18.333 -3.800 28.074 1.00 75.00 577 GLU A N 1
ATOM 4739 C CA . GLU A 1 577 ? -17.682 -5.085 27.848 1.00 75.00 577 GLU A CA 1
ATOM 4740 C C . GLU A 1 577 ? -17.820 -5.479 26.374 1.00 75.00 577 GLU A C 1
ATOM 4742 O O . GLU A 1 577 ? -18.909 -5.479 25.801 1.00 75.00 577 GLU A O 1
ATOM 4747 N N . PHE A 1 578 ? -16.698 -5.826 25.745 1.00 74.56 578 PHE A N 1
ATOM 4748 C CA . PHE A 1 578 ? -16.681 -6.381 24.395 1.00 74.56 578 PHE A CA 1
ATOM 4749 C C . PHE A 1 578 ? -16.493 -7.888 24.503 1.00 74.56 578 PHE A C 1
ATOM 4751 O O . PHE A 1 578 ? -15.427 -8.354 24.904 1.00 74.56 578 PHE A O 1
ATOM 4758 N N . PHE A 1 579 ? -17.516 -8.641 24.123 1.00 77.81 579 PHE A N 1
ATOM 4759 C CA . PHE A 1 579 ? -17.431 -10.086 23.993 1.00 77.81 579 PHE A CA 1
ATOM 4760 C C . PHE A 1 579 ? -17.086 -10.437 22.553 1.00 77.81 579 PHE A C 1
ATOM 4762 O O . PHE A 1 579 ? -17.760 -10.028 21.603 1.00 77.81 579 PHE A O 1
ATOM 4769 N N . GLU A 1 580 ? -16.000 -11.181 22.408 1.00 68.81 580 GLU A N 1
ATOM 4770 C CA . GLU A 1 580 ? -15.443 -11.574 21.125 1.00 68.81 580 GLU A CA 1
ATOM 4771 C C . GLU A 1 580 ? -15.782 -13.040 20.849 1.00 68.81 580 GLU A C 1
ATOM 4773 O O . GLU A 1 580 ? -15.322 -13.926 21.563 1.00 68.81 580 GLU A O 1
ATOM 4778 N N . ASP A 1 581 ? -16.560 -13.277 19.796 1.00 72.06 581 ASP A N 1
ATOM 4779 C CA . ASP A 1 581 ? -16.760 -14.589 19.175 1.00 72.06 581 ASP A CA 1
ATOM 4780 C C . ASP A 1 581 ? -16.091 -14.599 17.787 1.00 72.06 581 ASP A C 1
ATOM 4782 O O . ASP A 1 581 ? -15.718 -13.545 17.259 1.00 72.06 581 ASP A O 1
ATOM 4786 N N . GLU A 1 582 ? -15.943 -15.785 17.180 1.00 68.00 582 GLU A N 1
ATOM 4787 C CA . GLU A 1 582 ? -15.218 -15.969 15.906 1.00 68.00 582 GLU A CA 1
ATOM 4788 C C . GLU A 1 582 ? -15.710 -15.028 14.788 1.00 68.00 582 GLU A C 1
ATOM 4790 O O . GLU A 1 582 ? -14.895 -14.392 14.121 1.00 68.00 582 GLU A O 1
ATOM 4795 N N . ASP A 1 583 ? -17.029 -14.857 14.643 1.00 67.56 583 ASP A N 1
ATOM 4796 C CA . ASP A 1 583 ? -17.631 -14.053 13.564 1.00 67.56 583 ASP A CA 1
ATOM 4797 C C . ASP A 1 583 ? -18.308 -12.760 14.039 1.00 67.56 583 ASP A C 1
ATOM 4799 O O . ASP A 1 583 ? -18.660 -11.889 13.229 1.00 67.56 583 ASP A O 1
ATOM 4803 N N . LYS A 1 584 ? -18.499 -12.605 15.352 1.00 73.94 584 LYS A N 1
ATOM 4804 C CA . LYS A 1 584 ? -19.292 -11.517 15.925 1.00 73.94 584 LYS A CA 1
ATOM 4805 C C . LYS A 1 584 ? -18.604 -10.857 17.106 1.00 73.94 584 LYS A C 1
ATOM 4807 O O . LYS A 1 584 ? -17.903 -11.484 17.893 1.00 73.94 584 LYS A O 1
ATOM 4812 N N . VAL A 1 585 ? -18.856 -9.565 17.232 1.00 70.62 585 VAL A N 1
ATOM 4813 C CA . VAL A 1 585 ? -18.497 -8.779 18.405 1.00 70.62 585 VAL A CA 1
ATOM 4814 C C . VAL A 1 585 ? -19.792 -8.342 19.041 1.00 70.62 585 VAL A C 1
ATOM 4816 O O . VAL A 1 585 ? -20.632 -7.706 18.398 1.00 70.62 585 VAL A O 1
ATOM 4819 N N . THR A 1 586 ? -19.935 -8.709 20.301 1.00 74.19 586 THR A N 1
ATOM 4820 C CA . THR A 1 586 ? -21.065 -8.320 21.120 1.00 74.19 586 THR A CA 1
ATOM 4821 C C . THR A 1 586 ? -20.608 -7.209 22.047 1.00 74.19 586 THR A C 1
ATOM 4823 O O . THR A 1 586 ? -19.665 -7.381 22.816 1.00 74.19 586 THR A O 1
ATOM 4826 N N . ILE A 1 587 ? -21.249 -6.053 21.938 1.00 70.56 587 ILE A N 1
ATOM 4827 C CA . ILE A 1 587 ? -21.002 -4.921 22.825 1.00 70.56 587 ILE A CA 1
ATOM 4828 C C . ILE A 1 587 ? -22.061 -4.967 23.912 1.00 70.56 587 ILE A C 1
ATOM 4830 O O . ILE A 1 587 ? -23.241 -4.781 23.608 1.00 70.56 587 ILE A O 1
ATOM 4834 N N . ASN A 1 588 ? -21.630 -5.183 25.147 1.00 73.00 588 ASN A N 1
ATOM 4835 C CA . ASN A 1 588 ? -22.484 -5.095 26.315 1.00 73.00 588 ASN A CA 1
ATOM 4836 C C . ASN A 1 588 ? -22.223 -3.769 27.015 1.00 73.00 588 ASN A C 1
ATOM 4838 O O . ASN A 1 588 ? -21.101 -3.486 27.436 1.00 73.00 588 ASN A O 1
ATOM 4842 N N . LEU A 1 589 ? -23.274 -2.962 27.125 1.00 66.25 589 LEU A N 1
ATOM 4843 C CA . LEU A 1 589 ? -23.287 -1.812 28.013 1.00 66.25 589 LEU A CA 1
ATOM 4844 C C . LEU A 1 589 ? -23.982 -2.212 29.314 1.00 66.25 589 LEU A C 1
ATOM 4846 O O . LEU A 1 589 ? -25.200 -2.409 29.355 1.00 66.25 589 LEU A O 1
ATOM 4850 N N . ASP A 1 590 ? -23.186 -2.322 30.366 1.00 63.09 590 ASP A N 1
ATOM 4851 C CA . ASP A 1 590 ? -23.645 -2.575 31.717 1.00 63.09 590 ASP A CA 1
ATOM 4852 C C . ASP A 1 590 ? -23.760 -1.271 32.482 1.00 63.09 590 ASP A C 1
ATOM 4854 O O . ASP A 1 590 ? -22.840 -0.454 32.518 1.00 63.09 590 ASP A O 1
ATOM 4858 N N . TYR A 1 591 ? -24.907 -1.101 33.130 1.00 59.09 591 TYR A N 1
ATOM 4859 C CA . TYR A 1 591 ? -25.141 0.020 34.013 1.00 59.09 591 TYR A CA 1
ATOM 4860 C C . TYR A 1 591 ? -25.402 -0.475 35.430 1.00 59.09 591 TYR A C 1
ATOM 4862 O O . TYR A 1 591 ? -26.348 -1.225 35.703 1.00 59.09 591 TYR A O 1
ATOM 4870 N N . HIS A 1 592 ? -24.523 -0.072 36.341 1.00 57.12 592 HIS A N 1
ATOM 4871 C CA . HIS A 1 592 ? -24.550 -0.496 37.734 1.00 57.12 592 HIS A CA 1
ATOM 4872 C C . HIS A 1 592 ? -25.386 0.473 38.553 1.00 57.12 592 HIS A C 1
ATOM 4874 O O . HIS A 1 592 ? -24.967 1.592 38.844 1.00 57.12 592 HIS A O 1
ATOM 4880 N N . ILE A 1 593 ? -26.570 0.014 38.953 1.00 50.19 593 ILE A N 1
ATOM 4881 C CA . ILE A 1 593 ? -27.463 0.756 39.841 1.00 50.19 593 ILE A CA 1
ATOM 4882 C C . ILE A 1 593 ? -27.541 0.003 41.152 1.00 50.19 593 ILE A C 1
ATOM 4884 O O . ILE A 1 593 ? -27.966 -1.149 41.199 1.00 50.19 593 ILE A O 1
ATOM 4888 N N . TYR A 1 594 ? -27.150 0.680 42.220 1.00 51.53 594 TYR A N 1
ATOM 4889 C CA . TYR A 1 594 ? -27.187 0.145 43.569 1.00 51.53 594 TYR A CA 1
ATOM 4890 C C . TYR A 1 594 ? -28.506 0.597 44.200 1.00 51.53 594 TYR A C 1
ATOM 4892 O O . TYR A 1 594 ? -28.738 1.794 44.343 1.00 51.53 594 TYR A O 1
ATOM 4900 N N . LEU A 1 595 ? -29.405 -0.348 44.482 1.00 45.69 595 LEU A N 1
ATOM 4901 C CA . LEU A 1 595 ? -30.690 -0.092 45.139 1.00 45.69 595 LEU A CA 1
ATOM 4902 C C . LEU A 1 595 ? -30.590 -0.460 46.623 1.00 45.69 595 LEU A C 1
ATOM 4904 O O . LEU A 1 595 ? -29.929 -1.440 46.969 1.00 45.69 595 LEU A O 1
ATOM 4908 N N . ASP A 1 596 ? -31.261 0.312 47.476 1.00 41.34 596 ASP A N 1
ATOM 4909 C CA . ASP A 1 596 ? -31.521 -0.059 48.869 1.00 41.34 596 ASP A CA 1
ATOM 4910 C C . ASP A 1 596 ? -32.876 -0.783 48.943 1.00 41.34 596 ASP A C 1
ATOM 4912 O O . ASP A 1 596 ? -33.813 -0.391 48.243 1.00 41.34 596 ASP A O 1
ATOM 4916 N N . ASP A 1 597 ? -32.982 -1.845 49.746 1.00 41.16 597 ASP A N 1
ATOM 4917 C CA . ASP A 1 597 ? -34.153 -2.749 49.761 1.00 41.16 597 ASP A CA 1
ATOM 4918 C C . ASP A 1 597 ? -35.409 -2.127 50.441 1.00 41.16 597 ASP A C 1
ATOM 4920 O O . ASP A 1 597 ? -36.463 -2.759 50.450 1.00 41.16 597 ASP A O 1
ATOM 4924 N N . ASP A 1 598 ? -35.336 -0.891 50.961 1.00 38.22 598 ASP A N 1
ATOM 4925 C CA . ASP A 1 598 ? -36.382 -0.251 51.789 1.00 38.22 598 ASP A CA 1
ATOM 4926 C C . ASP A 1 598 ? -37.100 0.967 51.136 1.00 38.22 598 ASP A C 1
ATOM 4928 O O . ASP A 1 598 ? -37.570 1.865 51.840 1.00 38.22 598 ASP A O 1
ATOM 4932 N N . CYS A 1 599 ? -37.226 1.016 49.801 1.00 36.22 599 CYS A N 1
ATOM 4933 C CA . CYS A 1 599 ? -37.929 2.094 49.068 1.00 36.22 599 CYS A CA 1
ATOM 4934 C C . CYS A 1 599 ? -39.146 1.634 48.252 1.00 36.22 599 CYS A C 1
ATOM 4936 O O . CYS A 1 599 ? -39.006 0.692 47.441 1.00 36.22 599 CYS A O 1
#

pLDDT: mean 72.0, std 15.1, range [31.8, 96.62]

Foldseek 3Di:
DLVVVLVVLVVVLVVVVVVPDLVSNLVSVLVNLQSLLVVVLPDDDDDPVSVVSVVVVVVVLVVCLPDPNNCSVVDHNLVCLLVHPHLDLVSLVVVLVSLLVVLLVCLVRPLLSNLVSLVSLLNNQDDDACLLVCLVCLLQQLNHGDPPCVVVSVVCSVCLVVCLLPPLPVSLVSVLVSSVVSVVVCCVPPVDDPVSVVSNVVVSVVSNSSSSSSSSNNSSLVSSLVSLLSSQLSNLLVPVLLSNVSNQVVQPPPPDPDPDNDDRSDDLAPQSLLQLQPDDDDDDDPVVVSSNLSSLLNLLLSLLVQLVVVCVVVVPDDSVVSLVVRLVPHDHPDLALSSLVRSLVSLVSSLVSLQDLVSLCVNCVSVVNNVCSVVSSVSSSSSSVSSNVVSVVSNLVCLQPPDFDPVVVVVLLVQLLVLLLVCVVPQVCLLVAAADPDQDDWPWDDKDKDWSSCRRVVPPPVVVDHSNVRSNLSSLVVQVVCQLPPWDALVPDPLQPADQQKEKEAEPVLVVVSVVPDDPVSVVSHHYHYRDDPDHSSTMDIDGSPPDDRNDQQDDVDDDDPRDDVSVRQSVQWDWDWDDDSTIIITITIGGGHHDPPD

Secondary structure (DSSP, 8-state):
-HHHHHHHHHHHHHHHHTT--HHHHHHHHHHHHHHHHHHHHT--S--HHHHHHHHHHHHHHHHHHTSTTGGGTTTHHHHHGGG-----HHHHHHHHHHHHHHHHHHHHH-GGGHHHHHHHHHHTT-----HHHHGGGGGGGGG---STTHHHHHHHHHHHHHHHHH-HHHHHHHHHHHHHHHHHHHHHHH---HHHHHHHHHHHHHHHHHHHHHHHHHHHHHHHHHHHHHHHHHHHHTT-HHHHHHHHHTT-TTT----S-PPPSS---HHHHHHHTT---SS-HHHHHHHHHHHHHHHHHHHHHHHHHHHHH-TT--HHHHHHHHHHT---SS--HHHHHHHHHHHHHHHHHHTSHHHHHHHHHHHT-GGGHHHHHHHHHHHHHHHHHHHHHHHHHHHHHPPP-HHHHHHHHHHHHHHHHHGGGT-GGGGG----SS----EEEEEEEEEHHHHHTTSSTGGG--HHHHHHHHHHHHHHHHHHHH-EEGGG--GGG--TTEEEEEEHHHHHHHHHHS-HHHHTT--EEEE--SS--SEEEEEESSS---------SS-S-----HHHHHHHHEEEEEEE-SSEEEEEEEE-----TT-

Sequence (599 aa):
IIEDLLTGLASMLTAARNTESREKYVYLQREYGTHLILFYDHKKDGDDIFSRMMVKLYEESIKELHSDQFWLLKADFLISVHTWDFTSPHTLRVIDRHIRSLIDFLAREKPKLIVDVLDRYRNLHNYDSYLEENLYRLNNLGNQYSTFAFDEISNFTKKNKELLTESPQDYAQEITLLLDKVVQGKLETLKPSPSKYRELAQEVSEIEKDIMHEVIKEIGNRYSERSAHEAIRTLALHKEWHCILDCYNSSSPASSRIIRVGHKLLTANLNTYIDELGRSEYLGMLEREGLDHAYLKAIPLLVMLSIYNWRQRNFNANVDEAVESLVQSLKLKERTISKAKAVESDMHKILYFADSPNYSKSFCSYFGIEHEQAIFKVASIKILTEIKEFAKKEQEDLRRTQPLSDSIKTRMASEIKEAVATSLEYAPLLHKYTITNTKKTKYHHYVAEKSREAFLENTGVHHSFNGLDSIRSIHDTLAFKLIDTQGKVIPDLDVTKIKPNEILFITQKDWKDATASLDMLKIGRVNHHIINTEEPLHKFYIYDTNEIKSYVRVYNPETDQPATTMEETYQSSLELEFFEDEDKVTINLDYHIYLDDDC

Radius of gyration: 35.95 Å; chains: 1; bounding box: 99×67×90 Å

Organism: Vibrio parahaemolyticus (NCBI:txid670)